Protein 6YA6 (pdb70)

CATH classification: 3.30.200.20

Nearest PDB structures (foldseek):
  6ya6-assembly1_A  TM=1.003E+00  e=5.235E-64  Homo sapiens
  6ya7-assembly1_A  TM=9.916E-01  e=1.359E-59  Homo sapiens
  6ya8-assembly1_A  TM=9.887E-01  e=2.247E-57  Homo sapiens
  7pt6-assembly1_8  TM=8.343E-01  e=2.353E-22  Saccharomyces cerevisiae S288C
  7p5z-assembly1_1  TM=7.730E-01  e=2.332E-21  Saccharomyces cerevisiae S288C

Structure (mmCIF, N/CA/C/O backbone):
data_6YA6
#
_entry.id   6YA6
#
_cell.length_a   61.640
_cell.length_b   61.640
_cell.length_c   233.910
_cell.angle_alpha   90.000
_cell.angle_beta   90.000
_cell.angle_gamma   90.000
#
_symmetry.space_group_name_H-M   'P 41 21 2'
#
loop_
_entity.id
_entity.type
_entity.pdbx_description
1 polymer 'Cell division cycle 7-related protein kinase,Cell division cycle 7-related protein kinase,Cell division cycle 7-related protein kinase'
2 polymer 'Protein DBF4 homolog A'
3 non-polymer 8-chloro-2-[(2S)-pyrrolidin-2-yl][1]benzofuro[3,2-d]pyrimidin-4(3H)-one
4 non-polymer 'ZINC ION'
5 non-polymer DI(HYDROXYETHYL)ETHER
6 non-polymer 'BORIC ACID'
7 non-polymer 'CHLORIDE ION'
8 non-polymer IMIDAZOLE
9 water water
#
loop_
_atom_site.group_PDB
_atom_site.id
_atom_site.type_symbol
_atom_site.label_atom_id
_atom_site.label_alt_id
_atom_site.label_comp_id
_atom_site.label_asym_id
_atom_site.label_entity_id
_atom_site.label_seq_id
_atom_site.pdbx_PDB_ins_code
_atom_site.Cartn_x
_atom_site.Cartn_y
_atom_site.Cartn_z
_atom_site.occupancy
_atom_site.B_iso_or_equiv
_atom_site.auth_seq_id
_atom_site.auth_comp_id
_atom_site.auth_asym_id
_atom_site.auth_atom_id
_atom_site.pdbx_PDB_model_num
ATOM 1 N N . ALA A 1 3 ? 19.98640 36.45623 68.43517 1.000 69.95265 38 ALA A N 1
ATOM 2 C CA . ALA A 1 3 ? 19.12830 36.67387 69.59526 1.000 69.34706 38 ALA A CA 1
ATOM 3 C C . ALA A 1 3 ? 17.94795 35.70806 69.58150 1.000 67.21006 38 ALA A C 1
ATOM 4 O O . ALA A 1 3 ? 17.63631 35.07873 70.59365 1.000 67.71582 38 ALA A O 1
ATOM 6 N N . GLY A 1 4 ? 17.28408 35.60307 68.42885 1.000 63.25670 39 GLY A N 1
ATOM 7 C CA . GLY A 1 4 ? 16.25785 34.58562 68.27554 1.000 56.15254 39 GLY A CA 1
ATOM 8 C C . GLY A 1 4 ? 16.84169 33.18622 68.29142 1.000 47.62843 39 GLY A C 1
ATOM 9 O O . GLY A 1 4 ? 16.29556 32.28134 68.92960 1.000 46.24131 39 GLY A O 1
ATOM 10 N N . VAL A 1 5 ? 17.96304 32.99259 67.59277 1.000 38.77649 40 VAL A N 1
ATOM 11 C CA . VAL A 1 5 ? 18.68093 31.72237 67.65499 1.000 33.43331 40 VAL A CA 1
ATOM 12 C C . VAL A 1 5 ? 19.18328 31.46363 69.07046 1.000 30.83978 40 VAL A C 1
ATOM 13 O O . VAL A 1 5 ? 19.17755 30.32318 69.54818 1.000 30.71623 40 VAL A O 1
ATOM 17 N N . LYS A 1 6 ? 19.61135 32.51911 69.76874 1.000 28.33272 41 LYS A N 1
ATOM 18 C CA . LYS A 1 6 ? 20.07427 32.36149 71.14521 1.000 30.56170 41 LYS A CA 1
ATOM 19 C C . LYS A 1 6 ? 18.97135 31.81597 72.04085 1.000 29.48222 41 LYS A C 1
ATOM 20 O O . LYS A 1 6 ? 19.21489 30.93233 72.87279 1.000 28.98038 41 LYS A O 1
ATOM 26 N N . LYS A 1 7 ? 17.75106 32.33503 71.89113 1.000 30.88169 42 LYS A N 1
ATOM 27 C CA . LYS A 1 7 ? 16.64251 31.84772 72.70287 1.000 31.70111 42 LYS A CA 1
ATOM 28 C C . LYS A 1 7 ? 16.23872 30.43882 72.28811 1.000 27.20578 42 LYS A C 1
ATOM 29 O O . LYS A 1 7 ? 15.90706 29.60937 73.14372 1.000 27.20885 42 LYS A O 1
ATOM 35 N N . ASP A 1 8 ? 16.25674 30.15685 70.97995 1.000 27.19851 43 ASP A N 1
ATOM 36 C CA . ASP A 1 8 ? 16.00940 28.80003 70.49976 1.000 27.83445 43 ASP A CA 1
ATOM 37 C C . ASP A 1 8 ? 16.95862 27.80941 71.15696 1.000 23.30527 43 ASP A C 1
ATOM 38 O O . ASP A 1 8 ? 16.53874 26.73694 71.60697 1.000 22.00854 43 ASP A O 1
ATOM 43 N N . ILE A 1 9 ? 18.24476 28.15306 71.21715 1.000 20.97657 44 ILE A N 1
ATOM 44 C CA . ILE A 1 9 ? 19.23436 27.26127 71.81419 1.000 16.77139 44 ILE A CA 1
ATOM 45 C C . ILE A 1 9 ? 18.95610 27.06500 73.29399 1.000 19.55215 44 ILE A C 1
ATOM 46 O O . ILE A 1 9 ? 19.01033 25.94460 73.80539 1.000 16.65434 44 ILE A O 1
ATOM 51 N N . GLU A 1 10 ? 18.65649 28.14771 74.00758 1.000 20.54124 45 GLU A N 1
ATOM 52 C CA . GLU A 1 10 ? 18.33979 28.02554 75.42278 1.000 18.27726 45 GLU A CA 1
ATOM 53 C C . GLU A 1 10 ? 17.13393 27.11739 75.64055 1.000 16.83289 45 GLU A C 1
ATOM 54 O O . GLU A 1 10 ? 17.12959 26.28502 76.55471 1.000 19.10107 45 GLU A O 1
ATOM 60 N N . LYS A 1 11 ? 16.10763 27.24883 74.79666 1.000 20.04271 46 LYS A N 1
ATOM 61 C CA . LYS A 1 11 ? 14.92460 26.41172 74.95945 1.000 20.08343 46 LYS A CA 1
ATOM 62 C C . LYS A 1 11 ? 15.19568 24.96526 74.56613 1.000 19.03098 46 LYS A C 1
ATOM 63 O O . LYS A 1 11 ? 14.49883 24.05724 75.03359 1.000 19.66661 46 LYS A O 1
ATOM 69 N N . LEU A 1 12 ? 16.18342 24.73018 73.70093 1.000 16.77196 47 LEU A N 1
ATOM 70 C CA . LEU A 1 12 ? 16.52453 23.35491 73.35105 1.000 14.77487 47 LEU A CA 1
ATOM 71 C C . LEU A 1 12 ? 17.16916 22.62853 74.52863 1.000 14.71150 47 LEU A C 1
ATOM 72 O O . LEU A 1 12 ? 16.80896 21.48484 74.82235 1.000 12.71770 47 LEU A O 1
ATOM 77 N N . TYR A 1 13 ? 18.10993 23.27709 75.22765 1.000 14.03121 48 TYR A N 1
ATOM 78 C CA . TYR A 1 13 ? 18.66818 22.68351 76.44106 1.000 12.37597 48 TYR A CA 1
ATOM 79 C C . TYR A 1 13 ? 17.57969 22.44083 77.47548 1.000 14.45114 48 TYR A C 1
ATOM 80 O O . TYR A 1 13 ? 17.62758 21.45718 78.21883 1.000 16.40858 48 TYR A O 1
ATOM 89 N N . GLU A 1 14 ? 16.60696 23.35372 77.56173 1.000 14.74965 49 GLU A N 1
ATOM 90 C CA . GLU A 1 14 ? 15.52276 23.18429 78.52204 1.000 16.86356 49 GLU A CA 1
ATOM 91 C C . GLU A 1 14 ? 14.66023 21.98789 78.15767 1.000 15.72398 49 GLU A C 1
ATOM 92 O O . GLU A 1 14 ? 14.21979 21.24427 79.04117 1.000 19.52451 49 GLU A O 1
ATOM 98 N N . ALA A 1 15 ? 14.41398 21.79400 76.85792 1.000 14.83463 50 ALA A N 1
ATOM 99 C CA . ALA A 1 15 ? 13.53914 20.71968 76.39872 1.000 16.42905 50 ALA A CA 1
ATOM 100 C C . ALA A 1 15 ? 14.19116 19.35232 76.57427 1.000 17.76245 50 ALA A C 1
ATOM 101 O O . ALA A 1 15 ? 13.50507 18.36842 76.86858 1.000 16.37067 50 ALA A O 1
ATOM 103 N N . VAL A 1 16 ? 15.50371 19.26544 76.36822 1.000 15.61788 51 VAL A N 1
ATOM 104 C CA . VAL A 1 16 ? 16.23984 18.00451 76.47420 1.000 14.24767 51 VAL A CA 1
ATOM 105 C C . VAL A 1 16 ? 17.45205 18.23941 77.37038 1.000 12.89454 51 VAL A C 1
ATOM 106 O O . VAL A 1 16 ? 18.57844 18.42736 76.87813 1.000 13.50492 51 VAL A O 1
ATOM 110 N N . PRO A 1 17 ? 17.25741 18.24834 78.68767 1.000 12.53192 52 PRO A N 1
ATOM 111 C CA . PRO A 1 17 ? 18.32750 18.68850 79.59693 1.000 16.27637 52 PRO A CA 1
ATOM 112 C C . PRO A 1 17 ? 19.59198 17.85523 79.53821 1.000 15.31892 52 PRO A C 1
ATOM 113 O O . PRO A 1 17 ? 20.67298 18.37587 79.85966 1.000 15.43988 52 PRO A O 1
ATOM 117 N N . GLN A 1 18 ? 19.50805 16.58366 79.14237 1.000 13.95221 53 GLN A N 1
ATOM 118 C CA . GLN A 1 18 ? 20.73733 15.80425 79.02830 1.000 15.55787 53 GLN A CA 1
ATOM 119 C C . GLN A 1 18 ? 21.73852 16.44974 78.07355 1.000 14.23668 53 GLN A C 1
ATOM 120 O O . GLN A 1 18 ? 22.95047 16.28295 78.25100 1.000 14.84583 53 GLN A O 1
ATOM 126 N N . LEU A 1 19 ? 21.26453 17.21134 77.07543 1.000 11.88054 54 LEU A N 1
ATOM 127 C CA . LEU A 1 19 ? 22.20706 17.83615 76.14974 1.000 10.76743 54 LEU A CA 1
ATOM 128 C C . LEU A 1 19 ? 23.19053 18.74770 76.86889 1.000 11.40296 54 LEU A C 1
ATOM 129 O O . LEU A 1 19 ? 24.34680 18.87480 76.44286 1.000 11.43666 54 LEU A O 1
ATOM 134 N N . SER A 1 20 ? 22.75881 19.38462 77.96071 1.000 11.05836 55 SER A N 1
ATOM 135 C CA . SER A 1 20 ? 23.60211 20.35302 78.65837 1.000 12.74343 55 SER A CA 1
ATOM 136 C C . SER A 1 20 ? 24.87116 19.73544 79.20803 1.000 12.08375 55 SER A C 1
ATOM 137 O O . SER A 1 20 ? 25.85412 20.45679 79.41670 1.000 14.31261 55 SER A O 1
ATOM 140 N N . ASN A 1 21 ? 24.87628 18.42920 79.46611 1.000 10.30145 56 ASN A N 1
ATOM 141 C CA . ASN A 1 21 ? 26.03449 17.76104 80.04086 1.000 12.09380 56 ASN A CA 1
ATOM 142 C C . ASN A 1 21 ? 26.88627 17.06436 79.00331 1.000 11.44752 56 ASN A C 1
ATOM 143 O O . ASN A 1 21 ? 27.85297 16.38785 79.36531 1.000 11.48701 56 ASN A O 1
ATOM 148 N N . VAL A 1 22 ? 26.55470 17.21645 77.72282 1.000 10.48744 57 VAL A N 1
ATOM 149 C CA . VAL A 1 22 ? 27.27363 16.55965 76.63381 1.000 10.18906 57 VAL A CA 1
ATOM 150 C C . VAL A 1 22 ? 27.74963 17.55947 75.58090 1.000 12.50960 57 VAL A C 1
ATOM 151 O O . VAL A 1 22 ? 28.88925 17.47240 75.11457 1.000 12.10449 57 VAL A O 1
ATOM 155 N N . PHE A 1 23 ? 26.89625 18.51145 75.18784 1.000 10.72801 58 PHE A N 1
ATOM 156 C CA . PHE A 1 23 ? 27.16639 19.34355 74.02094 1.000 11.19602 58 PHE A CA 1
ATOM 157 C C . PHE A 1 23 ? 27.22477 20.81648 74.38568 1.000 11.42807 58 PHE A C 1
ATOM 158 O O . PHE A 1 23 ? 26.49158 21.28828 75.25818 1.000 13.31949 58 PHE A O 1
ATOM 166 N N . LYS A 1 24 ? 28.08941 21.54272 73.67566 1.000 13.28133 59 LYS A N 1
ATOM 167 C CA . LYS A 1 24 ? 28.03543 22.99865 73.62914 1.000 14.24135 59 LYS A CA 1
ATOM 168 C C . LYS A 1 24 ? 27.35950 23.37458 72.31629 1.000 12.28667 59 LYS A C 1
ATOM 169 O O . LYS A 1 24 ? 27.93985 23.19381 71.24201 1.000 13.84569 59 LYS A O 1
ATOM 175 N N . ILE A 1 25 ? 26.12672 23.86763 72.40069 1.000 12.32697 60 ILE A N 1
ATOM 176 C CA . ILE A 1 25 ? 25.36434 24.20447 71.20011 1.000 14.81526 60 ILE A CA 1
ATOM 177 C C . ILE A 1 25 ? 25.74997 25.60910 70.74743 1.000 16.45870 60 ILE A C 1
ATOM 178 O O . ILE A 1 25 ? 25.59838 26.58085 71.49703 1.000 15.68869 60 ILE A O 1
ATOM 183 N N . GLU A 1 26 ? 26.22970 25.71821 69.50900 1.000 16.09753 61 GLU A N 1
ATOM 184 C CA . GLU A 1 26 ? 26.87224 26.93105 69.01694 1.000 17.25689 61 GLU A CA 1
ATOM 185 C C . GLU A 1 26 ? 25.97539 27.78663 68.13194 1.000 21.57706 61 GLU A C 1
ATOM 186 O O . GLU A 1 26 ? 25.93424 29.00772 68.30459 1.000 25.07986 61 GLU A O 1
ATOM 192 N N . ASP A 1 27 ? 25.27023 27.18148 67.17912 1.000 18.35648 62 ASP A N 1
ATOM 193 C CA . ASP A 1 27 ? 24.50662 27.95400 66.20802 1.000 18.30636 62 ASP A CA 1
ATOM 194 C C . ASP A 1 27 ? 23.46221 27.05536 65.56923 1.000 19.32246 62 ASP A C 1
ATOM 195 O O . ASP A 1 27 ? 23.55917 25.82542 65.61789 1.000 18.79231 62 ASP A O 1
ATOM 200 N N . LYS A 1 28 ? 22.45313 27.68285 64.97760 1.000 19.50673 63 LYS A N 1
ATOM 201 C CA . LYS A 1 28 ? 21.49351 26.96593 64.15186 1.000 16.05820 63 LYS A CA 1
ATOM 202 C C . LYS A 1 28 ? 22.02470 26.95125 62.72773 1.000 16.46869 63 LYS A C 1
ATOM 203 O O . LYS A 1 28 ? 22.42938 27.99277 62.19830 1.000 21.56185 63 LYS A O 1
ATOM 209 N N . ILE A 1 29 ? 22.04383 25.77568 62.11221 1.000 14.46506 64 ILE A N 1
ATOM 210 C CA . ILE A 1 29 ? 22.60861 25.62263 60.77640 1.000 15.79732 64 ILE A CA 1
ATOM 211 C C . ILE A 1 29 ? 21.59197 25.19483 59.73369 1.000 19.55589 64 ILE A C 1
ATOM 212 O O . ILE A 1 29 ? 21.92174 25.19832 58.53882 1.000 22.71568 64 ILE A O 1
ATOM 217 N N . GLY A 1 30 ? 20.38165 24.82034 60.13185 1.000 15.23645 65 GLY A N 1
ATOM 218 C CA . GLY A 1 30 ? 19.36646 24.43301 59.17332 1.000 15.32231 65 GLY A CA 1
ATOM 219 C C . GLY A 1 30 ? 17.98833 24.43007 59.79319 1.000 15.61706 65 GLY A C 1
ATOM 220 O O . GLY A 1 30 ? 17.84291 24.25493 61.00460 1.000 16.20367 65 GLY A O 1
ATOM 221 N N . GLU A 1 31 ? 16.96407 24.64471 58.97815 1.000 18.01216 66 GLU A N 1
ATOM 222 C CA . GLU A 1 31 ? 15.60620 24.58405 59.48258 1.000 18.25446 66 GLU A CA 1
ATOM 223 C C . GLU A 1 31 ? 14.69344 24.11946 58.36553 1.000 19.05925 66 GLU A C 1
ATOM 224 O O . GLU A 1 31 ? 14.88263 24.48293 57.20219 1.000 21.78988 66 GLU A O 1
ATOM 230 N N . GLY A 1 32 ? 13.74754 23.26654 58.72414 1.000 17.35111 67 GLY A N 1
ATOM 231 C CA . GLY A 1 32 ? 12.71242 22.85311 57.80885 1.000 17.91267 67 GLY A CA 1
ATOM 232 C C . GLY A 1 32 ? 11.36003 22.81881 58.48763 1.000 16.70230 67 GLY A C 1
ATOM 233 O O . GLY A 1 32 ? 11.22366 23.20074 59.65782 1.000 16.42567 67 GLY A O 1
ATOM 234 N N . THR A 1 33 ? 10.35015 22.34273 57.75066 1.000 16.11063 68 THR A N 1
ATOM 235 C CA . THR A 1 33 ? 8.99943 22.25694 58.29077 1.000 16.67054 68 THR A CA 1
ATOM 236 C C . THR A 1 33 ? 8.95273 21.40556 59.55300 1.000 17.49041 68 THR A C 1
ATOM 237 O O . THR A 1 33 ? 8.16275 21.67832 60.46549 1.000 18.15503 68 THR A O 1
ATOM 241 N N . PHE A 1 34 ? 9.79161 20.37387 59.62557 1.000 14.87018 69 PHE A N 1
ATOM 242 C CA . PHE A 1 34 ? 9.66655 19.34593 60.64721 1.000 14.17135 69 PHE A CA 1
ATOM 243 C C . PHE A 1 34 ? 10.85824 19.27446 61.58849 1.000 14.01662 69 PHE A C 1
ATOM 244 O O . PHE A 1 34 ? 10.87011 18.41116 62.46383 1.000 14.55141 69 PHE A O 1
ATOM 252 N N . SER A 1 35 ? 11.83808 20.16697 61.46524 1.000 11.96368 70 SER A N 1
ATOM 253 C CA . SER A 1 35 ? 13.01561 20.04863 62.31845 1.000 13.44742 70 SER A CA 1
ATOM 254 C C . SER A 1 35 ? 13.85141 21.31889 62.25198 1.000 13.72918 70 SER A C 1
ATOM 255 O O . SER A 1 35 ? 13.70800 22.14047 61.34076 1.000 13.54465 70 SER A O 1
ATOM 258 N N . SER A 1 36 ? 14.74123 21.45566 63.23904 1.000 12.16640 71 SER A N 1
ATOM 259 C CA . SER A 1 36 ? 15.79655 22.46010 63.25315 1.000 13.25552 71 SER A CA 1
ATOM 260 C C . SER A 1 36 ? 17.10078 21.74690 63.56834 1.000 11.74234 71 SER A C 1
ATOM 261 O O . SER A 1 36 ? 17.11201 20.81511 64.37772 1.000 12.15197 71 SER A O 1
ATOM 264 N N . VAL A 1 37 ? 18.19497 22.17774 62.94300 1.000 10.61693 72 VAL A N 1
ATOM 265 C CA . VAL A 1 37 ? 19.48236 21.51078 63.07784 1.000 11.31481 72 VAL A CA 1
ATOM 266 C C . VAL A 1 37 ? 20.48675 22.52455 63.59705 1.000 12.55881 72 VAL A C 1
ATOM 267 O O . VAL A 1 37 ? 20.53059 23.66608 63.11715 1.000 12.96491 72 VAL A O 1
ATOM 271 N N . TYR A 1 38 ? 21.27750 22.10919 64.58410 1.000 10.86713 73 TYR A N 1
ATOM 272 C CA . TYR A 1 38 ? 22.21452 22.96763 65.28484 1.000 12.49693 73 TYR A CA 1
ATOM 273 C C . TYR A 1 38 ? 23.61842 22.38940 65.18536 1.000 12.33262 73 TYR A C 1
ATOM 274 O O . TYR A 1 38 ? 23.80955 21.17380 65.16229 1.000 11.73733 73 TYR A O 1
ATOM 283 N N . LEU A 1 39 ? 24.59906 23.28036 65.12732 1.000 11.84813 74 LEU A N 1
ATOM 284 C CA . LEU A 1 39 ? 25.99714 22.91225 65.26045 1.000 11.21646 74 LEU A CA 1
ATOM 285 C C . LEU A 1 39 ? 26.34224 22.90159 66.74007 1.000 12.50003 74 LEU A C 1
ATOM 286 O O . LEU A 1 39 ? 26.02798 23.85674 67.46205 1.000 13.38973 74 LEU A O 1
ATOM 291 N N . ALA A 1 40 ? 26.98908 21.82590 67.18272 1.000 12.15828 75 ALA A N 1
ATOM 292 C CA . ALA A 1 40 ? 27.42926 21.70761 68.56173 1.000 13.18177 75 ALA A CA 1
ATOM 293 C C . ALA A 1 40 ? 28.82868 21.11891 68.58614 1.000 11.85296 75 ALA A C 1
ATOM 294 O O . ALA A 1 40 ? 29.29153 20.51517 67.62279 1.000 14.22232 75 ALA A O 1
ATOM 296 N N . THR A 1 41 ? 29.49530 21.28584 69.71506 1.000 13.36284 76 THR A N 1
ATOM 297 C CA A THR A 1 41 ? 30.75979 20.61290 69.95787 0.630 14.32718 76 THR A CA 1
ATOM 298 C CA B THR A 1 41 ? 30.76100 20.62584 69.96557 0.370 14.91408 76 THR A CA 1
ATOM 299 C C . THR A 1 41 ? 30.57641 19.56693 71.04539 1.000 14.64966 76 THR A C 1
ATOM 300 O O . THR A 1 41 ? 29.76767 19.73178 71.96563 1.000 15.60636 76 THR A O 1
ATOM 307 N N . ALA A 1 42 ? 31.31153 18.46985 70.90626 1.000 14.76892 77 ALA A N 1
ATOM 308 C CA . ALA A 1 42 ? 31.30395 17.41986 71.90725 1.000 16.60915 77 ALA A CA 1
ATOM 309 C C . ALA A 1 42 ? 32.70080 16.83850 71.99402 1.000 13.33190 77 ALA A C 1
ATOM 310 O O . ALA A 1 42 ? 33.51739 16.98641 71.08419 1.000 13.76458 77 ALA A O 1
ATOM 312 N N . GLN A 1 43 ? 32.96757 16.16748 73.09837 1.000 13.55762 78 GLN A N 1
ATOM 313 C CA . GLN A 1 43 ? 34.19375 15.40395 73.25249 1.000 13.49805 78 GLN A CA 1
ATOM 314 C C . GLN A 1 43 ? 33.86816 13.92155 73.13282 1.000 14.05135 78 GLN A C 1
ATOM 315 O O . GLN A 1 43 ? 32.86226 13.45621 73.68053 1.000 16.21237 78 GLN A O 1
ATOM 321 N N . LEU A 1 44 ? 34.70866 13.18180 72.40461 1.000 14.30392 79 LEU A N 1
ATOM 322 C CA . LEU A 1 44 ? 34.54751 11.73891 72.27703 1.000 14.87325 79 LEU A CA 1
ATOM 323 C C . LEU A 1 44 ? 35.27476 11.03162 73.41246 1.000 14.47762 79 LEU A C 1
ATOM 324 O O . LEU A 1 44 ? 36.35215 11.45337 73.83669 1.000 13.49515 79 LEU A O 1
ATOM 329 N N . GLN A 1 45 ? 34.68900 9.93621 73.89934 1.000 12.08653 80 GLN A N 1
ATOM 330 C CA . GLN A 1 45 ? 35.36782 9.14080 74.92338 1.000 12.30040 80 GLN A CA 1
ATOM 331 C C . GLN A 1 45 ? 36.73022 8.62598 74.45200 1.000 13.20146 80 GLN A C 1
ATOM 332 O O . GLN A 1 45 ? 37.71269 8.66875 75.20869 1.000 13.81474 80 GLN A O 1
ATOM 338 N N . VAL A 1 46 ? 36.81926 8.15087 73.20405 1.000 15.09492 81 VAL A N 1
ATOM 339 C CA . VAL A 1 46 ? 38.06338 7.54706 72.72442 1.000 19.28938 81 VAL A CA 1
ATOM 340 C C . VAL A 1 46 ? 38.50338 8.13646 71.39340 1.000 29.55938 81 VAL A C 1
ATOM 341 O O . VAL A 1 46 ? 39.08347 7.44076 70.55207 1.000 38.20145 81 VAL A O 1
ATOM 345 N N . GLY A 1 47 ? 38.24260 9.41643 71.19917 1.000 26.43771 82 GLY A N 1
ATOM 346 C CA . GLY A 1 47 ? 38.70509 10.12196 70.03156 1.000 26.91722 82 GLY A CA 1
ATOM 347 C C . GLY A 1 47 ? 38.90008 11.57774 70.38144 1.000 28.43326 82 GLY A C 1
ATOM 348 O O . GLY A 1 47 ? 38.84393 11.96521 71.55142 1.000 30.59143 82 GLY A O 1
ATOM 349 N N . PRO A 1 48 ? 39.12033 12.41571 69.38707 1.000 25.14788 83 PRO A N 1
ATOM 350 C CA . PRO A 1 48 ? 39.28105 13.84534 69.67671 1.000 23.24712 83 PRO A CA 1
ATOM 351 C C . PRO A 1 48 ? 37.94691 14.53884 69.91268 1.000 21.84390 83 PRO A C 1
ATOM 352 O O . PRO A 1 48 ? 36.88584 13.90597 69.96821 1.000 22.32220 83 PRO A O 1
ATOM 356 N N . GLU A 1 49 ? 38.01477 15.85320 70.08066 1.000 18.60993 84 GLU A N 1
ATOM 357 C CA . GLU A 1 49 ? 36.83859 16.70541 70.00182 1.000 19.40647 84 GLU A CA 1
ATOM 358 C C . GLU A 1 49 ? 36.23782 16.61019 68.60563 1.000 16.38246 84 GLU A C 1
ATOM 359 O O . GLU A 1 49 ? 36.95836 16.50376 67.60828 1.000 20.96764 84 GLU A O 1
ATOM 365 N N . GLU A 1 50 ? 34.91031 16.66430 68.52738 1.000 17.98811 85 GLU A N 1
ATOM 366 C CA . GLU A 1 50 ? 34.20022 16.51150 67.26797 1.000 19.26003 85 GLU A CA 1
ATOM 367 C C . GLU A 1 50 ? 33.09914 17.55906 67.17396 1.000 13.85896 85 GLU A C 1
ATOM 368 O O . GLU A 1 50 ? 32.44922 17.87091 68.17243 1.000 17.90439 85 GLU A O 1
ATOM 374 N N . LYS A 1 51 ? 32.86874 18.08375 65.97162 1.000 14.07892 86 LYS A N 1
ATOM 375 C CA . LYS A 1 51 ? 31.66831 18.86701 65.71983 1.000 13.56003 86 LYS A CA 1
ATOM 376 C C . LYS A 1 51 ? 30.50347 17.92146 65.44608 1.000 12.06330 86 LYS A C 1
ATOM 377 O O . LYS A 1 51 ? 30.66213 16.89713 64.77216 1.000 15.35339 86 LYS A O 1
ATOM 383 N N . ILE A 1 52 ? 29.32640 18.27075 65.97520 1.000 11.61403 87 ILE A N 1
ATOM 384 C CA . ILE A 1 52 ? 28.13987 17.42614 65.91683 1.000 13.70213 87 ILE A CA 1
ATOM 385 C C . ILE A 1 52 ? 26.97594 18.26023 65.40865 1.000 12.77800 87 ILE A C 1
ATOM 386 O O . ILE A 1 52 ? 26.84368 19.43732 65.76276 1.000 14.15056 87 ILE A O 1
ATOM 391 N N . ALA A 1 53 ? 26.13651 17.65502 64.56674 1.000 10.62767 88 ALA A N 1
ATOM 392 C CA . ALA A 1 53 ? 24.85971 18.23682 64.18516 1.000 9.83879 88 ALA A CA 1
ATOM 393 C C . ALA A 1 53 ? 23.77363 17.64716 65.07615 1.000 10.82940 88 ALA A C 1
ATOM 394 O O . ALA A 1 53 ? 23.63596 16.42036 65.16380 1.000 11.76164 88 ALA A O 1
ATOM 396 N N . LEU A 1 54 ? 23.01856 18.51428 65.74514 1.000 9.79988 89 LEU A N 1
ATOM 397 C CA . LEU A 1 54 ? 21.91291 18.09738 66.60581 1.000 10.70547 89 LEU A CA 1
ATOM 398 C C . LEU A 1 54 ? 20.62383 18.46992 65.89808 1.000 10.11044 89 LEU A C 1
ATOM 399 O O . LEU A 1 54 ? 20.38016 19.65098 65.63800 1.000 10.71287 89 LEU A O 1
ATOM 404 N N . LYS A 1 55 ? 19.80308 17.47633 65.58247 1.000 10.13218 90 LYS A N 1
ATOM 405 C CA . LYS A 1 55 ? 18.54761 17.71888 64.88629 1.000 7.84740 90 LYS A CA 1
ATOM 406 C C . LYS A 1 55 ? 17.40138 17.58162 65.87343 1.000 10.22478 90 LYS A C 1
ATOM 407 O O . LYS A 1 55 ? 17.16052 16.49479 66.39512 1.000 9.79889 90 LYS A O 1
ATOM 413 N N . HIS A 1 56 ? 16.70131 18.68154 66.11744 1.000 9.84455 91 HIS A N 1
ATOM 414 C CA . HIS A 1 56 ? 15.56639 18.71293 67.02946 1.000 9.07840 91 HIS A CA 1
ATOM 415 C C . HIS A 1 56 ? 14.30813 18.53443 66.19038 1.000 10.81993 91 HIS A C 1
ATOM 416 O O . HIS A 1 56 ? 14.00000 19.38477 65.35042 1.000 11.13344 91 HIS A O 1
ATOM 423 N N . LEU A 1 57 ? 13.60045 17.41959 66.39125 1.000 10.46162 92 LEU A N 1
ATOM 424 C CA . LEU A 1 57 ? 12.39729 17.13575 65.61383 1.000 11.43658 92 LEU A CA 1
ATOM 425 C C . LEU A 1 57 ? 11.20386 17.89609 66.17759 1.000 10.36754 92 LEU A C 1
ATOM 426 O O . LEU A 1 57 ? 11.07713 18.05079 67.39088 1.000 13.71195 92 LEU A O 1
ATOM 431 N N . ILE A 1 58 ? 10.32376 18.36643 65.29380 1.000 10.12887 93 ILE A N 1
ATOM 432 C CA . ILE A 1 58 ? 9.13292 19.06911 65.79873 1.000 13.53746 93 ILE A CA 1
ATOM 433 C C . ILE A 1 58 ? 8.36389 18.14476 66.74064 1.000 14.15494 93 ILE A C 1
ATOM 434 O O . ILE A 1 58 ? 8.17854 16.95269 66.42852 1.000 12.70761 93 ILE A O 1
ATOM 439 N N . PRO A 1 59 ? 7.92025 18.61901 67.90911 1.000 14.63447 94 PRO A N 1
ATOM 440 C CA . PRO A 1 59 ? 7.30154 17.71150 68.89182 1.000 13.55490 94 PRO A CA 1
ATOM 441 C C . PRO A 1 59 ? 5.89379 17.24834 68.53845 1.000 13.89523 94 PRO A C 1
ATOM 442 O O . PRO A 1 59 ? 5.29157 16.49596 69.31734 1.000 16.43194 94 PRO A O 1
ATOM 446 N N . THR A 1 60 ? 5.35364 17.65304 67.39726 1.000 13.97299 95 THR A N 1
ATOM 447 C CA . THR A 1 60 ? 4.13067 17.07476 66.86535 1.000 15.33162 95 THR A CA 1
ATOM 448 C C . THR A 1 60 ? 4.39398 15.83546 66.02610 1.000 15.54004 95 THR A C 1
ATOM 449 O O . THR A 1 60 ? 3.43860 15.24777 65.50172 1.000 17.85273 95 THR A O 1
ATOM 453 N N . SER A 1 61 ? 5.65537 15.42147 65.89857 1.000 16.78028 96 SER A N 1
ATOM 454 C CA . SER A 1 61 ? 6.00287 14.24029 65.11797 1.000 16.66209 96 SER A CA 1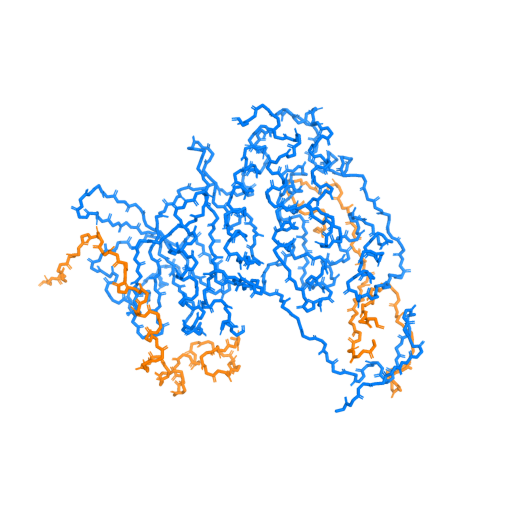
ATOM 455 C C . SER A 1 61 ? 5.48437 12.98898 65.80525 1.000 14.90341 96 SER A C 1
ATOM 456 O O . SER A 1 61 ? 5.67275 12.81036 67.00999 1.000 16.54655 96 SER A O 1
ATOM 459 N N . HIS A 1 62 ? 4.86595 12.10449 65.03829 1.000 16.87180 97 HIS A N 1
ATOM 460 C CA . HIS A 1 62 ? 4.39478 10.86950 65.63756 1.000 14.43986 97 HIS A CA 1
ATOM 461 C C . HIS A 1 62 ? 5.57820 9.96100 65.97019 1.000 13.83329 97 HIS A C 1
ATOM 462 O O . HIS A 1 62 ? 6.53055 9.87366 65.19319 1.000 14.14011 97 HIS A O 1
ATOM 469 N N . PRO A 1 63 ? 5.54751 9.27756 67.11410 1.000 15.07639 98 PRO A N 1
ATOM 470 C CA . PRO A 1 63 ? 6.63928 8.34423 67.45057 1.000 15.84778 98 PRO A CA 1
ATOM 471 C C . PRO A 1 63 ? 7.05106 7.40067 66.32884 1.000 15.14364 98 PRO A C 1
ATOM 472 O O . PRO A 1 63 ? 8.24627 7.12353 66.16913 1.000 14.21523 98 PRO A O 1
ATOM 476 N N . ILE A 1 64 ? 6.09848 6.88926 65.55386 1.000 14.63527 99 ILE A N 1
ATOM 477 C CA . ILE A 1 64 ? 6.45181 5.97120 64.47587 1.000 15.59877 99 ILE A CA 1
ATOM 478 C C . ILE A 1 64 ? 7.25661 6.69147 63.39969 1.000 13.49254 99 ILE A C 1
ATOM 479 O O . ILE A 1 64 ? 8.16975 6.11464 62.79709 1.000 14.70500 99 ILE A O 1
ATOM 484 N N . ARG A 1 65 ? 6.93971 7.96672 63.15452 1.000 13.63191 100 ARG A N 1
ATOM 485 C CA . ARG A 1 65 ? 7.67725 8.76037 62.17498 1.000 15.81719 100 ARG A CA 1
ATOM 486 C C . ARG A 1 65 ? 9.08053 9.07037 62.68140 1.000 15.25655 100 ARG A C 1
ATOM 487 O O . ARG A 1 65 ? 10.05658 9.01112 61.92549 1.000 13.73884 100 ARG A O 1
ATOM 495 N N . ILE A 1 66 ? 9.19716 9.39311 63.96633 1.000 14.08226 101 ILE A N 1
ATOM 496 C CA . ILE A 1 66 ? 10.50685 9.59359 64.57594 1.000 13.62434 101 ILE A CA 1
ATOM 497 C C . ILE A 1 66 ? 11.34426 8.32644 64.45957 1.000 12.96225 101 ILE A C 1
ATOM 498 O O . ILE A 1 66 ? 12.50993 8.36124 64.04175 1.000 13.84937 101 ILE A O 1
ATOM 503 N N . ALA A 1 67 ? 10.76233 7.18527 64.84099 1.000 12.43639 102 ALA A N 1
ATOM 504 C CA . ALA A 1 67 ? 11.50264 5.93095 64.83289 1.000 13.81930 102 ALA A CA 1
ATOM 505 C C . ALA A 1 67 ? 11.87046 5.50545 63.41651 1.000 12.65488 102 ALA A C 1
ATOM 506 O O . ALA A 1 67 ? 12.95723 4.95664 63.19110 1.000 14.07022 102 ALA A O 1
ATOM 508 N N . ALA A 1 68 ? 10.96840 5.72426 62.45677 1.000 13.14181 103 ALA A N 1
ATOM 509 C CA . ALA A 1 68 ? 11.27959 5.38581 61.07242 1.000 13.12915 103 ALA A CA 1
ATOM 510 C C . ALA A 1 68 ? 12.46172 6.19648 60.55980 1.000 11.57418 103 ALA A C 1
ATOM 511 O O . ALA A 1 68 ? 13.30848 5.67744 59.82420 1.000 13.30484 103 ALA A O 1
ATOM 513 N N . GLU A 1 69 ? 12.53599 7.47179 60.93656 1.000 10.72630 104 GLU A N 1
ATOM 514 C CA . GLU A 1 69 ? 13.69168 8.26540 60.53907 1.000 12.52639 104 GLU A CA 1
ATOM 515 C C . GLU A 1 69 ? 14.96909 7.68131 61.12827 1.000 15.32003 104 GLU A C 1
ATOM 516 O O . GLU A 1 69 ? 15.96907 7.50411 60.42185 1.000 13.11433 104 GLU A O 1
ATOM 522 N N . LEU A 1 70 ? 14.94412 7.36171 62.42893 1.000 13.67685 105 LEU A N 1
ATOM 523 C CA . LEU A 1 70 ? 16.09155 6.71975 63.05820 1.000 11.46970 105 LEU A CA 1
ATOM 524 C C . LEU A 1 70 ? 16.44214 5.41027 62.37431 1.000 14.82764 105 LEU A C 1
ATOM 525 O O . LEU A 1 70 ? 17.62468 5.10395 62.18283 1.000 15.15088 105 LEU A O 1
ATOM 530 N N . GLN A 1 71 ? 15.42660 4.61586 62.00941 1.000 14.22217 106 GLN A N 1
ATOM 531 C CA . GLN A 1 71 ? 15.68504 3.33395 61.36276 1.000 13.20724 106 GLN A CA 1
ATOM 532 C C . GLN A 1 71 ? 16.32481 3.52546 59.99307 1.000 14.34674 106 GLN A C 1
ATOM 533 O O . GLN A 1 71 ? 17.21321 2.75790 59.60864 1.000 14.74932 106 GLN A O 1
ATOM 539 N N . CYS A 1 72 ? 15.90541 4.54894 59.24434 1.000 12.09742 107 CYS A N 1
ATOM 540 C CA . CYS A 1 72 ? 16.59561 4.84821 57.99237 1.000 13.39387 107 CYS A CA 1
ATOM 541 C C . CYS A 1 72 ? 18.06584 5.14871 58.24930 1.000 13.09580 107 CYS A C 1
ATOM 542 O O . CYS A 1 72 ? 18.95227 4.63425 57.55454 1.000 12.95129 107 CYS A O 1
ATOM 545 N N . LEU A 1 73 ? 18.34221 5.96589 59.26904 1.000 12.81422 108 LEU A N 1
ATOM 546 C CA . LEU A 1 73 ? 19.71340 6.37336 59.54185 1.000 13.29351 108 LEU A CA 1
ATOM 547 C C . LEU A 1 73 ? 20.56911 5.19417 59.98648 1.000 14.11457 108 LEU A C 1
ATOM 548 O O . LEU A 1 73 ? 21.73272 5.10064 59.59797 1.000 14.05270 108 LEU A O 1
ATOM 553 N N . THR A 1 74 ? 20.02333 4.29637 60.81502 1.000 14.29368 109 THR A N 1
ATOM 554 C CA . THR A 1 74 ? 20.83237 3.18655 61.32158 1.000 16.12176 109 THR A CA 1
ATOM 555 C C . THR A 1 74 ? 20.98781 2.07660 60.28894 1.000 17.01648 109 THR A C 1
ATOM 556 O O . THR A 1 74 ? 22.07138 1.47920 60.17148 1.000 19.91188 109 THR A O 1
ATOM 560 N N . VAL A 1 75 ? 19.92181 1.77785 59.54435 1.000 15.26651 110 VAL A N 1
ATOM 561 C CA . VAL A 1 75 ? 19.93537 0.64667 58.62184 1.000 17.35378 110 VAL A CA 1
ATOM 562 C C . VAL A 1 75 ? 20.60178 1.02352 57.30556 1.000 18.18326 110 VAL A C 1
ATOM 563 O O . VAL A 1 75 ? 21.48786 0.31491 56.81270 1.000 19.95834 110 VAL A O 1
ATOM 567 N N . ALA A 1 76 ? 20.18182 2.13945 56.70884 1.000 16.01376 111 ALA A N 1
ATOM 568 C CA . ALA A 1 76 ? 20.68962 2.55784 55.41078 1.000 13.60671 111 ALA A CA 1
ATOM 569 C C . ALA A 1 76 ? 21.83512 3.55264 55.49596 1.000 14.01114 111 ALA A C 1
ATOM 570 O O . ALA A 1 76 ? 22.66872 3.60314 54.58498 1.000 15.56359 111 ALA A O 1
ATOM 572 N N . GLY A 1 77 ? 21.91435 4.33398 56.57420 1.000 14.39834 112 GLY A N 1
ATOM 573 C CA . GLY A 1 77 ? 22.87353 5.41352 56.63670 1.000 17.11164 112 GLY A CA 1
ATOM 574 C C . GLY A 1 77 ? 24.24743 4.97970 57.10168 1.000 15.33139 112 GLY A C 1
ATOM 575 O O . GLY A 1 77 ? 24.48621 3.83026 57.47720 1.000 17.79460 112 GLY A O 1
ATOM 576 N N . GLY A 1 78 ? 25.16329 5.94226 57.07618 1.000 14.76549 113 GLY A N 1
ATOM 577 C CA . GLY A 1 78 ? 26.52580 5.71367 57.49571 1.000 16.14078 113 GLY A CA 1
ATOM 578 C C . GLY A 1 78 ? 27.42732 5.13430 56.43370 1.000 15.94633 113 GLY A C 1
ATOM 579 O O . GLY A 1 78 ? 28.56971 4.79260 56.74157 1.000 20.63442 113 GLY A O 1
ATOM 580 N N . GLN A 1 79 ? 26.94653 5.01131 55.19512 1.000 15.30408 114 GLN A N 1
ATOM 581 C CA . GLN A 1 79 ? 27.70694 4.46843 54.07985 1.000 18.74375 114 GLN A CA 1
ATOM 582 C C . GLN A 1 79 ? 27.21680 5.13781 52.80597 1.000 15.24015 114 GLN A C 1
ATOM 583 O O . GLN A 1 79 ? 26.09517 5.64197 52.74809 1.000 14.15020 114 GLN A O 1
ATOM 589 N N . ASP A 1 80 ? 28.06629 5.11888 51.77336 1.000 13.07018 115 ASP A N 1
ATOM 590 C CA . ASP A 1 80 ? 27.65249 5.47543 50.41213 1.000 12.71476 115 ASP A CA 1
ATOM 591 C C . ASP A 1 80 ? 27.02278 6.86776 50.33827 1.000 13.24528 115 ASP A C 1
ATOM 592 O O . ASP A 1 80 ? 26.03781 7.09353 49.63332 1.000 13.78710 115 ASP A O 1
ATOM 597 N N . ASN A 1 81 ? 27.59587 7.81223 51.07301 1.000 11.60478 116 ASN A N 1
ATOM 598 C CA . ASN A 1 81 ? 27.17868 9.21161 51.06544 1.000 10.84571 116 ASN A CA 1
ATOM 599 C C . ASN A 1 81 ? 25.80970 9.43052 51.68628 1.000 10.63867 116 ASN A C 1
ATOM 600 O O . ASN A 1 81 ? 25.17833 10.45764 51.42345 1.000 11.18851 116 ASN A O 1
ATOM 605 N N . VAL A 1 82 ? 25.33679 8.49186 52.50440 1.000 10.76559 117 VAL A N 1
ATOM 606 C CA . VAL A 1 82 ? 24.08709 8.63611 53.24643 1.000 11.03314 117 VAL A CA 1
ATOM 607 C C . VAL A 1 82 ? 24.44155 8.91422 54.69663 1.000 12.54559 117 VAL A C 1
ATOM 608 O O . VAL A 1 82 ? 25.19398 8.15238 55.30729 1.000 12.04160 117 VAL A O 1
ATOM 612 N N . MET A 1 83 ? 23.89813 9.99875 55.24477 1.000 10.25493 118 MET A N 1
ATOM 613 C CA . MET A 1 83 ? 24.14111 10.34614 56.64295 1.000 11.73154 118 MET A CA 1
ATOM 614 C C . MET A 1 83 ? 23.74499 9.20216 57.58194 1.00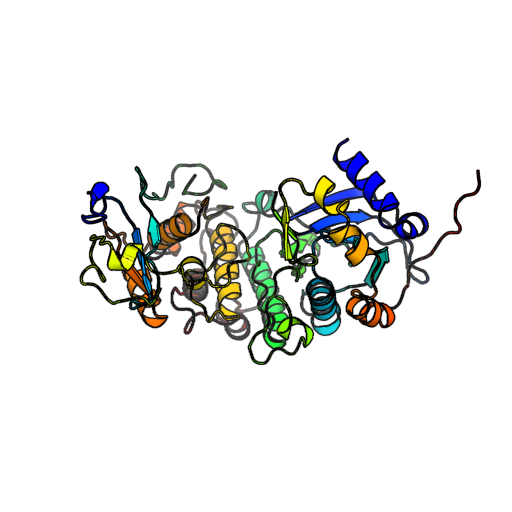0 10.55120 118 MET A C 1
ATOM 615 O O . MET A 1 83 ? 22.75289 8.49730 57.36432 1.000 12.39772 118 MET A O 1
ATOM 620 N N . GLY A 1 84 ? 24.55689 9.00886 58.62450 1.000 14.94044 119 GLY A N 1
ATOM 621 C CA . GLY A 1 84 ? 24.26188 8.08962 59.69641 1.000 15.30325 119 GLY A CA 1
ATOM 622 C C . GLY A 1 84 ? 23.94843 8.81378 60.99056 1.000 12.69948 119 GLY A C 1
ATOM 623 O O . GLY A 1 84 ? 23.78122 10.03397 61.03128 1.000 14.69487 119 GLY A O 1
ATOM 624 N N . VAL A 1 85 ? 23.84789 8.02906 62.06639 1.000 12.57226 120 VAL A N 1
ATOM 625 C CA . VAL A 1 85 ? 23.45776 8.55320 63.37095 1.000 12.01785 120 VAL A CA 1
ATOM 626 C C . VAL A 1 85 ? 24.44398 8.08120 64.43246 1.000 11.00185 120 VAL A C 1
ATOM 627 O O . VAL A 1 85 ? 24.85315 6.91530 64.44019 1.000 14.05631 120 VAL A O 1
ATOM 631 N N . LYS A 1 86 ? 24.82322 8.99599 65.32661 1.000 11.18309 121 LYS A N 1
ATOM 632 C CA . LYS A 1 86 ? 25.65297 8.63706 66.47536 1.000 11.91012 121 LYS A CA 1
ATOM 633 C C . LYS A 1 86 ? 24.80864 8.26861 67.69515 1.000 12.13975 121 LYS A C 1
ATOM 634 O O . LYS A 1 86 ? 25.00507 7.20028 68.28936 1.000 13.67861 121 LYS A O 1
ATOM 640 N N . TYR A 1 87 ? 23.86291 9.12870 68.07568 1.000 11.21914 122 TYR A N 1
ATOM 641 C CA . TYR A 1 87 ? 23.03090 8.87421 69.24401 1.000 9.45402 122 TYR A CA 1
ATOM 642 C C . TYR A 1 87 ? 21.73567 9.65631 69.10717 1.000 10.05458 122 TYR A C 1
ATOM 643 O O . TYR A 1 87 ? 21.55577 10.44584 68.17671 1.000 10.82604 122 TYR A O 1
ATOM 652 N N . CYS A 1 88 ? 20.84055 9.44720 70.06568 1.000 12.75618 123 CYS A N 1
ATOM 653 C CA . CYS A 1 88 ? 19.55201 10.11833 70.05503 1.000 11.37287 123 CYS A CA 1
ATOM 654 C C . CYS A 1 88 ? 19.11451 10.32059 71.49604 1.000 12.34443 123 CYS A C 1
ATOM 655 O O . CYS A 1 88 ? 19.27207 9.42171 72.32692 1.000 16.96205 123 CYS A O 1
ATOM 658 N N . PHE A 1 89 ? 18.60507 11.50987 71.78662 1.000 11.84423 124 PHE A N 1
ATOM 659 C CA . PHE A 1 89 ? 18.21190 11.91225 73.12976 1.000 11.97433 124 PHE A CA 1
ATOM 660 C C . PHE A 1 89 ? 16.74013 12.27732 73.11931 1.000 14.88550 124 PHE A C 1
ATOM 661 O O . PHE A 1 89 ? 16.28928 13.03574 72.25230 1.000 15.57915 124 PHE A O 1
ATOM 669 N N . ARG A 1 90 ? 15.99547 11.76010 74.08240 1.000 13.83136 125 ARG A N 1
ATOM 670 C CA . ARG A 1 90 ? 14.58141 12.06713 74.17296 1.000 12.93350 125 ARG A CA 1
ATOM 671 C C . ARG A 1 90 ? 14.22233 12.50041 75.58029 1.000 12.92838 125 ARG A C 1
ATOM 672 O O . ARG A 1 90 ? 14.65832 11.89496 76.56499 1.000 15.11037 125 ARG A O 1
ATOM 680 N N . LYS A 1 91 ? 13.40540 13.54390 75.66828 1.000 12.24967 126 LYS A N 1
ATOM 681 C CA . LYS A 1 91 ? 12.63702 13.82977 76.87284 1.000 13.42659 126 LYS A CA 1
ATOM 682 C C . LYS A 1 91 ? 11.20860 14.08168 76.41625 1.000 15.41852 126 LYS A C 1
ATOM 683 O O . LYS A 1 91 ? 10.94223 15.07079 75.72856 1.000 12.92534 126 LYS A O 1
ATOM 689 N N . ASN A 1 92 ? 10.29694 13.18090 76.78255 1.000 12.88216 127 ASN A N 1
ATOM 690 C CA . ASN A 1 92 ? 8.87760 13.28617 76.43258 1.000 16.48320 127 ASN A CA 1
ATOM 691 C C . ASN A 1 92 ? 8.74243 13.39982 74.92003 1.000 14.50051 127 ASN A C 1
ATOM 692 O O . ASN A 1 92 ? 9.20329 12.49299 74.20597 1.000 12.72435 127 ASN A O 1
ATOM 697 N N . ASP A 1 93 ? 8.13760 14.46078 74.39606 1.000 12.69486 128 ASP A N 1
ATOM 698 C CA . ASP A 1 93 ? 7.91692 14.64404 72.96796 1.000 11.66655 128 ASP A CA 1
ATOM 699 C C . ASP A 1 93 ? 9.07774 15.34137 72.25746 1.000 10.88174 128 ASP A C 1
ATOM 700 O O . ASP A 1 93 ? 8.94660 15.67703 71.07631 1.000 12.98795 128 ASP A O 1
ATOM 705 N N . HIS A 1 94 ? 10.19460 15.57503 72.93730 1.000 10.29144 129 HIS A N 1
ATOM 706 C CA . HIS A 1 94 ? 11.34015 16.24441 72.33117 1.000 11.00008 129 HIS A CA 1
ATOM 707 C C . HIS A 1 94 ? 12.44046 15.23523 72.05720 1.000 11.98768 129 HIS A C 1
ATOM 708 O O . HIS A 1 94 ? 13.01060 14.65949 72.99094 1.000 12.65814 129 HIS A O 1
ATOM 715 N N . VAL A 1 95 ? 12.74396 15.04282 70.77597 1.000 11.20431 130 VAL A N 1
ATOM 716 C CA . VAL A 1 95 ? 13.74557 14.09013 70.31895 1.000 10.09656 130 VAL A CA 1
ATOM 717 C C . VAL A 1 95 ? 14.82426 14.85457 69.56805 1.000 10.22389 130 VAL A C 1
ATOM 718 O O . VAL A 1 95 ? 14.52418 15.66291 68.68301 1.000 11.45897 130 VAL A O 1
ATOM 722 N N . VAL A 1 96 ? 16.07976 14.60494 69.92992 1.000 10.48414 131 VAL A N 1
ATOM 723 C CA . VAL A 1 96 ? 17.23067 15.22101 69.29490 1.000 9.71990 131 VAL A CA 1
ATOM 724 C C . VAL A 1 96 ? 18.12213 14.11017 68.76584 1.000 10.00526 131 VAL A C 1
ATOM 725 O O . VAL A 1 96 ? 18.59971 13.26818 69.53843 1.000 11.61929 131 VAL A O 1
ATOM 729 N N . ILE A 1 97 ? 18.35720 14.11352 67.45609 1.000 9.32525 132 ILE A N 1
ATOM 730 C CA . ILE A 1 97 ? 19.24812 13.15859 66.79520 1.000 9.09878 132 ILE A CA 1
ATOM 731 C C . ILE A 1 97 ? 20.62939 13.78844 66.66036 1.000 10.83348 132 ILE A C 1
ATOM 732 O O . ILE A 1 97 ? 20.76522 14.89623 66.12551 1.000 11.59692 132 ILE A O 1
ATOM 737 N N . ALA A 1 98 ? 21.65702 13.09024 67.14352 1.000 10.01151 133 ALA A N 1
ATOM 738 C CA . ALA A 1 98 ? 23.03173 13.55776 67.04224 1.000 10.44672 133 ALA A CA 1
ATOM 739 C C . ALA A 1 98 ? 23.72254 12.81849 65.90778 1.000 9.46994 133 ALA A C 1
ATOM 740 O O . ALA A 1 98 ? 23.77389 11.58244 65.90671 1.000 12.03239 133 ALA A O 1
ATOM 742 N N . MET A 1 99 ? 24.27050 13.57729 64.96837 1.000 11.14632 134 MET A N 1
ATOM 743 C CA . MET A 1 99 ? 24.91967 13.08578 63.76382 1.000 8.33708 134 MET A CA 1
ATOM 744 C C . MET A 1 99 ? 26.25560 13.78967 63.56905 1.000 10.04138 134 MET A C 1
ATOM 745 O O . MET A 1 99 ? 26.46234 14.90307 64.06223 1.000 12.27985 134 MET A O 1
ATOM 750 N N . PRO A 1 100 ? 27.18305 13.17598 62.84025 1.000 13.40981 135 PRO A N 1
ATOM 751 C CA . PRO A 1 100 ? 28.44341 13.86924 62.55096 1.000 15.89900 135 PRO A CA 1
ATOM 752 C C . PRO A 1 100 ? 28.19442 15.12926 61.73879 1.000 15.18019 135 PRO A C 1
ATOM 753 O O . PRO A 1 100 ? 27.39114 15.14176 60.80430 1.000 15.05041 135 PRO A O 1
ATOM 757 N N . TYR A 1 101 ? 28.88179 16.20410 62.11089 1.000 15.92979 136 TYR A N 1
ATOM 758 C CA . TYR A 1 101 ? 28.80542 17.43926 61.34398 1.000 16.13220 136 TYR A CA 1
ATOM 759 C C . TYR A 1 101 ? 29.75235 17.34585 60.15974 1.000 14.80838 136 TYR A C 1
ATOM 760 O O . TYR A 1 101 ? 30.90241 16.92969 60.31343 1.000 17.76434 136 TYR A O 1
ATOM 769 N N . LEU A 1 102 ? 29.26553 17.72493 58.98188 1.000 13.41688 137 LEU A N 1
ATOM 770 C CA . LEU A 1 102 ? 30.09018 17.89545 57.79667 1.000 14.07416 137 LEU A CA 1
ATOM 771 C C . LEU A 1 102 ? 30.02845 19.36737 57.42452 1.000 11.29272 137 LEU A C 1
ATOM 772 O O . LEU A 1 102 ? 28.94772 19.88937 57.12177 1.000 13.98902 137 LEU A O 1
ATOM 777 N N . GLU A 1 103 ? 31.17834 20.03716 57.46823 1.000 13.08837 138 GLU A N 1
ATOM 778 C CA . GLU A 1 103 ? 31.25848 21.39653 56.95751 1.000 15.37154 138 GLU A CA 1
ATOM 779 C C . GLU A 1 103 ? 30.90352 21.36027 55.47838 1.000 13.07384 138 GLU A C 1
ATOM 780 O O . GLU A 1 103 ? 31.35263 20.47225 54.75403 1.000 13.66829 138 GLU A O 1
ATOM 786 N N . HIS A 1 104 ? 30.05452 22.28325 55.03572 1.000 12.95889 139 HIS A N 1
ATOM 787 C CA . HIS A 1 104 ? 29.53886 22.14085 53.68397 1.000 15.13344 139 HIS A CA 1
ATOM 788 C C . HIS A 1 104 ? 29.26398 23.49957 53.05514 1.000 16.03577 139 HIS A C 1
ATOM 789 O O . HIS A 1 104 ? 29.04116 24.50137 53.74101 1.000 19.28728 139 HIS A O 1
ATOM 796 N N . GLU A 1 105 ? 29.27544 23.49890 51.72318 1.000 17.98190 140 GLU A N 1
ATOM 797 C CA . GLU A 1 105 ? 29.11507 24.69916 50.92497 1.000 19.13285 140 GLU A CA 1
ATOM 798 C C . GLU A 1 105 ? 27.66649 25.17200 50.93649 1.000 17.67205 140 GLU A C 1
ATOM 799 O O . GLU A 1 105 ? 26.72476 24.40732 51.16185 1.000 17.35721 140 GLU A O 1
ATOM 805 N N . SER A 1 106 ? 27.49379 26.46119 50.66768 1.000 19.64693 141 SER A N 1
ATOM 806 C CA . SER A 1 106 ? 26.19553 26.98507 50.27586 1.000 21.18483 141 SER A CA 1
ATOM 807 C C . SER A 1 106 ? 26.01343 26.71923 48.78985 1.000 15.17816 141 SER A C 1
ATOM 808 O O . SER A 1 106 ? 26.81791 27.17724 47.97183 1.000 18.63824 141 SER A O 1
ATOM 811 N N . PHE A 1 107 ? 24.96569 25.97139 48.43592 1.000 15.32012 142 PHE A N 1
ATOM 812 C CA . PHE A 1 107 ? 24.73441 25.67094 47.02701 1.000 12.97777 142 PHE A CA 1
ATOM 813 C C . PHE A 1 107 ? 24.63567 26.94907 46.20598 1.000 14.68162 142 PHE A C 1
ATOM 814 O O . PHE A 1 107 ? 25.21704 27.04272 45.12210 1.000 13.40971 142 PHE A O 1
ATOM 822 N N . LEU A 1 108 ? 23.93766 27.96163 46.72596 1.000 14.51082 143 LEU A N 1
ATOM 823 C CA . LEU A 1 108 ? 23.75953 29.18586 45.95366 1.000 17.67489 143 LEU A CA 1
ATOM 824 C C . LEU A 1 108 ? 25.08344 29.89617 45.74720 1.000 19.21185 143 LEU A C 1
ATOM 825 O O . LEU A 1 108 ? 25.34622 30.43408 44.66186 1.000 22.90763 143 LEU A O 1
ATOM 830 N N . ASP A 1 109 ? 25.93786 29.89099 46.76843 1.000 19.80278 144 ASP A N 1
ATOM 831 C CA . ASP A 1 109 ? 27.15424 30.69521 46.71411 1.000 21.27327 144 ASP A CA 1
ATOM 832 C C . ASP A 1 109 ? 28.18517 30.07772 45.77886 1.000 22.94868 144 ASP A C 1
ATOM 833 O O . ASP A 1 109 ? 28.91752 30.80214 45.09383 1.000 25.98627 144 ASP A O 1
ATOM 838 N N . ILE A 1 110 ? 28.24651 28.74231 45.71952 1.000 20.90252 145 ILE A N 1
ATOM 839 C CA . ILE A 1 110 ? 29.25863 28.06707 44.90761 1.000 22.43960 145 ILE A CA 1
ATOM 840 C C . ILE A 1 110 ? 28.77090 27.71032 43.51353 1.000 21.01746 145 ILE A C 1
ATOM 841 O O . ILE A 1 110 ? 29.58113 27.26778 42.68536 1.000 20.14021 145 ILE A O 1
ATOM 846 N N . LEU A 1 111 ? 27.48019 27.90271 43.22294 1.000 16.30089 146 LEU A N 1
ATOM 847 C CA . LEU A 1 111 ? 26.88451 27.39890 41.99061 1.000 15.87617 146 LEU A CA 1
ATOM 848 C C . LEU A 1 111 ? 27.63634 27.86126 40.75218 1.000 20.57229 146 LEU A C 1
ATOM 849 O O . LEU A 1 111 ? 27.83475 27.08809 39.80601 1.000 20.40867 146 LEU A O 1
ATOM 854 N N . ASN A 1 112 ? 28.03747 29.12203 40.71529 1.000 17.99904 147 ASN A N 1
ATOM 855 C CA . ASN A 1 112 ? 28.69565 29.62889 39.52634 1.000 21.77369 147 ASN A CA 1
ATOM 856 C C . ASN A 1 112 ? 30.20647 29.74841 39.72214 1.000 22.40856 147 ASN A C 1
ATOM 857 O O . ASN A 1 112 ? 30.88256 30.46819 38.97986 1.000 29.41855 147 ASN A O 1
ATOM 862 N N . SER A 1 113 ? 30.73627 28.99455 40.68979 1.000 19.31941 148 SER A N 1
ATOM 863 C CA . SER A 1 113 ? 32.14453 28.79932 41.01522 1.000 24.81298 148 SER A CA 1
ATOM 864 C C . SER A 1 113 ? 32.42905 27.31110 41.15913 1.000 23.62083 148 SER A C 1
ATOM 865 O O . SER A 1 113 ? 33.09951 26.86812 42.10169 1.000 23.78220 148 SER A O 1
ATOM 868 N N . LEU A 1 114 ? 31.84319 26.51523 40.26979 1.000 18.06175 149 LEU A N 1
ATOM 869 C CA . LEU A 1 114 ? 32.06244 25.07894 40.18848 1.000 14.20087 149 LEU A CA 1
ATOM 870 C C . LEU A 1 114 ? 32.51475 24.74547 38.77722 1.000 14.67999 149 LEU A C 1
ATOM 871 O O . LEU A 1 114 ? 31.97810 25.28076 37.80474 1.000 18.32086 149 LEU A O 1
ATOM 876 N N . SER A 1 115 ? 33.49319 23.85317 38.66817 1.000 14.32229 150 SER A N 1
ATOM 877 C CA . SER A 1 115 ? 33.87749 23.39139 37.34782 1.000 15.61453 150 SER A CA 1
ATOM 878 C C . SER A 1 115 ? 32.87425 22.36431 36.84382 1.000 14.07020 150 SER A C 1
ATOM 879 O O . SER A 1 115 ? 32.09022 21.78725 37.61386 1.000 13.67197 150 SER A O 1
ATOM 882 N N . PHE A 1 116 ? 32.90348 22.13021 35.53136 1.000 13.97717 151 PHE A N 1
ATOM 883 C CA . PHE A 1 116 ? 32.08358 21.06176 34.97689 1.000 13.04602 151 PHE A CA 1
ATOM 884 C C . PHE A 1 116 ? 32.46084 19.71789 35.59041 1.000 11.99899 151 PHE A C 1
ATOM 885 O O . PHE A 1 116 ? 31.58684 18.89783 35.88880 1.000 11.16969 151 PHE A O 1
ATOM 893 N N . GLN A 1 117 ? 33.75643 19.48184 35.80932 1.000 14.03558 152 GLN A N 1
ATOM 894 C CA . GLN A 1 117 ? 34.16215 18.22219 36.42112 1.000 13.23444 152 GLN A CA 1
ATOM 895 C C . GLN A 1 117 ? 33.66104 18.09371 37.85412 1.000 14.47095 152 GLN A C 1
ATOM 896 O O . GLN A 1 117 ? 33.34261 16.98547 38.29836 1.000 12.39377 152 GLN A O 1
ATOM 902 N N . GLU A 1 118 ? 33.59302 19.19744 38.59799 1.000 12.68852 153 GLU A N 1
ATOM 903 C CA . GLU A 1 118 ? 32.99198 19.13858 39.92372 1.000 10.19822 153 GLU A CA 1
ATOM 904 C C . GLU A 1 118 ? 31.49972 18.83393 39.84461 1.000 10.93956 153 GLU A C 1
ATOM 905 O O . GLU A 1 118 ? 30.96260 18.13932 40.71074 1.000 12.28296 153 GLU A O 1
ATOM 911 N N . VAL A 1 119 ? 30.82268 19.32880 38.81010 1.000 11.37388 154 VAL A N 1
ATOM 912 C CA . VAL A 1 119 ? 29.42810 18.95253 38.59206 1.000 10.56184 154 VAL A CA 1
ATOM 913 C C . VAL A 1 119 ? 29.30229 17.44920 38.37214 1.000 11.15825 154 VAL A C 1
ATOM 914 O O . VAL A 1 119 ? 28.41963 16.79829 38.93969 1.000 12.11591 154 VAL A O 1
ATOM 918 N N . ARG A 1 120 ? 30.19139 16.86793 37.56054 1.000 9.47141 155 ARG A N 1
ATOM 919 C CA . ARG A 1 120 ? 30.15159 15.42203 37.36232 1.000 11.98191 155 ARG A CA 1
ATOM 920 C C . ARG A 1 120 ? 30.33319 14.68976 38.68146 1.000 10.82240 155 ARG A C 1
ATOM 921 O O . ARG A 1 120 ? 29.59672 13.74424 38.98495 1.000 11.68249 155 ARG A O 1
ATOM 929 N N . GLU A 1 121 ? 31.31839 15.10662 39.47886 1.000 9.87218 156 GLU A N 1
ATOM 930 C CA . GLU A 1 121 ? 31.57953 14.42716 40.74290 1.000 11.45712 156 GLU A CA 1
ATOM 931 C C . GLU A 1 121 ? 30.40416 14.57989 41.70185 1.000 10.48912 156 GLU A C 1
ATOM 932 O O . GLU A 1 121 ? 30.04254 13.63915 42.41438 1.000 11.34315 156 GLU A O 1
ATOM 938 N N . TYR A 1 122 ? 29.79469 15.76202 41.73050 1.000 11.25536 157 TYR A N 1
ATOM 939 C CA . TYR A 1 122 ? 28.63407 15.97043 42.58784 1.000 9.63549 157 TYR A CA 1
ATOM 940 C C . TYR A 1 122 ? 27.49739 15.01956 42.21949 1.000 9.77314 157 TYR A C 1
ATOM 941 O O . TYR A 1 122 ? 26.92606 14.35358 43.09209 1.000 10.09663 157 TYR A O 1
ATOM 950 N N . MET A 1 123 ? 27.16240 14.93727 40.92474 1.000 9.17763 158 MET A N 1
ATOM 951 C CA . MET A 1 123 ? 26.06974 14.06502 40.51307 1.000 8.66300 158 MET A CA 1
ATOM 952 C C . MET A 1 123 ? 26.40385 12.60140 40.76250 1.000 9.97235 158 MET A C 1
ATOM 953 O O . MET A 1 123 ? 25.53419 11.83061 41.18653 1.000 10.55288 158 MET A O 1
ATOM 958 N N . LEU A 1 124 ? 27.64806 12.19050 40.48951 1.000 9.45636 159 LEU A N 1
ATOM 959 C CA . LEU A 1 124 ? 28.02357 10.80839 40.75581 1.000 10.20972 159 LEU A CA 1
ATOM 960 C C . LEU A 1 124 ? 27.75734 10.45914 42.20986 1.000 8.79850 159 LEU A C 1
ATOM 961 O O . LEU A 1 124 ? 27.18803 9.40626 42.52109 1.000 10.09226 159 LEU A O 1
ATOM 966 N N . ASN A 1 125 ? 28.17420 11.34148 43.11362 1.000 9.64232 160 ASN A N 1
ATOM 967 C CA . ASN A 1 125 ? 28.05687 11.04973 44.52508 1.000 10.29603 160 ASN A CA 1
ATOM 968 C C . ASN A 1 125 ? 26.62175 11.14231 45.01053 1.000 9.67398 160 ASN A C 1
ATOM 969 O O . ASN A 1 125 ? 26.24322 10.40611 45.92538 1.000 10.71394 160 ASN A O 1
ATOM 974 N N . LEU A 1 126 ? 25.80957 12.01726 44.39941 1.000 9.49866 161 LEU A N 1
ATOM 975 C CA . LEU A 1 126 ? 24.37689 12.01134 44.68146 1.000 8.86369 161 LEU A CA 1
ATOM 976 C C . LEU A 1 126 ? 23.75427 10.67854 44.28474 1.000 9.45323 161 LEU A C 1
ATOM 977 O O . LEU A 1 126 ? 22.95985 10.09781 45.04155 1.000 8.90393 161 LEU A O 1
ATOM 982 N N . PHE A 1 127 ? 24.10494 10.17187 43.10088 1.000 9.57742 162 PHE A N 1
ATOM 983 C CA . PHE A 1 127 ? 23.55525 8.88611 42.67851 1.000 8.38846 162 PHE A CA 1
ATOM 984 C C . PHE A 1 127 ? 24.01299 7.73299 43.55775 1.000 9.10832 162 PHE A C 1
ATOM 985 O O . PHE A 1 127 ? 23.25482 6.77897 43.74157 1.000 9.97568 162 PHE A O 1
ATOM 993 N N . LYS A 1 128 ? 25.23800 7.78062 44.10202 1.000 9.55488 163 LYS A N 1
ATOM 994 C CA . LYS A 1 128 ? 25.62745 6.73213 45.04286 1.000 10.03041 163 LYS A CA 1
ATOM 995 C C . LYS A 1 128 ? 24.71465 6.72109 46.26051 1.000 9.41089 163 LYS A C 1
ATOM 996 O O . LYS A 1 128 ? 24.29355 5.65311 46.72047 1.000 10.52625 163 LYS A O 1
ATOM 1002 N N . ALA A 1 129 ? 24.38581 7.90496 46.78474 1.000 10.22374 164 ALA A N 1
ATOM 1003 C CA . ALA A 1 129 ? 23.49436 7.98515 47.93435 1.000 10.06514 164 ALA A CA 1
ATOM 1004 C C . ALA A 1 129 ? 22.09316 7.50547 47.57596 1.000 10.04869 164 ALA A C 1
ATOM 1005 O O . ALA A 1 129 ? 21.47048 6.75197 48.33872 1.000 10.17506 164 ALA A O 1
ATOM 1007 N N . LEU A 1 130 ? 21.57837 7.93717 46.41921 1.000 8.79341 165 LEU A N 1
ATOM 1008 C CA . LEU A 1 130 ? 20.22927 7.53298 46.02902 1.000 8.98738 165 LEU A CA 1
ATOM 1009 C C . LEU A 1 130 ? 20.15163 6.03905 45.73884 1.000 8.87248 165 LEU A C 1
ATOM 1010 O O . LEU A 1 130 ? 19.15575 5.38956 46.07975 1.000 10.55289 165 LEU A O 1
ATOM 1015 N N . LYS A 1 131 ? 21.18925 5.47644 45.11224 1.000 9.35030 166 LYS A N 1
ATOM 1016 C CA . LYS A 1 131 ? 21.22036 4.03367 44.90420 1.000 10.09967 166 LYS A CA 1
ATOM 1017 C C . LYS A 1 131 ? 21.12474 3.29969 46.23160 1.000 10.93767 166 LYS A C 1
ATOM 1018 O O . LYS A 1 131 ? 20.35733 2.34086 46.36865 1.000 12.81151 166 LYS A O 1
ATOM 1024 N N . ARG A 1 132 ? 21.86144 3.77847 47.23474 1.000 10.80979 167 ARG A N 1
ATOM 1025 C CA . ARG A 1 132 ? 21.85358 3.15192 48.55265 1.000 11.43372 167 ARG A CA 1
ATOM 1026 C C . ARG A 1 132 ? 20.46757 3.19585 49.18073 1.000 11.87620 167 ARG A C 1
ATOM 1027 O O . ARG A 1 132 ? 19.94221 2.16739 49.62081 1.000 12.76223 167 ARG A O 1
ATOM 1035 N N . ILE A 1 133 ? 19.85440 4.38371 49.24562 1.000 10.92515 168 ILE A N 1
ATOM 1036 C CA . ILE A 1 133 ? 18.55633 4.44255 49.91732 1.000 10.85167 168 ILE A CA 1
ATOM 1037 C C . ILE A 1 133 ? 17.48414 3.70226 49.13184 1.000 8.24893 168 ILE A C 1
ATOM 1038 O O . ILE A 1 133 ? 16.59397 3.08859 49.72463 1.000 10.46097 168 ILE A O 1
ATOM 1043 N N . HIS A 1 134 ? 17.54724 3.73080 47.79729 1.000 9.33376 169 HIS A N 1
ATOM 1044 C CA . HIS A 1 134 ? 16.53705 3.03138 47.00840 1.000 10.44876 169 HIS A CA 1
ATOM 1045 C C . HIS A 1 134 ? 16.66985 1.51625 47.12648 1.000 11.07827 169 HIS A C 1
ATOM 1046 O O . HIS A 1 134 ? 15.66379 0.80153 47.02310 1.000 13.31957 169 HIS A O 1
ATOM 1053 N N . GLN A 1 135 ? 17.88774 1.01549 47.36372 1.000 13.32259 170 GLN A N 1
ATOM 1054 C CA . GLN A 1 135 ? 18.07432 -0.41083 47.61182 1.000 15.18772 170 GLN A CA 1
ATOM 1055 C C . GLN A 1 135 ? 17.33575 -0.86598 48.85620 1.000 14.92332 170 GLN A C 1
ATOM 1056 O O . GLN A 1 135 ? 16.97313 -2.04145 48.96430 1.000 15.57093 170 GLN A O 1
ATOM 1062 N N . PHE A 1 136 ? 17.11875 0.03059 49.81186 1.000 13.19654 171 PHE A N 1
ATOM 1063 C CA . PHE A 1 136 ? 16.35591 -0.28488 51.00725 1.000 14.17796 171 PHE A CA 1
ATOM 1064 C C . PHE A 1 136 ? 14.88445 0.05721 50.86480 1.000 14.51497 171 PHE A C 1
ATOM 1065 O O . PHE A 1 136 ? 14.13186 -0.06946 51.83513 1.000 15.82070 171 PHE A O 1
ATOM 1073 N N . GLY A 1 137 ? 14.45559 0.47098 49.67783 1.000 14.32996 172 GLY A N 1
ATOM 1074 C CA . GLY A 1 137 ? 13.06235 0.82092 49.48453 1.000 13.91871 172 GLY A CA 1
ATOM 1075 C C . GLY A 1 137 ? 12.65700 2.08185 50.21172 1.000 14.17657 172 GLY A C 1
ATOM 1076 O O . GLY A 1 137 ? 11.53668 2.16531 50.72669 1.000 15.66247 172 GLY A O 1
ATOM 1077 N N . ILE A 1 138 ? 13.55092 3.05535 50.29075 1.000 11.05555 173 ILE A N 1
ATOM 1078 C CA . ILE A 1 138 ? 13.24933 4.35765 50.87277 1.000 10.70742 173 ILE A CA 1
ATOM 1079 C C . ILE A 1 138 ? 12.99033 5.33936 49.74137 1.000 10.03910 173 ILE A C 1
ATOM 1080 O O . ILE A 1 138 ? 13.86805 5.56697 48.89915 1.000 12.29734 173 ILE A O 1
ATOM 1085 N N . VAL A 1 139 ? 11.80985 5.95452 49.74434 1.000 9.57154 174 VAL A N 1
ATOM 1086 C CA . VAL A 1 139 ? 11.52424 7.11219 48.90410 1.000 9.73197 174 VAL A CA 1
ATOM 1087 C C . VAL A 1 139 ? 11.74960 8.32254 49.78902 1.000 8.88907 174 VAL A C 1
ATOM 1088 O O . VAL A 1 139 ? 11.01251 8.53672 50.75349 1.000 10.01612 174 VAL A O 1
ATOM 1092 N N . HIS A 1 140 ? 12.79359 9.09255 49.48744 1.000 8.50263 175 HIS A N 1
ATOM 1093 C CA . HIS A 1 140 ? 13.20616 10.17098 50.37256 1.000 8.57753 175 HIS A CA 1
ATOM 1094 C C . HIS A 1 140 ? 12.16522 11.28191 50.39916 1.000 9.72486 175 HIS A C 1
ATOM 1095 O O . HIS A 1 140 ? 11.79267 11.76694 51.47160 1.000 9.44736 175 HIS A O 1
ATOM 1102 N N . ARG A 1 141 ? 11.68058 11.68365 49.21346 1.000 9.44721 176 ARG A N 1
ATOM 1103 C CA . ARG A 1 141 ? 10.64599 12.70402 48.98120 1.000 8.58960 176 ARG A CA 1
ATOM 1104 C C . ARG A 1 141 ? 11.13599 14.14212 49.04854 1.000 11.10909 176 ARG A C 1
ATOM 1105 O O . ARG A 1 141 ? 10.44322 15.04590 48.56676 1.000 12.95852 176 ARG A O 1
ATOM 1113 N N . ASP A 1 142 ? 12.29419 14.38934 49.64252 1.000 9.77905 177 ASP A N 1
ATOM 1114 C CA . ASP A 1 142 ? 12.73983 15.76687 49.82744 1.000 9.79982 177 ASP A CA 1
ATOM 1115 C C . ASP A 1 142 ? 14.18377 15.95096 49.37442 1.000 9.59595 177 ASP A C 1
ATOM 1116 O O . ASP A 1 142 ? 14.96894 16.63485 50.02321 1.000 10.41172 177 ASP A O 1
ATOM 1121 N N . VAL A 1 143 ? 14.55455 15.35105 48.24014 1.000 9.38721 178 VAL A N 1
ATOM 1122 C CA . VAL A 1 143 ? 15.88359 15.54404 47.69079 1.000 8.64418 178 VAL A CA 1
ATOM 1123 C C . VAL A 1 143 ? 15.97815 16.95412 47.12354 1.000 8.92007 178 VAL A C 1
ATOM 1124 O O . VAL A 1 143 ? 15.13628 17.37523 46.32338 1.000 9.35303 178 VAL A O 1
ATOM 1128 N N . LYS A 1 144 ? 16.99441 17.68830 47.55168 1.000 8.78161 179 LYS A N 1
ATOM 1129 C CA . LYS A 1 144 ? 17.23318 19.06903 47.15406 1.000 8.31696 179 LYS A CA 1
ATOM 1130 C C . LYS A 1 144 ? 18.58672 19.45994 47.72228 1.000 9.36064 179 LYS A C 1
ATOM 1131 O O . LYS A 1 144 ? 19.08882 18.77584 48.60413 1.000 9.77424 179 LYS A O 1
ATOM 1137 N N . PRO A 1 145 ? 19.19136 20.54957 47.23641 1.000 9.17161 180 PRO A N 1
ATOM 1138 C CA . PRO A 1 145 ? 20.55803 20.87243 47.68931 1.000 10.63404 180 PRO A CA 1
ATOM 1139 C C . PRO A 1 145 ? 20.71168 21.02771 49.18935 1.000 10.44044 180 PRO A C 1
ATOM 1140 O O . PRO A 1 145 ? 21.72273 20.57036 49.73641 1.000 12.00095 180 PRO A O 1
ATOM 1144 N N . SER A 1 146 ? 19.73102 21.61685 49.88662 1.000 9.78897 181 SER A N 1
ATOM 1145 C CA . SER A 1 146 ? 19.89790 21.76957 51.32777 1.000 9.97688 181 SER A CA 1
ATOM 1146 C C . SER A 1 146 ? 19.88867 20.44141 52.07481 1.000 10.62654 181 SER A C 1
ATOM 1147 O O . SER A 1 146 ? 20.30938 20.41080 53.23675 1.000 13.88610 181 SER A O 1
ATOM 1150 N N . ASN A 1 147 ? 19.44949 19.35331 51.44000 1.000 10.87518 182 ASN A N 1
ATOM 1151 C CA . ASN A 1 147 ? 19.50394 18.02822 52.04436 1.000 9.44525 182 ASN A CA 1
ATOM 1152 C C . ASN A 1 147 ? 20.59630 17.16132 51.44532 1.000 9.72586 182 ASN A C 1
ATOM 1153 O O . ASN A 1 147 ? 20.60438 15.94258 51.67013 1.000 10.51325 182 ASN A O 1
ATOM 1158 N N . PHE A 1 148 ? 21.51811 17.75033 50.69050 1.000 10.52105 183 PHE A N 1
ATOM 1159 C CA . PHE A 1 148 ? 22.66072 17.00420 50.15854 1.000 9.06401 183 PHE A CA 1
ATOM 1160 C C . PHE A 1 148 ? 23.90110 17.83510 50.46614 1.000 9.86085 183 PHE A C 1
ATOM 1161 O O . PHE A 1 148 ? 24.26153 18.74881 49.71710 1.000 12.03421 183 PHE A O 1
ATOM 1169 N N . LEU A 1 149 ? 24.52410 17.53554 51.59844 1.000 10.58656 184 LEU A N 1
ATOM 1170 C CA . LEU A 1 149 ? 25.69868 18.27621 52.05001 1.000 9.70863 184 LEU A CA 1
ATOM 1171 C C . LEU A 1 149 ? 26.88617 17.99544 51.14275 1.000 11.19576 184 LEU A C 1
ATOM 1172 O O . LEU A 1 149 ? 27.16815 16.84114 50.81124 1.000 11.71404 184 LEU A O 1
ATOM 1177 N N . TYR A 1 150 ? 27.59771 19.05020 50.75849 1.000 10.23733 185 TYR A N 1
ATOM 1178 C CA . TYR A 1 150 ? 28.73127 18.93403 49.84722 1.000 11.49263 185 TYR A CA 1
ATOM 1179 C C . TYR A 1 150 ? 29.90100 19.72116 50.40586 1.000 12.48941 185 TYR A C 1
ATOM 1180 O O . TYR A 1 150 ? 29.77867 20.92297 50.64882 1.000 12.53884 185 TYR A O 1
ATOM 1189 N N . ASN A 1 151 ? 31.02886 19.05540 50.59144 1.000 12.76737 186 ASN A N 1
ATOM 1190 C CA . ASN A 1 151 ? 32.26874 19.72783 50.95147 1.000 12.53414 186 ASN A CA 1
ATOM 1191 C C . ASN A 1 151 ? 33.21471 19.59572 49.76364 1.000 14.12228 186 ASN A C 1
ATOM 1192 O O . ASN A 1 151 ? 33.72167 18.50289 49.49319 1.000 14.78289 186 ASN A O 1
ATOM 1197 N N . ARG A 1 152 ? 33.45362 20.71156 49.06307 1.000 14.36624 187 ARG A N 1
ATOM 1198 C CA . ARG A 1 152 ? 34.23359 20.65251 47.82490 1.000 17.15054 187 ARG A CA 1
ATOM 1199 C C . ARG A 1 152 ? 35.68468 20.26427 48.08893 1.000 19.07315 187 ARG A C 1
ATOM 1200 O O . ARG A 1 152 ? 36.23240 19.38179 47.41536 1.000 21.63458 187 ARG A O 1
ATOM 1208 N N . ARG A 1 153 ? 36.32348 20.91108 49.06877 1.000 18.36839 188 ARG A N 1
ATOM 1209 C CA . ARG A 1 153 ? 37.74198 20.66047 49.32417 1.000 22.26519 188 ARG A CA 1
ATOM 1210 C C . ARG A 1 153 ? 37.99949 19.21546 49.73358 1.000 19.71992 188 ARG A C 1
ATOM 1211 O O . ARG A 1 153 ? 38.99015 18.61048 49.30485 1.000 26.22322 188 ARG A O 1
ATOM 1219 N N . LEU A 1 154 ? 37.12508 18.64094 50.56132 1.000 18.20811 189 LEU A N 1
ATOM 1220 C CA . LEU A 1 154 ? 37.29985 17.27247 51.02879 1.000 19.36479 189 LEU A CA 1
ATOM 1221 C C . LEU A 1 154 ? 36.68257 16.23654 50.09496 1.000 19.33424 189 LEU A C 1
ATOM 1222 O O . LEU A 1 154 ? 36.92229 15.03690 50.28477 1.000 20.11288 189 LEU A O 1
ATOM 1227 N N . LYS A 1 155 ? 35.90669 16.66482 49.09968 1.000 19.00688 190 LYS A N 1
ATOM 1228 C CA . LYS A 1 155 ? 35.17657 15.74849 48.22366 1.000 17.79905 190 LYS A CA 1
ATOM 1229 C C . LYS A 1 155 ? 34.31692 14.79053 49.04094 1.000 17.05295 190 LYS A C 1
ATOM 1230 O O . LYS A 1 155 ? 34.32262 13.57381 48.83587 1.000 20.74445 190 LYS A O 1
ATOM 1236 N N . LYS A 1 156 ? 33.60219 15.35008 50.01119 1.000 14.72194 191 LYS A N 1
ATOM 1237 C CA . LYS A 1 156 ? 32.72455 14.57196 50.87090 1.000 13.50245 191 LYS A CA 1
ATOM 1238 C C . LYS A 1 156 ? 31.28586 15.03061 50.68029 1.000 13.66096 191 LYS A C 1
ATOM 1239 O O . LYS A 1 156 ? 31.02052 16.21241 50.43713 1.000 12.86564 191 LYS A O 1
ATOM 1245 N N . TYR A 1 157 ? 30.35876 14.07557 50.79160 1.000 12.33863 192 TYR A N 1
ATOM 1246 C CA . TYR A 1 157 ? 28.95835 14.28752 50.46141 1.000 10.75016 192 TYR A CA 1
ATOM 1247 C C . TYR A 1 157 ? 28.09619 13.52939 51.45873 1.000 10.60148 192 TYR A C 1
ATOM 1248 O O . TYR A 1 157 ? 28.45698 12.43049 51.89365 1.000 14.24645 192 TYR A O 1
ATOM 1257 N N . ALA A 1 158 ? 26.93253 14.09583 51.79237 1.000 10.66712 193 ALA A N 1
ATOM 1258 C CA . ALA A 1 158 ? 25.99076 13.39353 52.66485 1.000 10.14014 193 ALA A CA 1
ATOM 1259 C C . ALA A 1 158 ? 24.55662 13.76179 52.32583 1.000 9.25861 193 ALA A C 1
ATOM 1260 O O . ALA A 1 158 ? 24.15118 14.91508 52.50399 1.000 10.91642 193 ALA A O 1
ATOM 1262 N N . LEU A 1 159 ? 23.78391 12.76451 51.89501 1.000 8.77633 194 LEU A N 1
ATOM 1263 C CA . LEU A 1 159 ? 22.33401 12.89325 51.81907 1.000 8.29559 194 LEU A CA 1
ATOM 1264 C C . LEU A 1 159 ? 21.75567 12.82008 53.22838 1.000 10.00169 194 LEU A C 1
ATOM 1265 O O . LEU A 1 159 ? 22.02407 11.86805 53.96742 1.000 10.54936 194 LEU A O 1
ATOM 1270 N N . VAL A 1 160 ? 20.94103 13.80831 53.59163 1.000 9.52776 195 VAL A N 1
ATOM 1271 C CA . VAL A 1 160 ? 20.37817 13.89727 54.93038 1.000 9.58673 195 VAL A CA 1
ATOM 1272 C C . VAL A 1 160 ? 18.86187 13.97392 54.84760 1.000 9.90685 195 VAL A C 1
ATOM 1273 O O . VAL A 1 160 ? 18.27982 14.24522 53.79504 1.000 9.61824 195 VAL A O 1
ATOM 1277 N N . ASP A 1 161 ? 18.23781 13.74020 56.00147 1.000 10.16449 196 ASP A N 1
ATOM 1278 C CA . ASP A 1 161 ? 16.84206 14.04711 56.30827 1.000 9.55005 196 ASP A CA 1
ATOM 1279 C C . ASP A 1 161 ? 15.84038 13.02553 55.79559 1.000 11.05767 196 ASP A C 1
ATOM 1280 O O . ASP A 1 161 ? 15.25269 13.19000 54.71899 1.000 11.55136 196 ASP A O 1
ATOM 1285 N N . PHE A 1 162 ? 15.60671 11.99404 56.60841 1.000 11.27210 197 PHE A N 1
ATOM 1286 C CA . PHE A 1 162 ? 14.59388 10.98775 56.34513 1.000 11.16617 197 PHE A CA 1
ATOM 1287 C C . PHE A 1 162 ? 13.26169 11.31596 56.99837 1.000 10.03904 197 PHE A C 1
ATOM 1288 O O . PHE A 1 162 ? 12.40811 10.43082 57.12143 1.000 13.08148 197 PHE A O 1
ATOM 1296 N N . GLY A 1 163 ? 13.05915 12.57325 57.38509 1.000 9.64191 198 GLY A N 1
ATOM 1297 C CA . GLY A 1 163 ? 11.85718 12.94663 58.10461 1.000 10.81032 198 GLY A CA 1
ATOM 1298 C C . GLY A 1 163 ? 10.59311 13.01691 57.27788 1.000 11.02210 198 GLY A C 1
ATOM 1299 O O . GLY A 1 163 ? 9.51228 13.19126 57.85482 1.000 12.78266 198 GLY A O 1
ATOM 1300 N N . LEU A 1 164 ? 10.68990 12.88418 55.95061 1.000 11.68238 199 LEU A N 1
ATOM 1301 C CA . LEU A 1 164 ? 9.53413 12.89424 55.06361 1.000 10.49960 199 LEU A CA 1
ATOM 1302 C C . LEU A 1 164 ? 9.43322 11.60946 54.26085 1.000 9.68991 199 LEU A C 1
ATOM 1303 O O . LEU A 1 164 ? 8.56998 11.50336 53.38452 1.000 12.91891 199 LEU A O 1
ATOM 1308 N N . ALA A 1 165 ? 10.28693 10.63741 54.54367 1.000 9.64848 200 ALA A N 1
ATOM 1309 C CA . ALA A 1 165 ? 10.40092 9.46325 53.69159 1.000 10.66799 200 ALA A CA 1
ATOM 1310 C C . ALA A 1 165 ? 9.13704 8.60893 53.72227 1.000 11.25008 200 ALA A C 1
ATOM 1311 O O . ALA A 1 165 ? 8.37218 8.60928 54.69039 1.000 12.05916 200 ALA A O 1
ATOM 1313 N N . GLN A 1 166 ? 8.93037 7.86442 52.64179 1.000 10.18836 201 GLN A N 1
ATOM 1314 C CA . GLN A 1 166 ? 7.92511 6.81405 52.62144 1.000 10.69715 201 GLN A CA 1
ATOM 1315 C C . GLN A 1 166 ? 8.58379 5.54064 52.11375 1.000 11.18408 201 GLN A C 1
ATOM 1316 O O . GLN A 1 166 ? 9.63259 5.57306 51.46973 1.000 13.00701 201 GLN A O 1
ATOM 1322 N N . GLY A 1 167 ? 7.99077 4.40618 52.43524 1.000 13.63356 202 GLY A N 1
ATOM 1323 C CA 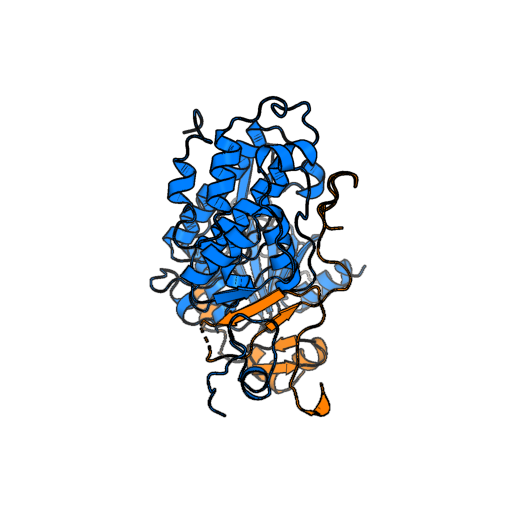. GLY A 1 167 ? 8.53984 3.14569 51.98636 1.000 14.29603 202 GLY A CA 1
ATOM 1324 C C . GLY A 1 167 ? 7.91061 2.68893 50.68257 1.000 15.58810 202 GLY A C 1
ATOM 1325 O O . GLY A 1 167 ? 6.73905 2.94418 50.40915 1.000 17.38736 202 GLY A O 1
ATOM 1326 N N . THR A 1 168 ? 8.71123 2.00718 49.86814 1.000 14.62625 203 THR A N 1
ATOM 1327 C CA . THR A 1 168 ? 8.13648 1.24711 48.77151 1.000 15.07194 203 THR A CA 1
ATOM 1328 C C . THR A 1 168 ? 7.34515 0.07065 49.34008 1.000 16.84409 203 THR A C 1
ATOM 1329 O O . THR A 1 168 ? 7.43803 -0.26420 50.52639 1.000 19.18151 203 THR A O 1
ATOM 1333 N N . HIS A 1 169 ? 6.58998 -0.59166 48.46276 1.000 20.95679 204 HIS A N 1
ATOM 1334 C CA . HIS A 1 169 ? 5.79618 -1.73352 48.90551 1.000 29.24957 204 HIS A CA 1
ATOM 1335 C C . HIS A 1 169 ? 6.66492 -2.79532 49.56973 1.000 26.48535 204 HIS A C 1
ATOM 1336 O O . HIS A 1 169 ? 6.23149 -3.45359 50.52273 1.000 28.38674 204 HIS A O 1
ATOM 1343 N N . ASP A 1 170 ? 7.89618 -2.97043 49.09458 1.000 22.28871 205 ASP A N 1
ATOM 1344 C CA . ASP A 1 170 ? 8.79961 -3.98719 49.62484 1.000 27.57015 205 ASP A CA 1
ATOM 1345 C C . ASP A 1 170 ? 9.96916 -3.37419 50.38835 1.000 22.38996 205 ASP A C 1
ATOM 1346 O O . ASP A 1 170 ? 11.09270 -3.88216 50.35156 1.000 25.39477 205 ASP A O 1
ATOM 1351 N N . THR A 1 171 ? 9.70527 -2.28574 51.10953 1.000 20.35695 206 THR A N 1
ATOM 1352 C CA . THR A 1 171 ? 10.76416 -1.57725 51.81048 1.000 20.07870 206 THR A CA 1
ATOM 1353 C C . THR A 1 171 ? 11.41220 -2.46068 52.87212 1.000 19.83772 206 THR A C 1
ATOM 1354 O O . THR A 1 171 ? 10.76729 -3.30914 53.49643 1.000 21.76731 206 THR A O 1
ATOM 1358 N N . LYS A 1 172 ? 12.70854 -2.25246 53.06520 1.000 18.84544 207 LYS A N 1
ATOM 1359 C CA . LYS A 1 172 ? 13.47812 -2.93096 54.09496 1.000 19.13047 207 LYS A CA 1
ATOM 1360 C C . LYS A 1 172 ? 13.49041 -2.15742 55.40231 1.000 20.76070 207 LYS A C 1
ATOM 1361 O O . LYS A 1 172 ? 14.07331 -2.62680 56.38421 1.000 27.01377 207 LYS A O 1
ATOM 1367 N N . ILE A 1 173 ? 12.89525 -0.97059 55.42240 1.000 16.76851 208 ILE A N 1
ATOM 1368 C CA . ILE A 1 173 ? 12.76563 -0.16354 56.63081 1.000 17.98384 208 ILE A CA 1
ATOM 1369 C C . ILE A 1 173 ? 11.36045 -0.44809 57.14579 1.000 18.89325 208 ILE A C 1
ATOM 1370 O O . ILE A 1 173 ? 10.38354 0.16649 56.71350 1.000 19.37731 208 ILE A O 1
ATOM 1375 N N . GLU A 1 174 ? 11.26202 -1.40440 58.07797 1.000 19.72459 209 GLU A N 1
ATOM 1376 C CA . GLU A 1 174 ? 9.96048 -1.91052 58.50498 1.000 22.09092 209 GLU A CA 1
ATOM 1377 C C . GLU A 1 174 ? 9.02343 -0.79130 58.93824 1.000 17.65618 209 GLU A C 1
ATOM 1378 O O . GLU A 1 174 ? 7.84217 -0.77944 58.56852 1.000 18.17768 209 GLU A O 1
ATOM 1384 N N . LEU A 1 175 ? 9.53541 0.17415 59.70676 1.000 17.26694 210 LEU A N 1
ATOM 1385 C CA . LEU A 1 175 ? 8.66557 1.20148 60.26997 1.000 16.78771 210 LEU A CA 1
ATOM 1386 C C . LEU A 1 175 ? 8.07879 2.13616 59.21992 1.000 16.18178 210 LEU A C 1
ATOM 1387 O O . LEU A 1 175 ? 7.04025 2.74858 59.48103 1.000 17.31671 210 LEU A O 1
ATOM 1392 N N . LEU A 1 176 ? 8.70743 2.26255 58.04391 1.000 16.47373 211 LEU A N 1
ATOM 1393 C CA . LEU A 1 176 ? 8.12255 3.08312 56.98768 1.000 17.14635 211 LEU A CA 1
ATOM 1394 C C . LEU A 1 176 ? 6.78770 2.53497 56.51359 1.000 19.60032 211 LEU A C 1
ATOM 1395 O O . LEU A 1 176 ? 5.98159 3.28850 55.95824 1.000 23.06578 211 LEU A O 1
ATOM 1400 N N . LYS A 1 177 ? 6.52961 1.24435 56.72882 1.000 20.06968 212 LYS A N 1
ATOM 1401 C CA . LYS A 1 177 ? 5.24230 0.67836 56.35439 1.000 21.38919 212 LYS A CA 1
ATOM 1402 C C . LYS A 1 177 ? 4.11567 1.20703 57.22373 1.000 22.20617 212 LYS A C 1
ATOM 1403 O O . LYS A 1 177 ? 2.94566 1.08715 56.84162 1.000 26.74761 212 LYS A O 1
ATOM 1409 N N . PHE A 1 178 ? 4.43846 1.79462 58.37499 1.000 20.26276 213 PHE A N 1
ATOM 1410 C CA . PHE A 1 178 ? 3.44047 2.19213 59.35789 1.000 21.27471 213 PHE A CA 1
ATOM 1411 C C . PHE A 1 178 ? 3.38100 3.69510 59.57628 1.000 24.75654 213 PHE A C 1
ATOM 1412 O O . PHE A 1 178 ? 2.64409 4.14821 60.46035 1.000 27.45838 213 PHE A O 1
ATOM 1420 N N . VAL A 1 179 ? 4.13668 4.48129 58.80608 1.000 23.31215 214 VAL A N 1
ATOM 1421 C CA . VAL A 1 179 ? 4.05699 5.92807 58.94583 1.000 26.19612 214 VAL A CA 1
ATOM 1422 C C . VAL A 1 179 ? 2.76714 6.42849 58.31376 1.000 36.11845 214 VAL A C 1
ATOM 1423 O O . VAL A 1 179 ? 2.35041 5.95894 57.24507 1.000 33.65299 214 VAL A O 1
ATOM 1427 N N . GLN A 1 180 ? 2.12128 7.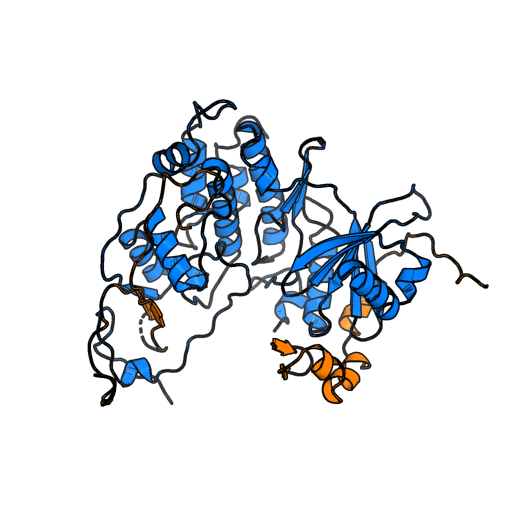37440 58.98917 1.000 51.10017 215 GLN A N 1
ATOM 1428 C CA . GLN A 1 180 ? 0.82196 7.89544 58.58064 1.000 61.38936 215 GLN A CA 1
ATOM 1429 C C . GLN A 1 180 ? 0.87337 8.55534 57.20667 1.000 61.68903 215 GLN A C 1
ATOM 1430 O O . GLN A 1 180 ? 1.79815 9.30775 56.90199 1.000 63.42602 215 GLN A O 1
ATOM 1436 N N . PRO A 1 193 ? -21.16591 10.94283 49.18973 1.000 57.20538 346 PRO A N 1
ATOM 1437 C CA . PRO A 1 193 ? -21.56809 11.54594 47.91879 1.000 54.46601 346 PRO A CA 1
ATOM 1438 C C . PRO A 1 193 ? -20.77784 10.96113 46.75205 1.000 51.30171 346 PRO A C 1
ATOM 1439 O O . PRO A 1 193 ? -19.69555 11.45586 46.43861 1.000 52.11147 346 PRO A O 1
ATOM 1443 N N . ALA A 1 194 ? -21.32246 9.92532 46.11816 1.000 48.38592 347 ALA A N 1
ATOM 1444 C CA . ALA A 1 194 ? -20.59131 9.20421 45.08476 1.000 44.47474 347 ALA A CA 1
ATOM 1445 C C . ALA A 1 194 ? -20.37972 10.07438 43.85102 1.000 36.85932 347 ALA A C 1
ATOM 1446 O O . ALA A 1 194 ? -21.25057 10.85683 43.46122 1.000 34.56681 347 ALA A O 1
ATOM 1448 N N . SER A 1 195 ? -19.21120 9.92725 43.23121 1.000 29.73926 348 SER A N 1
ATOM 1449 C CA . SER A 1 195 ? -18.89131 10.68424 42.03065 1.000 23.71995 348 SER A CA 1
ATOM 1450 C C . SER A 1 195 ? -19.61533 10.11001 40.81881 1.000 26.88237 348 SER A C 1
ATOM 1451 O O . SER A 1 195 ? -19.81327 8.89544 40.70391 1.000 27.58486 348 SER A O 1
ATOM 1454 N N . LEU A 1 196 ? -20.02245 11.00257 39.91431 1.000 24.36238 349 LEU A N 1
ATOM 1455 C CA . LEU A 1 196 ? -20.54434 10.62555 38.60688 1.000 20.90245 349 LEU A CA 1
ATOM 1456 C C . LEU A 1 196 ? -19.61233 11.16291 37.52605 1.000 19.71585 349 LEU A C 1
ATOM 1457 O O . LEU A 1 196 ? -18.89222 12.14267 37.74111 1.000 20.17349 349 LEU A O 1
ATOM 1462 N N . THR A 1 197 ? -19.61122 10.50178 36.36218 1.000 21.78785 350 THR A N 1
ATOM 1463 C CA . THR A 1 197 ? -18.90734 11.03665 35.20062 1.000 16.67064 350 THR A CA 1
ATOM 1464 C C . THR A 1 197 ? -19.64600 12.26191 34.66823 1.000 15.12274 350 THR A C 1
ATOM 1465 O O . THR A 1 197 ? -20.80431 12.50806 34.99132 1.000 16.36388 350 THR A O 1
ATOM 1469 N N . CYS A 1 198 ? -18.96450 13.02920 33.82019 1.000 14.18606 351 CYS A N 1
ATOM 1470 C CA . CYS A 1 198 ? -19.60427 14.18113 33.19938 1.000 13.40421 351 CYS A CA 1
ATOM 1471 C C . CYS A 1 198 ? -18.95202 14.46727 31.85960 1.000 14.07922 351 CYS A C 1
ATOM 1472 O O . CYS A 1 198 ? -17.86669 13.96883 31.54749 1.000 15.02803 351 CYS A O 1
ATOM 1475 N N . ASP A 1 199 ? -19.61721 15.31799 31.07995 1.000 15.04080 352 ASP A N 1
ATOM 1476 C CA . ASP A 1 199 ? -19.15980 15.65093 29.74082 1.000 15.80642 352 ASP A CA 1
ATOM 1477 C C . ASP A 1 199 ? -18.13763 16.77672 29.72358 1.000 17.08968 352 ASP A C 1
ATOM 1478 O O . ASP A 1 199 ? -17.74233 17.21835 28.63923 1.000 16.84235 352 ASP A O 1
ATOM 1483 N N . CYS A 1 200 ? -17.67318 17.23402 30.89014 1.000 11.36129 353 CYS A N 1
ATOM 1484 C CA . CYS A 1 200 ? -16.60104 18.22325 30.89586 1.000 13.49337 353 CYS A CA 1
ATOM 1485 C C . CYS A 1 200 ? -15.23270 17.60152 30.66393 1.000 13.46707 353 CYS A C 1
ATOM 1486 O O . CYS A 1 200 ? -14.26355 18.34136 30.45289 1.000 12.31933 353 CYS A O 1
ATOM 1489 N N . TYR A 1 201 ? -15.12652 16.27304 30.71151 1.000 12.87061 354 TYR A N 1
ATOM 1490 C CA . TYR A 1 201 ? -13.83044 15.61047 30.67417 1.000 16.09469 354 TYR A CA 1
ATOM 1491 C C . TYR A 1 201 ? -13.01706 16.04391 29.45879 1.000 15.83231 354 TYR A C 1
ATOM 1492 O O . TYR A 1 201 ? -13.50255 16.01296 28.32289 1.000 16.89461 354 TYR A O 1
ATOM 1501 N N . ALA A 1 202 ? -11.78401 16.48655 29.72134 1.000 14.91160 355 ALA A N 1
ATOM 1502 C CA . ALA A 1 202 ? -10.83315 16.90649 28.68949 1.000 17.23475 355 ALA A CA 1
ATOM 1503 C C . ALA A 1 202 ? -11.30131 18.12913 27.90529 1.000 17.53981 355 ALA A C 1
ATOM 1504 O O . ALA A 1 202 ? -10.89943 18.32520 26.75492 1.000 21.26702 355 ALA A O 1
ATOM 1506 N N . THR A 1 203 ? -12.14527 18.96679 28.51222 1.000 14.58268 356 THR A N 1
ATOM 1507 C CA . THR A 1 203 ? -12.55003 20.24867 27.94199 1.000 15.44838 356 THR A CA 1
ATOM 1508 C C . THR A 1 203 ? -12.34589 21.32988 28.99112 1.000 14.35520 356 THR A C 1
ATOM 1509 O O . THR A 1 203 ? -12.04186 21.04745 30.15306 1.000 14.05998 356 THR A O 1
ATOM 1513 N N . ASP A 1 204 ? -12.53910 22.57679 28.57004 1.000 14.69648 357 ASP A N 1
ATOM 1514 C CA . ASP A 1 204 ? -12.46853 23.73308 29.46017 1.000 12.28653 357 ASP A CA 1
ATOM 1515 C C . ASP A 1 204 ? -13.73584 23.94021 30.28866 1.000 14.94388 357 ASP A C 1
ATOM 1516 O O . ASP A 1 204 ? -13.87698 24.98451 30.93386 1.000 13.72056 357 ASP A O 1
ATOM 1521 N N . LYS A 1 205 ? -14.65691 22.98370 30.29240 1.000 14.41883 358 LYS A N 1
ATOM 1522 C CA . LYS A 1 205 ? -15.93732 23.14597 30.96665 1.000 12.84973 358 LYS A CA 1
ATOM 1523 C C . LYS A 1 205 ? -15.82734 22.79130 32.44102 1.000 10.86039 358 LYS A C 1
ATOM 1524 O O . LYS A 1 205 ? -14.95971 22.01773 32.85592 1.000 12.71196 358 LYS A O 1
ATOM 1530 N N . VAL A 1 206 ? -16.72000 23.38723 33.23134 1.000 13.27833 359 VAL A N 1
ATOM 1531 C CA . VAL A 1 206 ? -17.02353 22.94565 34.58683 1.000 13.67397 359 VAL A CA 1
ATOM 1532 C C . VAL A 1 206 ? -18.52516 22.69284 34.65943 1.000 11.08179 359 VAL A C 1
ATOM 1533 O O . VAL A 1 206 ? -19.31304 23.27111 33.90412 1.000 12.48499 359 VAL A O 1
ATOM 1537 N N . CYS A 1 207 ? -18.92143 21.81218 35.57242 1.000 11.03749 360 CYS A N 1
ATOM 1538 C CA . CYS A 1 207 ? -20.33394 21.55378 35.82110 1.000 10.52927 360 CYS A CA 1
ATOM 1539 C C . CYS A 1 207 ? -20.48434 21.11993 37.27011 1.000 11.10916 360 CYS A C 1
ATOM 1540 O O . CYS A 1 207 ? -19.50172 20.86773 37.96501 1.000 11.96317 360 CYS A O 1
ATOM 1543 N N . SER A 1 208 ? -21.73198 21.03134 37.72904 1.000 11.01781 361 SER A N 1
ATOM 1544 C CA . SER A 1 208 ? -21.94158 20.69998 39.13548 1.000 11.57312 361 SER A CA 1
ATOM 1545 C C . SER A 1 208 ? -21.50477 19.28133 39.46579 1.000 11.71699 361 SER A C 1
ATOM 1546 O O . SER A 1 208 ? -21.17615 19.00044 40.62427 1.000 12.79710 361 SER A O 1
ATOM 1549 N N . ILE A 1 209 ? -21.47167 18.38835 38.47978 1.000 11.81375 362 ILE A N 1
ATOM 1550 C CA . ILE A 1 209 ? -21.05902 17.01390 38.74578 1.000 12.53133 362 ILE A CA 1
ATOM 1551 C C . ILE A 1 209 ? -19.58747 16.96680 39.11600 1.000 13.18123 362 ILE A C 1
ATOM 1552 O O . ILE A 1 209 ? -19.20282 16.44166 40.16677 1.000 13.60908 362 ILE A O 1
ATOM 1557 N N . CYS A 1 210 ? -18.73241 17.49377 38.24022 1.000 10.70576 363 CYS A N 1
ATOM 1558 C CA . CYS A 1 210 ? -17.30656 17.36614 38.51049 1.000 11.15272 363 CYS A CA 1
ATOM 1559 C C . CYS A 1 210 ? -16.87214 18.25364 39.67160 1.000 11.42547 363 CYS A C 1
ATOM 1560 O O . CYS A 1 210 ? -15.99112 17.86781 40.45216 1.000 12.79903 363 CYS A O 1
ATOM 1563 N N . LEU A 1 211 ? -17.49576 19.42808 39.82597 1.000 10.84325 364 LEU A N 1
ATOM 1564 C CA . LEU A 1 211 ? -17.11855 20.30670 40.92858 1.000 11.71551 364 LEU A CA 1
ATOM 1565 C C . LEU A 1 211 ? -17.48224 19.71623 42.28615 1.000 13.68334 364 LEU A C 1
ATOM 1566 O O . LEU A 1 211 ? -16.82374 20.02849 43.28665 1.000 16.57425 364 LEU A O 1
ATOM 1571 N N . SER A 1 212 ? -18.51459 18.87858 42.35099 1.000 13.56593 365 SER A N 1
ATOM 1572 C CA . SER A 1 212 ? -18.98817 18.37576 43.63090 1.000 13.63642 365 SER A CA 1
ATOM 1573 C C . SER A 1 212 ? -18.32602 17.07513 44.05792 1.000 14.50706 365 SER A C 1
ATOM 1574 O O . SER A 1 212 ? -18.67545 16.55255 45.12013 1.000 16.88263 365 SER A O 1
ATOM 1577 N N . ARG A 1 213 ? -17.38638 16.54381 43.27586 1.000 12.81343 366 ARG A N 1
ATOM 1578 C CA . ARG A 1 213 ? -16.72029 15.30642 43.66445 1.000 13.25956 366 ARG A CA 1
ATOM 1579 C C . ARG A 1 213 ? -15.74687 15.56266 44.80259 1.000 14.02394 366 ARG A C 1
ATOM 1580 O O . ARG A 1 213 ? -15.23939 16.67556 44.98536 1.000 16.29779 366 ARG A O 1
ATOM 1588 N N . ARG A 1 214 ? -15.47373 14.50321 45.56198 1.000 15.94569 367 ARG A N 1
ATOM 1589 C CA . ARG A 1 214 ? -14.44456 14.59090 46.57915 1.000 15.77891 367 ARG A CA 1
ATOM 1590 C C . ARG A 1 214 ? -13.08273 14.80235 45.92719 1.000 14.78186 367 ARG A C 1
ATOM 1591 O O . ARG A 1 214 ? -12.85637 14.46300 44.75772 1.000 14.92102 367 ARG A O 1
ATOM 1599 N N . GLN A 1 215 ? -12.17506 15.39252 46.69520 1.000 18.72456 368 GLN A N 1
ATOM 1600 C CA . GLN A 1 215 ? -10.83076 15.64046 46.20607 1.000 23.50564 368 GLN A CA 1
ATOM 1601 C C . GLN A 1 215 ? -9.98557 14.38142 46.32065 1.000 17.96243 368 GLN A C 1
ATOM 1602 O O . GLN A 1 215 ? -10.10620 13.61470 47.28331 1.000 19.65235 368 GLN A O 1
ATOM 1608 N N . GLN A 1 216 ? -9.12834 14.16827 45.32686 1.000 17.09608 369 GLN A N 1
ATOM 1609 C CA . GLN A 1 216 ? -8.13134 13.11611 45.43702 1.000 19.36711 369 GLN A CA 1
ATOM 1610 C C . GLN A 1 216 ? -7.06537 13.53561 46.43812 1.000 19.02507 369 GLN A C 1
ATOM 1611 O O . GLN A 1 216 ? -6.65766 14.69822 46.48663 1.000 20.98184 369 GLN A O 1
ATOM 1617 N N . VAL A 1 217 ? -6.64989 12.59170 47.27392 1.000 21.84888 370 VAL A N 1
ATOM 1618 C CA . VAL A 1 217 ? -5.53662 12.79010 48.18977 1.000 24.10884 370 VAL A CA 1
ATOM 1619 C C . VAL A 1 217 ? -4.41018 11.86103 47.76245 1.000 21.31726 370 VAL A C 1
ATOM 1620 O O . VAL A 1 217 ? -4.63377 10.67497 47.49299 1.000 22.99843 370 VAL A O 1
ATOM 1624 N N . ALA A 1 218 ? -3.22056 12.41676 47.63286 1.000 20.69911 371 ALA A N 1
ATOM 1625 C CA . ALA A 1 218 ? -2.04305 11.65499 47.25707 1.000 17.25053 371 ALA A CA 1
ATOM 1626 C C . ALA A 1 218 ? -0.86378 12.24433 48.00743 1.000 16.92984 371 ALA A C 1
ATOM 1627 O O . ALA 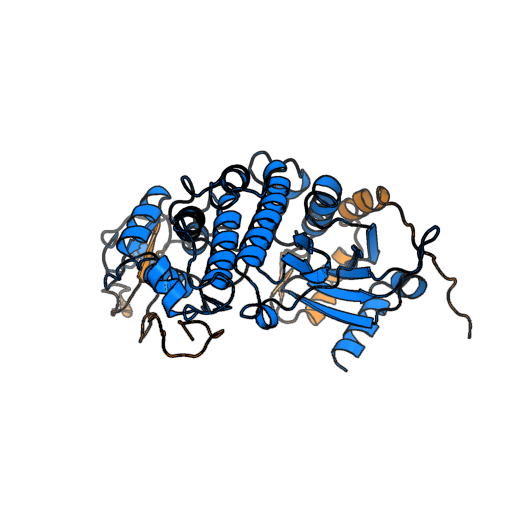A 1 218 ? -0.92428 13.39182 48.46245 1.000 18.30658 371 ALA A O 1
ATOM 1629 N N . PRO A 1 219 ? 0.22287 11.48731 48.16371 1.000 16.20305 372 PRO A N 1
ATOM 1630 C CA . PRO A 1 219 ? 1.37124 12.02109 48.90174 1.000 16.71445 372 PRO A CA 1
ATOM 1631 C C . PRO A 1 219 ? 1.96810 13.23228 48.19613 1.000 15.60324 372 PRO A C 1
ATOM 1632 O O . PRO A 1 219 ? 2.01989 13.30005 46.96800 1.000 15.59279 372 PRO A O 1
ATOM 1636 N N . ARG A 1 220 ? 2.43398 14.19410 48.98739 1.000 15.42803 373 ARG A N 1
ATOM 1637 C CA . ARG A 1 220 ? 3.10027 15.34822 48.39365 1.000 14.88904 373 ARG A CA 1
ATOM 1638 C C . ARG A 1 220 ? 4.11438 15.99477 49.32550 1.000 15.09630 373 ARG A C 1
ATOM 1639 O O . ARG A 1 220 ? 4.62270 17.07389 48.99014 1.000 14.67553 373 ARG A O 1
ATOM 1647 N N . ALA A 1 221 ? 4.43826 15.38928 50.46644 1.000 14.85227 374 ALA A N 1
ATOM 1648 C CA . ALA A 1 221 ? 5.42825 15.98798 51.34276 1.000 13.55489 374 ALA A CA 1
ATOM 1649 C C . ALA A 1 221 ? 6.71867 16.19470 50.56396 1.000 14.12810 374 ALA A C 1
ATOM 1650 O O . ALA A 1 221 ? 7.16711 15.31117 49.82621 1.000 15.69944 374 ALA A O 1
ATOM 1652 N N . GLY A 1 222 ? 7.27904 17.38820 50.67946 1.000 14.47119 375 GLY A N 1
ATOM 1653 C CA . GLY A 1 222 ? 8.45528 17.71942 49.89368 1.000 14.20296 375 GLY A CA 1
ATOM 1654 C C . GLY A 1 222 ? 8.68656 19.20716 49.95076 1.000 13.07978 375 GLY A C 1
ATOM 1655 O O . GLY A 1 222 ? 8.32501 19.86727 50.93486 1.000 16.95769 375 GLY A O 1
ATOM 1656 N N . THR A 1 223 ? 9.25785 19.73645 48.86984 1.000 13.74489 376 THR A N 1
ATOM 1657 C CA . THR A 1 223 ? 9.64179 21.13154 48.79748 1.000 13.63392 376 THR A CA 1
ATOM 1658 C C . THR A 1 223 ? 9.25531 21.72295 47.44853 1.000 16.55382 376 THR A C 1
ATOM 1659 O O . THR A 1 223 ? 9.44329 21.06941 46.40221 1.000 14.38309 376 THR A O 1
ATOM 1663 N N . PRO A 1 224 ? 8.70015 22.93682 47.44374 1.000 17.70894 377 PRO A N 1
ATOM 1664 C CA . PRO A 1 224 ? 8.34010 23.58698 46.17800 1.000 18.33458 377 PRO A CA 1
ATOM 1665 C C . PRO A 1 224 ? 9.50842 23.63058 45.20778 1.000 15.63765 377 PRO A C 1
ATOM 1666 O O . PRO A 1 224 ? 10.62679 24.01421 45.56571 1.000 19.49297 377 PRO A O 1
ATOM 1670 N N . GLY A 1 225 ? 9.23614 23.23102 43.96851 1.000 11.96906 378 GLY A N 1
ATOM 1671 C CA . GLY A 1 225 ? 10.21188 23.28390 42.90783 1.000 13.31748 378 GLY A CA 1
ATOM 1672 C C . GLY A 1 225 ? 10.94078 21.98481 42.66017 1.000 10.38914 378 GLY A C 1
ATOM 1673 O O . GLY A 1 225 ? 11.61817 21.86611 41.63076 1.000 11.77706 378 GLY A O 1
ATOM 1674 N N . PHE A 1 226 ? 10.80117 21.00079 43.55012 1.000 10.55396 379 PHE A N 1
ATOM 1675 C CA . PHE A 1 226 ? 11.48823 19.72554 43.40698 1.000 9.30242 379 PHE A CA 1
ATOM 1676 C C . PHE A 1 226 ? 10.54360 18.54838 43.22380 1.000 10.55588 379 PHE A C 1
ATOM 1677 O O . PHE A 1 226 ? 11.01102 17.40968 43.11834 1.000 10.25745 379 PHE A O 1
ATOM 1685 N N . ARG A 1 227 ? 9.23751 18.78649 43.16033 1.000 10.13265 380 ARG A N 1
ATOM 1686 C CA . ARG A 1 227 ? 8.26504 17.70254 43.04570 1.000 9.53563 380 ARG A CA 1
ATOM 1687 C C . ARG A 1 227 ? 8.08607 17.25735 41.59302 1.000 9.12485 380 ARG A C 1
ATOM 1688 O O . ARG A 1 227 ? 7.89854 18.08058 40.69546 1.000 9.78707 380 ARG A O 1
ATOM 1696 N N . ALA A 1 228 ? 8.12041 15.94924 41.37550 1.000 9.01148 381 ALA A N 1
ATOM 1697 C CA . ALA A 1 228 ? 7.93074 15.35982 40.06028 1.000 9.01115 381 ALA A CA 1
ATOM 1698 C C . ALA A 1 228 ? 6.50244 15.58626 39.56160 1.000 8.33947 381 ALA A C 1
ATOM 1699 O O . ALA A 1 228 ? 5.58446 15.79789 40.35924 1.000 9.20815 381 ALA A O 1
ATOM 1701 N N . PRO A 1 229 ? 6.28396 15.51378 38.24191 1.000 8.62275 382 PRO A N 1
ATOM 1702 C CA . PRO A 1 229 ? 4.92090 15.74039 37.72403 1.000 9.07221 382 PRO A CA 1
ATOM 1703 C C . PRO A 1 229 ? 3.88422 14.80020 38.29935 1.000 10.85945 382 PRO A C 1
ATOM 1704 O O . PRO A 1 229 ? 2.73598 15.22291 38.48215 1.000 10.53343 382 PRO A O 1
ATOM 1708 N N . GLU A 1 230 ? 4.23534 13.53693 38.57648 1.000 9.78253 383 GLU A N 1
ATOM 1709 C CA . GLU A 1 230 ? 3.25337 12.61531 39.14508 1.000 9.31802 383 GLU A CA 1
ATOM 1710 C C . GLU A 1 230 ? 2.89479 12.97862 40.58073 1.000 11.27807 383 GLU A C 1
ATOM 1711 O O . GLU A 1 230 ? 1.80541 12.61562 41.04734 1.000 11.47463 383 GLU A O 1
ATOM 1717 N N . VAL A 1 231 ? 3.78158 13.68628 41.29317 1.000 9.88072 384 VAL A N 1
ATOM 1718 C CA . VAL A 1 231 ? 3.42529 14.22524 42.60827 1.000 9.88451 384 VAL A CA 1
ATOM 1719 C C . VAL A 1 231 ? 2.49796 15.41985 42.45754 1.000 8.27118 384 VAL A C 1
ATOM 1720 O O . VAL A 1 231 ? 1.46809 15.52459 43.13626 1.000 10.42208 384 VAL A O 1
ATOM 1724 N N . LEU A 1 232 ? 2.85124 16.35083 41.57189 1.000 9.79024 385 LEU A N 1
ATOM 1725 C CA . LEU A 1 232 ? 2.06750 17.57059 41.42345 1.000 10.43459 385 LEU A CA 1
ATOM 1726 C C . LEU A 1 232 ? 0.64401 17.27929 40.96945 1.000 11.24671 385 LEU A C 1
ATOM 1727 O O . LEU A 1 232 ? -0.27906 18.04314 41.28776 1.000 13.80061 385 LEU A O 1
ATOM 1732 N N . THR A 1 233 ? 0.44741 16.19519 40.21822 1.000 9.62434 386 THR A N 1
ATOM 1733 C CA . THR A 1 233 ? -0.86063 15.83140 39.68619 1.000 11.45021 386 THR A CA 1
ATOM 1734 C C . THR A 1 233 ? -1.55500 14.77752 40.52612 1.000 13.76709 386 THR A C 1
ATOM 1735 O O . THR A 1 233 ? -2.55467 14.20059 40.07438 1.000 15.38719 386 THR A O 1
ATOM 1739 N N . LYS A 1 234 ? -1.05087 14.50950 41.72934 1.000 10.91214 387 LYS A N 1
ATOM 1740 C CA . LYS A 1 234 ? -1.75781 13.69616 42.72605 1.000 14.64607 387 LYS A CA 1
ATOM 1741 C C . LYS A 1 234 ? -1.86888 12.22203 42.33798 1.000 12.96718 387 LYS A C 1
ATOM 1742 O O . LYS A 1 234 ? -2.89567 11.58560 42.57825 1.000 13.72277 387 LYS A O 1
ATOM 1748 N N . CYS A 1 235 ? -0.82609 11.65815 41.76177 1.000 12.32255 388 CYS A N 1
ATOM 1749 C CA A CYS A 1 235 ? -0.83112 10.22838 41.48340 0.794 12.35517 388 CYS A CA 1
ATOM 1750 C CA B CYS A 1 235 ? -0.83984 10.22693 41.49688 0.206 12.99478 388 CYS A CA 1
ATOM 1751 C C . CYS A 1 235 ? -0.68337 9.46789 42.79703 1.000 12.67116 388 CYS A C 1
ATOM 1752 O O . CYS A 1 235 ? 0.25904 9.72446 43.55337 1.000 14.04265 388 CYS A O 1
ATOM 1757 N N . PRO A 1 236 ? -1.57006 8.52642 43.10063 1.000 13.19180 389 PRO A N 1
ATOM 1758 C CA . PRO A 1 236 ? -1.46607 7.83852 44.39120 1.000 17.36874 389 PRO A CA 1
ATOM 1759 C C . PRO A 1 236 ? -0.30617 6.87531 44.46389 1.000 18.20097 389 PRO A C 1
ATOM 1760 O O . PRO A 1 236 ? 0.12177 6.53925 45.57373 1.000 23.02036 389 PRO A O 1
ATOM 1764 N N . ASN A 1 237 ? 0.22828 6.43681 43.33108 1.000 16.40640 390 ASN A N 1
ATOM 1765 C CA . ASN A 1 237 ? 1.24867 5.39314 43.29466 1.000 21.35179 390 ASN A CA 1
ATOM 1766 C C . ASN A 1 237 ? 2.57783 6.03160 42.90221 1.000 21.27346 390 ASN A C 1
ATOM 1767 O O . ASN A 1 237 ? 2.96249 6.02840 41.73321 1.000 26.58863 390 ASN A O 1
ATOM 1772 N N . GLN A 1 238 ? 3.28478 6.56344 43.89275 1.000 16.49398 391 GLN A N 1
ATOM 1773 C CA . GLN A 1 238 ? 4.57756 7.19547 43.68242 1.000 13.80492 391 GLN A CA 1
ATOM 1774 C C . GLN A 1 238 ? 5.69143 6.23411 44.07774 1.000 12.54301 391 GLN A C 1
ATOM 1775 O O . GLN A 1 238 ? 5.49786 5.33130 44.89597 1.000 17.68653 391 GLN A O 1
ATOM 1781 N N . THR A 1 239 ? 6.84538 6.38543 43.42813 1.000 10.68864 392 THR A N 1
ATOM 1782 C CA . THR A 1 239 ? 7.94981 5.44379 43.58073 1.000 12.68795 392 THR A CA 1
ATOM 1783 C C . THR A 1 239 ? 9.23588 6.21286 43.84965 1.000 9.17432 392 THR A C 1
ATOM 1784 O O . THR A 1 239 ? 9.24597 7.45378 43.92261 1.000 9.98308 392 THR A O 1
ATOM 1788 N N . THR A 1 240 ? 10.34461 5.46498 43.96055 1.000 8.68018 393 THR A N 1
ATOM 1789 C CA . THR A 1 240 ? 11.66500 6.08891 44.07714 1.000 10.19548 393 THR A CA 1
ATOM 1790 C C . THR A 1 240 ? 11.98341 6.99119 42.88704 1.000 8.57546 393 THR A C 1
ATOM 1791 O O . THR A 1 240 ? 12.89793 7.82967 42.96096 1.000 9.36071 393 THR A O 1
ATOM 1795 N N . ALA A 1 241 ? 11.24320 6.84581 41.79178 1.000 8.81652 394 ALA A N 1
ATOM 1796 C CA . ALA A 1 241 ? 11.44998 7.72493 40.65959 1.000 9.72432 394 ALA A CA 1
ATOM 1797 C C . ALA A 1 241 ? 11.25531 9.18537 41.03030 1.000 8.56166 394 ALA A C 1
ATOM 1798 O O . ALA A 1 241 ? 11.81394 10.05558 40.36173 1.000 8.79549 394 ALA A O 1
ATOM 1800 N N . ILE A 1 242 ? 10.42962 9.49431 42.04306 1.000 8.22851 395 ILE A N 1
ATOM 1801 C CA . ILE A 1 242 ? 10.26777 10.91102 42.38335 1.000 8.31007 395 ILE A CA 1
ATOM 1802 C C . ILE A 1 242 ? 11.58352 11.52623 42.85174 1.000 8.76841 395 ILE A C 1
ATOM 1803 O O . ILE A 1 242 ? 11.83634 12.71718 42.62696 1.000 9.62579 395 ILE A O 1
ATOM 1808 N N . ASP A 1 243 ? 12.43891 10.73268 43.50855 1.000 8.33500 396 ASP A N 1
ATOM 1809 C CA . ASP A 1 243 ? 13.73051 11.24734 43.94745 1.000 8.47437 396 ASP A CA 1
ATOM 1810 C C . ASP A 1 243 ? 14.66193 11.47200 42.77024 1.000 9.37076 396 ASP A C 1
ATOM 1811 O O . ASP A 1 243 ? 15.51619 12.36502 42.82065 1.000 8.99424 396 ASP A O 1
ATOM 1816 N N . MET A 1 244 ? 14.52767 10.65747 41.71801 1.000 7.70271 397 MET A N 1
ATOM 1817 C CA . MET A 1 244 ? 15.35736 10.83524 40.53522 1.000 8.60594 397 MET A CA 1
ATOM 1818 C C . MET A 1 244 ? 14.96814 12.10147 39.79228 1.000 9.40283 397 MET A C 1
ATOM 1819 O O . MET A 1 244 ? 15.83358 12.79782 39.25943 1.000 9.48428 397 MET A O 1
ATOM 1824 N N . TRP A 1 245 ? 13.67064 12.42693 39.76305 1.000 8.34053 398 TRP A N 1
ATOM 1825 C CA . TRP A 1 245 ? 13.26391 13.72709 39.24637 1.000 8.30828 398 TRP A CA 1
ATOM 1826 C C . TRP A 1 245 ? 13.94990 14.84865 40.02047 1.000 7.43826 398 TRP A C 1
ATOM 1827 O O . TRP A 1 245 ? 14.51013 15.78006 39.43043 1.000 8.76576 398 TRP A O 1
ATOM 1838 N N . SER A 1 246 ? 13.88492 14.78865 41.35453 1.000 8.12156 399 SER A N 1
ATOM 1839 C CA . SER A 1 246 ? 14.48844 15.84298 42.16333 1.000 7.37686 399 SER A CA 1
ATOM 1840 C C . SER A 1 246 ? 15.97385 15.95545 41.88342 1.000 7.62382 399 SER A C 1
ATOM 1841 O O . SER A 1 246 ? 16.51549 17.05956 41.81736 1.000 8.20502 399 SER A O 1
ATOM 1844 N N . ALA A 1 247 ? 16.65275 14.81748 41.71510 1.000 7.69299 400 ALA A N 1
ATOM 1845 C CA . ALA A 1 247 ? 18.05993 14.86161 41.33495 1.000 7.94456 400 ALA A CA 1
ATOM 1846 C C . ALA A 1 247 ? 18.24725 15.56568 39.99823 1.000 8.21117 400 ALA A C 1
ATOM 1847 O O . ALA A 1 247 ? 19.22823 16.30358 39.80383 1.000 9.10946 400 ALA A O 1
ATOM 1849 N N . GLY A 1 248 ? 17.34001 15.32007 39.04944 1.000 7.92353 401 GLY A N 1
ATOM 1850 C CA . GLY A 1 248 ? 17.36652 16.02827 37.78222 1.000 8.36974 401 GLY A CA 1
ATOM 1851 C C . GLY A 1 248 ? 17.19918 17.52655 37.93669 1.000 8.87590 401 GLY A C 1
ATOM 1852 O O . GLY A 1 248 ? 17.82626 18.29972 37.20888 1.000 8.61348 401 GLY A O 1
ATOM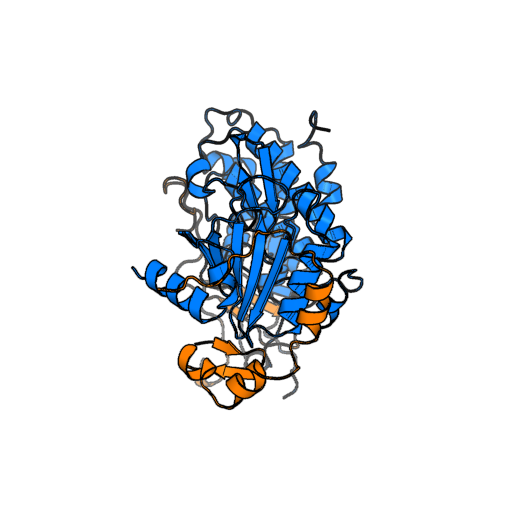 1853 N N . VAL A 1 249 ? 16.37595 17.95873 38.90469 1.000 7.62033 402 VAL A N 1
ATOM 1854 C CA . VAL A 1 249 ? 16.22559 19.39619 39.15268 1.000 9.05869 402 VAL A CA 1
ATOM 1855 C C . VAL A 1 249 ? 17.52481 19.99449 39.68950 1.000 9.21150 402 VAL A C 1
ATOM 1856 O O . VAL A 1 249 ? 17.93029 21.09325 39.28606 1.000 9.76168 402 VAL A O 1
ATOM 1860 N N . ILE A 1 250 ? 18.20876 19.28267 40.59038 1.000 7.92650 403 ILE A N 1
ATOM 1861 C CA . ILE A 1 250 ? 19.51861 19.74440 41.04733 1.000 9.47571 403 ILE A CA 1
ATOM 1862 C C . ILE A 1 250 ? 20.47067 19.87052 39.86576 1.000 8.90137 403 ILE A C 1
ATOM 1863 O O . ILE A 1 250 ? 21.19131 20.87290 39.71544 1.000 9.65874 403 ILE A O 1
ATOM 1868 N N . PHE A 1 251 ? 20.48588 18.84770 39.00490 1.000 9.48332 404 PHE A N 1
ATOM 1869 C CA . PHE A 1 251 ? 21.37214 18.85197 37.84296 1.000 9.14146 404 PHE A CA 1
ATOM 1870 C C . PHE A 1 251 ? 21.03528 20.00601 36.91021 1.000 9.67497 404 PHE A C 1
ATOM 1871 O O . PHE A 1 251 ? 21.93884 20.64857 36.36048 1.000 10.92039 404 PHE A O 1
ATOM 1879 N N . LEU A 1 252 ? 19.73435 20.29620 36.74186 1.000 9.44335 405 LEU A N 1
ATOM 1880 C CA . LEU A 1 252 ? 19.30742 21.43195 35.93039 1.000 10.06333 405 LEU A CA 1
ATOM 1881 C C . LEU A 1 252 ? 19.84091 22.73626 36.50391 1.000 9.21746 405 LEU A C 1
ATOM 1882 O O . LEU A 1 252 ? 20.27321 23.62542 35.75908 1.000 10.48552 405 LEU A O 1
ATOM 1887 N N . SER A 1 253 ? 19.81047 22.87645 37.82965 1.000 9.32630 406 SER A N 1
ATOM 1888 C CA . SER A 1 253 ? 20.39404 24.05209 38.46133 1.000 9.36336 406 SER A CA 1
ATOM 1889 C C . SER A 1 253 ? 21.89034 24.11873 38.20861 1.000 10.13621 406 SER A C 1
ATOM 1890 O O . SER A 1 253 ? 22.42295 25.19269 37.90216 1.000 11.56973 406 SER A O 1
ATOM 1893 N N . LEU A 1 254 ? 22.59444 22.98536 38.34391 1.000 9.73795 407 LEU A N 1
ATOM 1894 C CA . LEU A 1 254 ? 24.04075 22.99081 38.11716 1.000 11.13288 407 LEU A CA 1
ATOM 1895 C C . LEU A 1 254 ? 24.38653 23.39060 36.69066 1.000 10.90069 407 LEU A C 1
ATOM 1896 O O . LEU A 1 254 ? 25.35095 24.13800 36.46472 1.000 13.17302 407 LEU A O 1
ATOM 1901 N N . LEU A 1 255 ? 23.62389 22.89904 35.71318 1.000 9.47303 408 LEU A N 1
ATOM 1902 C CA . LEU A 1 255 ? 23.96064 23.14868 34.31177 1.000 11.78762 408 LEU A CA 1
ATOM 1903 C C . LEU A 1 255 ? 23.50552 24.52716 33.84481 1.000 11.46841 408 LEU A C 1
ATOM 1904 O O . LEU A 1 255 ? 24.10612 25.08418 32.91948 1.000 12.61370 408 LEU A O 1
ATOM 1909 N N . SER A 1 256 ? 22.43744 25.07115 34.43217 1.000 9.61908 409 SER A N 1
ATOM 1910 C CA . SER A 1 256 ? 21.90946 26.37725 34.04509 1.000 9.13399 409 SER A CA 1
ATOM 1911 C C . SER A 1 256 ? 22.44733 27.51599 34.90113 1.000 11.04046 409 SER A C 1
ATOM 1912 O O . SER A 1 256 ? 22.25133 28.68775 34.55070 1.000 11.74606 409 SER A O 1
ATOM 1915 N N . GLY A 1 257 ? 23.08135 27.20595 36.02438 1.000 10.14856 410 GLY A N 1
ATOM 1916 C CA . GLY A 1 257 ? 23.49348 28.23274 36.95451 1.000 11.90481 410 GLY A CA 1
ATOM 1917 C C . GLY A 1 257 ? 22.37475 28.93900 37.68793 1.000 12.19118 410 GLY A C 1
ATOM 1918 O O . GLY A 1 257 ? 22.62888 29.97667 38.30259 1.000 12.99697 410 GLY A O 1
ATOM 1919 N N . ARG A 1 258 ? 21.14874 28.41945 37.65284 1.000 10.47542 411 ARG A N 1
ATOM 1920 C CA . ARG A 1 258 ? 20.00725 29.07186 38.28466 1.000 10.96145 411 ARG A CA 1
ATOM 1921 C C . ARG A 1 258 ? 19.51507 28.24282 39.46250 1.000 12.60568 411 ARG A C 1
ATOM 1922 O O . ARG A 1 258 ? 19.28002 27.03451 39.32829 1.000 12.44047 411 ARG A O 1
ATOM 1930 N N . TYR A 1 259 ? 19.34830 28.89992 40.61108 1.000 12.49857 412 TYR A N 1
ATOM 1931 C CA . TYR A 1 259 ? 18.86432 28.22956 41.81160 1.000 11.94436 412 TYR A CA 1
ATOM 1932 C C . TYR A 1 259 ? 18.22104 29.25582 42.72773 1.000 12.75643 412 TYR A C 1
ATOM 1933 O O . TYR A 1 259 ? 18.84938 30.27734 43.03471 1.000 13.65813 412 TYR A O 1
ATOM 1942 N N . PRO A 1 260 ? 16.98562 29.01174 43.20509 1.000 14.68511 413 PRO A N 1
ATOM 1943 C CA . PRO A 1 260 ? 16.17079 27.85624 42.82440 1.000 14.01529 413 PRO A CA 1
ATOM 1944 C C . PRO A 1 260 ? 15.75504 27.97914 41.37312 1.000 15.64510 413 PRO A C 1
ATOM 1945 O O . PRO A 1 260 ? 15.55313 29.09902 40.90311 1.000 18.97467 413 PRO A O 1
ATOM 1949 N N . PHE A 1 261 ? 15.69403 26.86273 40.65127 1.000 13.05042 414 PHE A N 1
ATOM 1950 C CA . PHE A 1 261 ? 15.31816 26.95050 39.24874 1.000 12.62577 414 PHE A CA 1
ATOM 1951 C C . PHE A 1 261 ? 13.83606 27.26329 39.10895 1.000 13.94761 414 PHE A C 1
ATOM 1952 O O . PHE A 1 261 ? 13.44702 28.21929 38.42663 1.000 14.75826 414 PHE A O 1
ATOM 1960 N N . TYR A 1 262 ? 12.99314 26.45933 39.73622 1.000 14.87331 415 TYR A N 1
ATOM 1961 C CA . TYR A 1 262 ? 11.56436 26.69723 39.73104 1.000 16.85642 415 TYR A CA 1
ATOM 1962 C C . TYR A 1 262 ? 11.22367 27.56000 40.93458 1.000 20.80662 415 TYR A C 1
ATOM 1963 O O . TYR A 1 262 ? 11.88556 27.48656 41.97154 1.000 29.55023 415 TYR A O 1
ATOM 1972 N N . LYS A 1 263 ? 10.22071 28.40954 40.78063 1.000 17.36371 416 LYS A N 1
ATOM 1973 C CA . LYS A 1 263 ? 9.81025 29.31434 41.85189 1.000 18.31453 416 LYS A CA 1
ATOM 1974 C C . LYS A 1 263 ? 8.28735 29.36257 41.79659 1.000 16.70504 416 LYS A C 1
ATOM 1975 O O . LYS A 1 263 ? 7.70568 30.15997 41.05630 1.000 21.21054 416 LYS A O 1
ATOM 1981 N N . ALA A 1 264 ? 7.64783 28.49824 42.57904 1.000 17.86347 417 ALA A N 1
ATOM 1982 C CA . ALA A 1 264 ? 6.20714 28.32597 42.49779 1.000 21.86261 417 ALA A CA 1
ATOM 1983 C C . ALA A 1 264 ? 5.63051 28.18755 43.89518 1.000 24.09439 417 ALA A C 1
ATOM 1984 O O . ALA A 1 264 ? 6.16490 27.44812 44.72368 1.000 22.33066 417 ALA A O 1
ATOM 1986 N N . SER A 1 265 ? 4.53398 28.89802 44.14900 1.000 29.10546 418 SER A N 1
ATOM 1987 C CA . SER A 1 265 ? 3.88105 28.87098 45.44957 1.000 33.02981 418 SER A CA 1
ATOM 1988 C C . SER A 1 265 ? 2.72240 27.88521 45.50793 1.000 28.00093 418 SER A C 1
ATOM 1989 O O . SER A 1 265 ? 1.98396 27.87448 46.49550 1.000 29.76962 418 SER A O 1
ATOM 1992 N N . ASP A 1 266 ? 2.54964 27.05720 44.47980 1.000 22.35156 419 ASP A N 1
ATOM 1993 C CA . ASP A 1 266 ? 1.53427 26.01272 44.50457 1.000 19.49563 419 ASP A CA 1
ATOM 1994 C C . ASP A 1 266 ? 1.88646 24.97309 43.44975 1.000 16.54698 419 ASP A C 1
ATOM 1995 O O . ASP A 1 266 ? 2.70408 25.22286 42.55790 1.000 14.86468 419 ASP A O 1
ATOM 2000 N N . ASP A 1 267 ? 1.26248 23.79614 43.57896 1.000 16.42642 420 ASP A N 1
ATOM 2001 C CA . ASP A 1 267 ? 1.65210 22.63512 42.78025 1.000 15.06074 420 ASP A CA 1
ATOM 2002 C C . ASP A 1 267 ? 1.40128 22.84759 41.29415 1.000 11.76574 420 ASP A C 1
ATOM 2003 O O . ASP A 1 267 ? 2.24359 22.48760 40.46540 1.000 10.99367 420 ASP A O 1
ATOM 2008 N N . LEU A 1 268 ? 0.23639 23.38260 40.92335 1.000 11.97447 421 LEU A N 1
ATOM 2009 C CA . LEU A 1 268 ? -0.01850 23.55261 39.49953 1.000 11.05914 421 LEU A CA 1
ATOM 2010 C C . LEU A 1 268 ? 0.83549 24.65209 38.88580 1.000 9.67163 421 LEU A C 1
ATOM 2011 O O . LEU A 1 268 ? 1.16628 24.57320 37.70202 1.000 10.29511 421 LEU A O 1
ATOM 2016 N N . THR A 1 269 ? 1.19555 25.69202 39.65005 1.000 12.21065 422 THR A N 1
ATOM 2017 C CA . THR A 1 269 ? 2.14764 26.65254 39.09811 1.000 13.24096 422 THR A CA 1
ATOM 2018 C C . THR A 1 269 ? 3.47089 25.96282 38.81679 1.000 10.08724 422 THR A C 1
ATOM 2019 O O . THR A 1 269 ? 4.09336 26.19939 37.77556 1.000 9.53436 422 THR A O 1
ATOM 2023 N N . ALA A 1 270 ? 3.89515 25.07491 39.72014 1.000 10.61396 423 ALA A N 1
ATOM 2024 C CA . ALA A 1 270 ? 5.10877 24.30445 39.48135 1.000 9.78347 423 ALA A CA 1
ATOM 2025 C C . ALA A 1 270 ? 4.96831 23.44486 38.23588 1.000 8.32616 423 ALA A C 1
ATOM 2026 O O . ALA A 1 270 ? 5.90682 23.33918 37.43556 1.000 9.67679 423 ALA A O 1
ATOM 2028 N N . LEU A 1 271 ? 3.79834 22.82475 38.05145 1.000 8.98427 424 LEU A N 1
ATOM 2029 C CA . LEU A 1 271 ? 3.55829 22.02745 36.85654 1.000 8.30813 424 LEU A CA 1
ATOM 2030 C C . LEU A 1 271 ? 3.62117 22.88531 35.60195 1.000 8.96334 424 LEU A C 1
ATOM 2031 O O . LEU A 1 271 ? 4.22416 22.48612 34.60244 1.000 9.69166 424 LEU A O 1
ATOM 2036 N N . ALA A 1 272 ? 3.00979 24.06932 35.64325 1.000 9.38870 425 ALA A N 1
ATOM 2037 C CA . ALA A 1 272 ? 3.06014 24.97769 34.50403 1.000 8.62103 425 ALA A CA 1
ATOM 2038 C C . ALA A 1 272 ? 4.48822 25.37850 34.17332 1.000 9.17803 425 ALA A C 1
ATOM 2039 O O . ALA A 1 272 ? 4.84885 25.46977 32.99838 1.000 10.72404 425 ALA A O 1
ATOM 2041 N N . GLN A 1 273 ? 5.32104 25.59960 35.19073 1.000 9.42388 426 GLN A N 1
ATOM 2042 C CA . GLN A 1 273 ? 6.72849 25.89481 34.91760 1.000 9.59011 426 GLN A CA 1
ATOM 2043 C C . GLN A 1 273 ? 7.44950 24.70200 34.28360 1.000 9.82325 426 GLN A C 1
ATOM 2044 O O . GLN A 1 273 ? 8.22157 24.87906 33.32809 1.000 11.05992 426 GLN A O 1
ATOM 2050 N N . ILE A 1 274 ? 7.20562 23.48490 34.78634 1.000 8.85368 427 ILE A N 1
ATOM 2051 C CA . ILE A 1 274 ? 7.77075 22.28639 34.16288 1.000 10.06261 427 ILE A CA 1
ATOM 2052 C C . ILE A 1 274 ? 7.35362 22.18333 32.70194 1.000 10.98606 427 ILE A C 1
ATOM 2053 O O . ILE A 1 274 ? 8.15173 21.80240 31.83678 1.000 11.72474 427 ILE A O 1
ATOM 2058 N N . MET A 1 275 ? 6.10682 22.53337 32.39874 1.000 11.27419 428 MET A N 1
ATOM 2059 C CA . MET A 1 275 ? 5.64759 22.45302 31.01425 1.000 11.64724 428 MET A CA 1
ATOM 2060 C C . MET A 1 275 ? 6.32665 23.48450 30.12116 1.000 12.09510 428 MET A C 1
ATOM 2061 O O . MET A 1 275 ? 6.53838 23.21729 28.93553 1.000 13.42040 428 MET A O 1
ATOM 2066 N N . THR A 1 276 ? 6.73240 24.63537 30.66545 1.000 10.42417 429 THR A N 1
ATOM 2067 C CA . THR A 1 276 ? 7.48997 25.57593 29.84364 1.000 13.84426 429 THR A CA 1
ATOM 2068 C C . THR A 1 276 ? 8.87907 25.05847 29.52677 1.000 12.13242 429 THR A C 1
ATOM 2069 O O . THR A 1 276 ? 9.47030 25.48452 28.52734 1.000 15.75461 429 THR A O 1
ATOM 2073 N N . ILE A 1 277 ? 9.41912 24.16355 30.35708 1.000 11.17705 430 ILE A N 1
ATOM 2074 C CA . ILE A 1 277 ? 10.73659 23.58773 30.11932 1.000 11.61774 430 ILE A CA 1
ATOM 2075 C C . ILE A 1 277 ? 10.63829 22.35606 29.24055 1.000 10.78573 430 ILE A C 1
ATOM 2076 O O . ILE A 1 277 ? 11.33498 22.24247 28.23402 1.000 13.31077 430 ILE A O 1
ATOM 2081 N N . ARG A 1 278 ? 9.74793 21.43473 29.60174 1.000 10.21246 431 ARG A N 1
ATOM 2082 C CA . ARG A 1 278 ? 9.67639 20.12802 28.97230 1.000 10.87359 431 ARG A CA 1
ATOM 2083 C C . ARG A 1 278 ? 8.55987 20.01333 27.93963 1.000 11.77073 431 ARG A C 1
ATOM 2084 O O . ARG A 1 278 ? 8.48262 18.98171 27.25861 1.000 14.24634 431 ARG A O 1
ATOM 2092 N N . GLY A 1 279 ? 7.70294 21.02955 27.80119 1.000 12.15592 432 GLY A N 1
ATOM 2093 C CA . GLY A 1 279 ? 6.63966 20.99379 26.80792 1.000 11.97198 432 GLY A CA 1
ATOM 2094 C C . GLY A 1 279 ? 5.29483 20.56237 27.37118 1.000 11.11481 432 GLY A C 1
ATOM 2095 O O . GLY A 1 279 ? 5.22270 19.60109 28.14045 1.000 13.55217 432 GLY A O 1
ATOM 2096 N N . SER A 1 280 ? 4.21668 21.25714 26.99018 1.000 12.42703 433 SER A N 1
ATOM 2097 C CA . SER A 1 280 ? 2.89702 20.86465 27.48023 1.000 12.45131 433 SER A CA 1
ATOM 2098 C C . SER A 1 280 ? 2.43038 19.57140 26.82824 1.000 13.46296 433 SER A C 1
ATOM 2099 O O . SER A 1 280 ? 1.91229 18.68137 27.50921 1.000 13.49040 433 SER A O 1
ATOM 2102 N N . ARG A 1 281 ? 2.60343 19.43664 25.51207 1.000 12.85705 434 ARG A N 1
ATOM 2103 C CA . ARG A 1 281 ? 2.15686 18.21000 24.86326 1.000 12.99928 434 ARG A CA 1
ATOM 2104 C C . ARG A 1 281 ? 2.87814 17.00661 25.44185 1.000 12.10289 434 ARG A C 1
ATOM 2105 O O . ARG A 1 281 ? 2.27182 15.95558 25.68909 1.000 14.59471 434 ARG A O 1
ATOM 2113 N N . GLU A 1 282 ? 4.17796 17.16051 25.68627 1.000 13.09328 435 GLU A N 1
ATOM 2114 C CA . GLU A 1 282 ? 4.97172 16.07944 26.25001 1.000 12.09433 435 GLU A CA 1
ATOM 2115 C C . GLU A 1 282 ? 4.50413 15.72132 27.65605 1.000 12.50490 435 GLU A C 1
ATOM 2116 O O . GLU A 1 282 ? 4.42988 14.54076 28.01298 1.000 12.72399 435 GLU A O 1
ATOM 2122 N N . THR A 1 283 ? 4.19506 16.72915 28.47245 1.000 12.23150 436 THR A N 1
ATOM 2123 C CA . THR A 1 283 ? 3.74344 16.45276 29.83200 1.000 12.45357 436 THR A CA 1
ATOM 2124 C C . THR A 1 283 ? 2.37007 15.80122 29.81974 1.000 12.93970 436 THR A C 1
ATOM 2125 O O . THR A 1 283 ? 2.11623 14.85346 30.57234 1.000 11.29162 436 THR A O 1
ATOM 2129 N N . ILE A 1 284 ? 1.48846 16.29212 28.94721 1.000 10.52122 437 ILE A N 1
ATOM 2130 C CA . ILE A 1 284 ? 0.15251 15.72341 28.79602 1.000 10.62228 437 ILE A CA 1
ATOM 2131 C C . ILE A 1 284 ? 0.23922 14.25762 28.39725 1.000 11.30984 437 ILE A C 1
ATOM 2132 O O . ILE A 1 284 ? -0.45692 13.39607 28.95049 1.000 12.85443 437 ILE A O 1
ATOM 2137 N N . GLN A 1 285 ? 1.11327 13.95062 27.44062 1.000 12.37088 438 GLN A N 1
ATOM 2138 C CA . GLN A 1 285 ? 1.24412 12.57127 26.98717 1.000 14.51310 438 GLN A CA 1
ATOM 2139 C C . GLN A 1 285 ? 1.74092 11.66445 28.10574 1.000 12.83413 438 GLN A C 1
ATOM 2140 O O . GLN A 1 285 ? 1.20786 10.56991 28.31360 1.000 14.33663 438 GLN A O 1
ATOM 2146 N N . ALA A 1 286 ? 2.74824 12.11513 28.85512 1.000 12.56470 439 ALA A N 1
ATOM 2147 C CA . ALA A 1 286 ? 3.25689 11.29453 29.94880 1.000 13.12379 439 ALA A CA 1
ATOM 2148 C C . ALA A 1 286 ? 2.21283 11.11746 31.04451 1.000 11.67489 439 ALA A C 1
ATOM 2149 O O . ALA A 1 286 ? 2.05486 10.02111 31.59149 1.000 11.84395 439 ALA A O 1
ATOM 2151 N N . ALA A 1 287 ? 1.48239 12.18232 31.37751 1.000 11.65341 440 ALA A N 1
ATOM 2152 C CA . ALA A 1 287 ? 0.53084 12.08637 32.47704 1.000 11.41983 440 ALA A CA 1
ATOM 2153 C C . ALA A 1 287 ? -0.58906 11.10018 32.16577 1.000 12.23666 440 ALA A C 1
ATOM 2154 O O . ALA A 1 287 ? -1.11161 10.43578 33.07198 1.000 11.95096 440 ALA A O 1
ATOM 2156 N N . LYS A 1 288 ? -0.95227 10.97078 30.88882 1.000 11.87302 441 LYS A N 1
ATOM 2157 C CA . LYS A 1 288 ? -1.98209 10.00689 30.52597 1.000 15.04119 441 LYS A CA 1
ATOM 2158 C C . LYS A 1 288 ? -1.55937 8.59090 30.89477 1.000 14.87168 441 LYS A C 1
ATOM 2159 O O . LYS A 1 288 ? -2.40901 7.75971 31.23059 1.000 17.48175 441 LYS A O 1
ATOM 2165 N N . THR A 1 289 ? -0.24841 8.30526 30.87244 1.000 14.76582 442 THR A N 1
ATOM 2166 C CA . THR A 1 289 ? 0.21359 6.96220 31.21571 1.000 15.45575 442 THR A CA 1
ATOM 2167 C C . THR A 1 289 ? 0.07776 6.65399 32.69950 1.000 17.091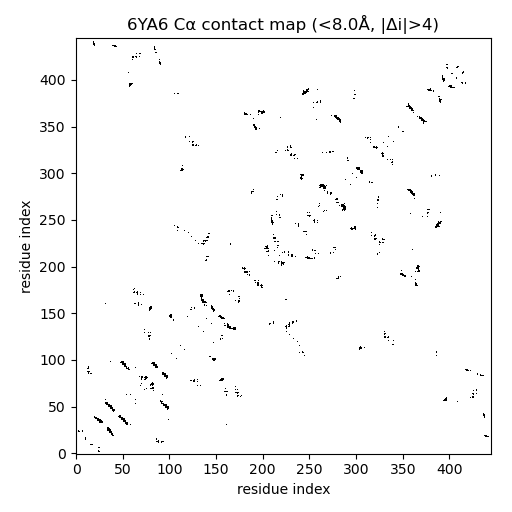05 442 THR A C 1
ATOM 2168 O O . THR A 1 289 ? 0.10351 5.47746 33.07927 1.000 19.18298 442 THR A O 1
ATOM 2172 N N . PHE A 1 290 ? -0.04537 7.67150 33.55184 1.000 15.85296 443 PHE A N 1
ATOM 2173 C CA . PHE A 1 290 ? -0.26729 7.44133 34.97084 1.000 14.23457 443 PHE A CA 1
ATOM 2174 C C . PHE A 1 290 ? -1.63344 7.92135 35.44236 1.000 15.02774 443 PHE A C 1
ATOM 2175 O O . PHE A 1 290 ? -1.82310 8.19526 36.62927 1.000 16.69689 443 PHE A O 1
ATOM 2183 N N . GLY A 1 291 ? -2.59883 7.97685 34.53429 1.000 13.02833 444 GLY A N 1
ATOM 2184 C CA . GLY A 1 291 ? -3.97656 8.17352 34.92805 1.000 13.48636 444 GLY A CA 1
ATOM 2185 C C . GLY A 1 291 ? -4.44021 9.60246 35.08287 1.000 12.30729 444 GLY A C 1
ATOM 2186 O O . GLY A 1 291 ? -5.48279 9.82319 35.71125 1.000 14.64542 444 GLY A O 1
ATOM 2187 N N . LYS A 1 292 ? -3.72882 10.58139 34.52185 1.000 12.23068 445 LYS A N 1
ATOM 2188 C CA . LYS A 1 292 ? -4.09825 11.97972 34.68248 1.000 10.71280 445 LYS A CA 1
ATOM 2189 C C . LYS A 1 292 ? -4.29996 12.64236 33.32809 1.000 12.44988 445 LYS A C 1
ATOM 2190 O O . LYS A 1 292 ? -3.44372 12.52850 32.44190 1.000 13.31851 445 LYS A O 1
ATOM 2196 N N . SER A 1 293 ? -5.44115 13.31061 33.17020 1.000 12.10858 446 SER A N 1
ATOM 2197 C CA . SER A 1 293 ? -5.70620 14.15888 32.01823 1.000 12.03746 446 SER A CA 1
ATOM 2198 C C . SER A 1 293 ? -5.29547 15.58456 32.36372 1.000 14.90960 446 SER A C 1
ATOM 2199 O O . SER A 1 293 ? -5.81492 16.16909 33.31905 1.000 13.86117 446 SER A O 1
ATOM 2202 N N . ILE A 1 294 ? -4.37033 16.14580 31.59506 1.000 13.64101 447 ILE A N 1
ATOM 2203 C CA . ILE A 1 294 ? -3.96560 17.53918 31.73641 1.000 12.57929 447 ILE A CA 1
ATOM 2204 C C . ILE A 1 294 ? -4.42431 18.28887 30.49234 1.000 13.15757 447 ILE A C 1
ATOM 2205 O O . ILE A 1 294 ? -4.17319 17.84452 29.36366 1.000 13.09320 447 ILE A O 1
ATOM 2210 N N . LEU A 1 295 ? -5.08393 19.42764 30.69734 1.000 13.60500 448 LEU A N 1
ATOM 2211 C CA . LEU A 1 295 ? -5.47482 20.32388 29.61626 1.000 13.31628 448 LEU A CA 1
ATOM 2212 C C . LEU A 1 295 ? -4.87918 21.70670 29.85341 1.000 15.80480 448 LEU A C 1
ATOM 2213 O O . LEU A 1 295 ? -5.06203 22.28855 30.92545 1.000 17.35860 448 LEU A O 1
ATOM 2218 N N . CYS A 1 296 ? -4.14257 22.20815 28.85854 1.000 16.11303 449 CYS A N 1
ATOM 2219 C CA A CYS A 1 296 ? -3.60280 23.55710 28.86808 0.567 18.80504 449 CYS A CA 1
ATOM 2220 C CA B CYS A 1 296 ? -3.56224 23.54676 28.84732 0.433 18.86518 449 CYS A CA 1
ATOM 2221 C C . CYS A 1 296 ? -4.37026 24.40306 27.87442 1.000 20.10262 449 CYS A C 1
ATOM 2222 O O . CYS A 1 296 ? -4.74357 23.93467 26.79378 1.000 25.60361 449 CYS A O 1
ATOM 2227 N N . SER A 1 297 ? -4.61445 25.65391 28.23649 1.000 17.65632 450 SER A N 1
ATOM 2228 C CA . SER A 1 297 ? -5.35927 26.50239 27.31397 1.000 18.75098 450 SER A CA 1
ATOM 2229 C C . SER A 1 297 ? -4.48262 26.94673 26.15441 1.000 23.14039 450 SER A C 1
ATOM 2230 O O . SER A 1 297 ? -4.99060 27.21594 25.06024 1.000 29.44115 450 SER A O 1
ATOM 2233 N N . LYS A 1 298 ? -3.17164 27.01726 26.36635 1.000 18.07112 451 LYS A N 1
ATOM 2234 C CA . LYS A 1 298 ? -2.24268 27.37783 25.30819 1.000 21.70672 451 LYS A CA 1
ATOM 2235 C C . LYS A 1 298 ? -1.07698 26.40483 25.32731 1.000 21.08650 451 LYS A C 1
ATOM 2236 O O . LYS A 1 298 ? -0.51163 26.12111 26.39097 1.000 21.29509 451 LYS A O 1
ATOM 2242 N N . GLU A 1 299 ? -0.73362 25.88953 24.15128 1.000 21.86276 452 GLU A N 1
ATOM 2243 C CA . GLU A 1 299 ? 0.36186 24.94085 24.03471 1.000 22.68395 452 GLU A CA 1
ATOM 2244 C C . GLU A 1 299 ? 1.68479 25.66621 24.23335 1.000 22.44345 452 GLU A C 1
ATOM 2245 O O . GLU A 1 299 ? 1.85875 26.80836 23.79831 1.000 24.19886 452 GLU A O 1
ATOM 2251 N N . VAL A 1 300 ? 2.61589 25.01291 24.91900 1.000 23.11740 453 VAL A N 1
ATOM 2252 C CA . VAL A 1 300 ? 3.95669 25.53977 25.13272 1.000 25.77873 453 VAL A CA 1
ATOM 2253 C C . VAL A 1 300 ? 4.95988 24.52049 24.61595 1.000 19.45729 453 VAL A C 1
ATOM 2254 O O . VAL A 1 300 ? 4.84921 23.33433 24.93601 1.000 14.73171 453 VAL A O 1
ATOM 2258 N N . PRO A 1 301 ? 5.93122 24.91874 23.79995 1.000 22.59568 454 PRO A N 1
ATOM 2259 C CA . PRO A 1 301 ? 6.84985 23.93923 23.21989 1.000 19.10958 454 PRO A CA 1
ATOM 2260 C C . PRO A 1 301 ? 7.88845 23.48654 24.22835 1.000 16.11915 454 PRO A C 1
ATOM 2261 O O . PRO A 1 301 ? 8.23994 24.20843 25.16380 1.000 19.27533 454 PRO A O 1
ATOM 2265 N N . ALA A 1 302 ? 8.36885 22.26198 24.03411 1.000 16.35570 455 ALA A N 1
ATOM 2266 C CA . ALA A 1 302 ? 9.52373 21.81721 24.79706 1.000 15.42626 455 ALA A CA 1
ATOM 2267 C C . ALA A 1 302 ? 10.74895 22.62923 24.40168 1.000 16.93237 455 ALA A C 1
ATOM 2268 O O . ALA A 1 302 ? 10.90432 23.04958 23.24822 1.000 20.41537 455 ALA A O 1
ATOM 2270 N N . GLN A 1 303 ? 11.62303 22.85173 25.37344 1.000 13.75619 456 GLN A N 1
ATOM 2271 C CA . GLN A 1 303 ? 12.88106 23.53892 25.12596 1.000 14.65129 456 GLN A CA 1
ATOM 2272 C C . GLN A 1 303 ? 13.99899 22.53073 24.93283 1.000 15.21958 456 GLN A C 1
ATOM 2273 O O . GLN A 1 303 ? 14.03261 21.48936 25.59180 1.000 15.92578 456 GLN A O 1
ATOM 2279 N N . ASP A 1 304 ? 14.93496 22.85688 24.04818 1.000 13.55153 457 ASP A N 1
ATOM 2280 C CA . ASP A 1 304 ? 16.14569 22.06109 23.95832 1.000 13.52491 457 ASP A CA 1
ATOM 2281 C C . ASP A 1 304 ? 16.96495 22.28500 25.21830 1.000 12.27216 457 ASP A C 1
ATOM 2282 O O . ASP A 1 304 ? 17.25628 23.42941 25.57853 1.000 13.75444 457 ASP A O 1
ATOM 2287 N N . LEU A 1 305 ? 17.34976 21.19748 25.88942 1.000 12.41170 458 LEU A N 1
ATOM 2288 C CA . LEU A 1 305 ? 17.98897 21.34376 27.19091 1.000 11.97140 458 LEU A CA 1
ATOM 2289 C C . LEU A 1 305 ? 19.35076 22.00929 27.08118 1.000 12.45998 458 LEU A C 1
ATOM 2290 O O . LEU A 1 305 ? 19.70223 22.83241 27.93021 1.000 13.04788 458 LEU A O 1
ATOM 2295 N N . ARG A 1 306 ? 20.14299 21.65303 26.06942 1.000 13.06838 459 ARG A N 1
ATOM 2296 C CA . ARG A 1 306 ? 21.44413 22.29865 25.92560 1.000 13.25223 459 ARG A CA 1
ATOM 2297 C C . ARG A 1 306 ? 21.28353 23.79998 25.73024 1.000 12.73347 459 ARG A C 1
ATOM 2298 O O . ARG A 1 306 ? 21.93414 24.59979 26.41301 1.000 13.12486 459 ARG A O 1
ATOM 2306 N N . LYS A 1 307 ? 20.42086 24.20719 24.79513 1.000 13.54914 460 LYS A N 1
ATOM 2307 C CA . LYS A 1 307 ? 20.26507 25.63462 24.53653 1.000 15.50456 460 LYS A CA 1
ATOM 2308 C C . LYS A 1 307 ? 19.75962 26.36806 25.77278 1.000 12.75361 460 LYS A C 1
ATOM 2309 O O . LYS A 1 307 ? 20.23566 27.46521 26.09011 1.000 14.39227 460 LYS A O 1
ATOM 2315 N N . LEU A 1 308 ? 18.80058 25.77386 26.48544 1.000 12.27386 461 LEU A N 1
ATOM 2316 C CA . LEU A 1 308 ? 18.22372 26.41007 27.66444 1.000 11.39211 461 LEU A CA 1
ATOM 2317 C C . LEU A 1 308 ? 19.28956 26.61689 28.73239 1.000 13.36169 461 LEU A C 1
ATOM 2318 O O . LEU A 1 308 ? 19.45332 27.71961 29.27175 1.000 13.79755 461 LEU A O 1
ATOM 2323 N N . CYS A 1 309 ? 20.03279 25.55677 29.04250 1.000 11.74107 462 CYS A N 1
ATOM 2324 C CA . CYS A 1 309 ? 21.01720 25.63654 30.11149 1.000 12.03010 462 CYS A CA 1
ATOM 2325 C C . CYS A 1 309 ? 22.13695 26.58906 29.74555 1.000 11.79902 462 CYS A C 1
ATOM 2326 O O . CYS A 1 309 ? 22.55575 27.40330 30.57307 1.000 13.07376 462 CYS A O 1
ATOM 2329 N N . GLU A 1 310 ? 22.63093 26.50246 28.51422 1.000 11.86827 463 GLU A N 1
ATOM 2330 C CA . GLU A 1 310 ? 23.77078 27.32968 28.14617 1.000 11.48368 463 GLU A CA 1
ATOM 2331 C C . GLU A 1 310 ? 23.37524 28.79232 28.04767 1.000 13.17548 463 GLU A C 1
ATOM 2332 O O . GLU A 1 310 ? 24.15684 29.67301 28.41315 1.000 13.72056 463 GLU A O 1
ATOM 2338 N N . ARG A 1 311 ? 22.14832 29.06771 27.61612 1.000 12.55440 464 ARG A N 1
ATOM 2339 C CA . ARG A 1 311 ? 21.67337 30.43842 27.56897 1.000 10.61461 464 ARG A CA 1
ATOM 2340 C C . ARG A 1 311 ? 21.47385 31.00463 28.96855 1.000 13.23949 464 ARG A C 1
ATOM 2341 O O . ARG A 1 311 ? 21.71012 32.19614 29.20777 1.000 14.50673 464 ARG A O 1
ATOM 2349 N N . LEU A 1 312 ? 20.99384 30.17964 29.90337 1.000 11.08574 465 LEU A N 1
ATOM 2350 C CA . LEU A 1 312 ? 20.80344 30.66171 31.26123 1.000 13.13474 465 LEU A CA 1
ATOM 2351 C C . LEU A 1 312 ? 22.11730 30.79804 32.01392 1.000 11.53165 465 LEU A C 1
ATOM 2352 O O . LEU A 1 312 ? 22.25178 31.70210 32.84513 1.000 11.52440 465 LEU A O 1
ATOM 2357 N N . ARG A 1 313 ? 23.08577 29.91142 31.75390 1.000 10.86440 466 ARG A N 1
ATOM 2358 C CA A ARG A 1 313 ? 24.35439 29.93587 32.47679 0.488 11.06508 466 ARG A CA 1
ATOM 2359 C CA B ARG A 1 313 ? 24.34000 29.96407 32.49123 0.512 11.25873 466 ARG A CA 1
ATOM 2360 C C . ARG A 1 313 ? 25.33241 30.92807 31.87389 1.000 12.96318 466 ARG A C 1
ATOM 2361 O O . ARG A 1 313 ? 26.15244 31.50182 32.60360 1.000 14.50942 466 ARG A O 1
ATOM 2376 N N . GLY A 1 314 ? 25.25642 31.13219 30.55900 1.000 12.76429 467 GLY A N 1
ATOM 2377 C CA . GLY A 1 314 ? 26.28238 31.85948 29.83917 1.000 14.32496 467 GLY A CA 1
ATOM 2378 C C . GLY A 1 314 ? 27.49202 30.95768 29.67145 1.000 23.64804 467 GLY A C 1
ATOM 2379 O O . GLY A 1 314 ? 28.24010 30.75179 30.63053 1.000 34.64956 467 GLY A O 1
ATOM 2380 N N . ALA A 1 315 ? 27.67944 30.38224 28.48690 1.000 37.39952 468 ALA A N 1
ATOM 2381 C CA . ALA A 1 315 ? 28.80343 29.47448 28.27262 1.000 47.67044 468 ALA A CA 1
ATOM 2382 C C . ALA A 1 315 ? 30.11990 30.20863 28.49898 1.000 50.95387 468 ALA A C 1
ATOM 2383 O O . ALA A 1 315 ? 30.40264 31.20920 27.83204 1.000 56.32010 468 ALA A O 1
ATOM 2385 N N . GLY A 1 316 ? 30.91597 29.72067 29.44485 1.000 44.96079 469 GLY A N 1
ATOM 2386 C CA . GLY A 1 316 ? 32.13685 30.39378 29.85427 1.000 41.31810 469 GLY A CA 1
ATOM 2387 C C . GLY A 1 316 ? 33.20287 29.43352 30.33978 1.000 41.16573 469 GLY A C 1
ATOM 2388 O O . GLY A 1 316 ? 33.24869 28.26902 29.92773 1.000 43.51979 469 GLY A O 1
ATOM 2389 N N . ALA A 1 317 ? 34.06357 29.92639 31.22719 1.000 41.38198 470 ALA A N 1
ATOM 2390 C CA . ALA A 1 317 ? 35.21582 29.15932 31.67929 1.000 42.36176 470 ALA A CA 1
ATOM 2391 C C . ALA A 1 317 ? 34.80353 28.07408 32.66693 1.000 44.63652 470 ALA A C 1
ATOM 2392 O O . ALA A 1 317 ? 33.84171 28.22258 33.42437 1.000 49.45416 470 ALA A O 1
ATOM 2394 N N . GLY A 1 318 ? 35.55730 26.97641 32.66277 1.000 40.52543 471 GLY A N 1
ATOM 2395 C CA . GLY A 1 318 ? 35.33038 25.90977 33.61915 1.000 38.87514 471 GLY A CA 1
ATOM 2396 C C . GLY A 1 318 ? 35.12665 24.53250 33.01905 1.000 35.99454 471 GLY A C 1
ATOM 2397 O O . GLY A 1 318 ? 34.77372 23.58941 33.73508 1.000 22.33976 471 GLY A O 1
ATOM 2398 N N . GLY A 1 319 ? 35.39566 24.38894 31.72227 1.000 40.61325 534 GLY A N 1
ATOM 2399 C CA . GLY A 1 319 ? 34.89864 23.25318 30.97501 1.000 38.70734 534 GLY A CA 1
ATOM 2400 C C . GLY A 1 319 ? 33.49388 23.46562 30.47056 1.000 39.47448 534 GLY A C 1
ATOM 2401 O O . GLY A 1 319 ? 32.88729 22.53973 29.91760 1.000 37.43533 534 GLY A O 1
ATOM 2402 N N . TRP A 1 320 ? 32.97144 24.67446 30.63992 1.000 39.07196 535 TRP A N 1
ATOM 2403 C CA . TRP A 1 320 ? 31.59674 25.02654 30.34657 1.000 38.09168 535 TRP A CA 1
ATOM 2404 C C . TRP A 1 320 ? 31.38508 25.47022 28.90516 1.000 38.98452 535 TRP A C 1
ATOM 2405 O O . TRP A 1 320 ? 30.23131 25.58739 28.47474 1.000 33.69788 535 TRP A O 1
ATOM 2416 N N . ASN A 1 321 ? 32.46457 25.72347 28.16100 1.000 42.99582 536 ASN A N 1
ATOM 2417 C CA . ASN A 1 321 ? 32.38212 25.99615 26.73222 1.000 42.28906 536 ASN A CA 1
ATOM 2418 C C . ASN A 1 321 ? 32.20221 24.73332 25.90726 1.000 35.67609 536 ASN A C 1
ATOM 2419 O O . ASN A 1 321 ? 31.89590 24.82891 24.71598 1.000 32.18551 536 ASN A O 1
ATOM 2424 N N . GLU A 1 322 ? 32.39011 23.55855 26.50318 1.000 32.05271 537 GLU A N 1
ATOM 2425 C CA . GLU A 1 322 ? 32.31290 22.30119 25.78065 1.000 33.83110 537 GLU A CA 1
ATOM 2426 C C . GLU A 1 322 ? 31.67024 21.23844 26.67109 1.000 25.09989 537 GLU A C 1
ATOM 2427 O O . GLU A 1 322 ? 32.26306 20.21455 26.99753 1.000 23.42487 537 GLU A O 1
ATOM 2433 N N . VAL A 1 323 ? 30.43746 21.49499 27.08786 1.000 19.04645 538 VAL A N 1
ATOM 2434 C CA . VAL A 1 323 ? 29.70389 20.47310 27.84038 1.000 17.11416 538 VAL A CA 1
ATOM 2435 C C . VAL A 1 323 ? 29.34526 19.33896 26.88963 1.000 13.57288 538 VAL A C 1
ATOM 2436 O O . VAL A 1 323 ? 28.82438 19.60432 25.79386 1.000 17.05401 538 VAL A O 1
ATOM 2440 N N . PRO A 1 324 ? 29.60722 18.08195 27.24494 1.000 15.49863 539 PRO A N 1
ATOM 2441 C CA . PRO A 1 324 ? 29.32832 16.98308 26.31773 1.000 15.47039 539 PRO A CA 1
ATOM 2442 C C . PRO A 1 324 ? 27.84024 16.70078 26.20367 1.000 14.88007 539 PRO A C 1
ATOM 2443 O O . PRO A 1 324 ? 27.06627 16.93526 27.13578 1.000 14.76215 539 PRO A O 1
ATOM 2447 N N . ASP A 1 325 ? 27.45073 16.17574 25.03528 1.000 17.04438 540 ASP A N 1
ATOM 2448 C CA . ASP A 1 325 ? 26.06521 15.78056 24.80329 1.000 15.81146 540 ASP A CA 1
ATOM 2449 C C . ASP A 1 325 ? 25.55294 14.88323 25.91272 1.000 14.53385 540 ASP A C 1
ATOM 2450 O O . ASP A 1 325 ? 24.36636 14.94092 26.25975 1.000 13.67235 540 ASP A O 1
ATOM 2455 N N . GLU A 1 326 ? 26.44166 14.07102 26.49470 1.000 15.79672 541 GLU A N 1
ATOM 2456 C CA . GLU A 1 326 ? 26.04530 13.09697 27.50371 1.000 13.27097 541 GLU A CA 1
ATOM 2457 C C . GLU A 1 326 ? 25.46622 13.75869 28.74338 1.000 13.77017 541 GLU A C 1
ATOM 2458 O O . GLU A 1 326 ? 24.66242 13.14207 29.44339 1.000 12.80746 541 GLU A O 1
ATOM 2464 N N . ALA A 1 327 ? 25.87808 14.99197 29.05069 1.000 12.12293 542 ALA A N 1
ATOM 2465 C CA . ALA A 1 327 ? 25.28851 15.69471 30.18710 1.000 9.62793 542 ALA A CA 1
ATOM 2466 C C . ALA A 1 327 ? 23.80991 15.97076 29.95862 1.000 10.37367 542 ALA A C 1
ATOM 2467 O O . ALA A 1 327 ? 22.97643 15.70715 30.83653 1.000 11.01207 542 ALA A O 1
ATOM 2469 N N . TYR A 1 328 ? 23.46914 16.52786 28.79415 1.000 12.12554 543 TYR A N 1
ATOM 2470 C CA . TYR A 1 328 ? 22.07719 16.85725 28.52156 1.000 12.39068 543 TYR A CA 1
ATOM 2471 C C . TYR A 1 328 ? 21.24830 15.61617 28.24731 1.000 11.57399 543 TYR A C 1
ATOM 2472 O O . TYR A 1 328 ? 20.04352 15.60429 28.51729 1.000 12.49526 543 TYR A O 1
ATOM 2481 N N . ASP A 1 329 ? 21.87624 14.54880 27.76211 1.000 11.55565 544 ASP A N 1
ATOM 2482 C CA . ASP A 1 329 ? 21.15501 13.29219 27.62581 1.000 10.82363 544 ASP A CA 1
ATOM 2483 C C . ASP A 1 329 ? 20.78571 12.72970 28.98955 1.000 11.45397 544 ASP A C 1
ATOM 2484 O O . ASP A 1 329 ? 19.65272 12.28486 29.20172 1.000 11.77034 544 ASP A O 1
ATOM 2489 N N . LEU A 1 330 ? 21.73674 12.72665 29.93026 1.000 10.24504 545 LEU A N 1
ATOM 2490 C CA . LEU A 1 330 ? 21.40030 12.28936 31.27978 1.000 9.59815 545 LEU A CA 1
ATOM 2491 C C . LEU A 1 330 ? 20.31025 13.17099 31.88823 1.000 10.09762 545 LEU A C 1
ATOM 2492 O O . LEU A 1 330 ? 19.37399 12.67051 32.52917 1.000 9.63622 545 LEU A O 1
ATOM 2497 N N . LEU A 1 331 ? 20.41174 14.48701 31.70036 1.000 9.36248 546 LEU A N 1
ATOM 2498 C CA . LEU A 1 331 ? 19.38221 15.38013 32.22679 1.000 10.05753 546 LEU A CA 1
ATOM 2499 C C . LEU A 1 331 ? 18.01129 15.04551 31.65118 1.000 10.38525 546 LEU A C 1
ATOM 2500 O O . LEU A 1 331 ? 17.00408 15.06099 32.37228 1.000 10.93958 546 LEU A O 1
ATOM 2505 N N . ASP A 1 332 ? 17.95307 14.73457 30.35411 1.000 9.60485 547 ASP A N 1
ATOM 2506 C CA . ASP A 1 332 ? 16.68904 14.35473 29.73404 1.000 11.11468 547 ASP A CA 1
ATOM 2507 C C . ASP A 1 332 ? 16.09912 13.10755 30.38389 1.000 10.11736 547 ASP A C 1
ATOM 2508 O O . ASP A 1 332 ? 14.87638 12.98373 30.50481 1.000 10.12072 547 ASP A O 1
ATOM 2513 N N . LYS A 1 333 ? 16.95004 12.17002 30.80740 1.000 9.84687 548 LYS A N 1
ATOM 2514 C CA . LYS A 1 333 ? 16.48368 10.92819 31.41901 1.000 10.92204 548 LYS A CA 1
ATOM 2515 C C . LYS A 1 333 ? 16.05479 11.11808 32.86915 1.000 9.22030 548 LYS A C 1
ATOM 2516 O O . LYS A 1 333 ? 15.13307 10.43465 33.32922 1.000 10.24463 548 LYS A O 1
ATOM 2522 N N . LEU A 1 334 ? 16.70247 12.03631 33.59446 1.000 8.79113 549 LEU A N 1
ATOM 2523 C CA . LEU A 1 334 ? 16.29348 12.34511 34.96264 1.000 8.36124 549 LEU A CA 1
ATOM 2524 C C . LEU A 1 334 ? 14.99552 13.13237 34.97621 1.000 8.01507 549 LEU A C 1
ATOM 2525 O O . LEU A 1 334 ? 14.14597 12.92424 35.85215 1.000 9.02475 549 LEU A O 1
ATOM 2530 N N . LEU A 1 335 ? 14.84407 14.06652 34.03067 1.000 9.15184 550 LEU A N 1
ATOM 2531 C CA . LEU A 1 335 ? 13.61948 14.84270 33.88495 1.000 9.06939 550 LEU A CA 1
ATOM 2532 C C . LEU A 1 335 ? 12.65428 14.18592 32.91993 1.000 9.46321 550 LEU A C 1
ATOM 2533 O O . LEU A 1 335 ? 11.93287 14.86367 32.19020 1.000 11.19887 550 LEU A O 1
ATOM 2538 N N . ASP A 1 336 ? 12.66125 12.86512 32.87287 1.000 9.10169 551 ASP A N 1
ATOM 2539 C CA . ASP A 1 336 ? 11.66432 12.13543 32.10889 1.000 8.35459 551 ASP A CA 1
ATOM 2540 C C . ASP A 1 336 ? 10.31135 12.36815 32.76527 1.000 9.57848 551 ASP A C 1
ATOM 2541 O O . ASP A 1 336 ? 10.12889 12.11122 33.96136 1.000 10.33032 551 ASP A O 1
ATOM 2546 N N . LEU A 1 337 ? 9.37493 12.88489 31.97825 1.000 9.90265 552 LEU A N 1
ATOM 2547 C CA . LEU A 1 337 ? 8.04563 13.18381 32.49438 1.000 8.81291 552 LEU A CA 1
ATOM 2548 C C . LEU A 1 337 ? 7.27798 11.92358 32.87443 1.000 12.08083 552 LEU A C 1
ATOM 2549 O O . LEU A 1 337 ? 6.31395 12.00181 33.64180 1.000 12.45203 552 LEU A O 1
ATOM 2554 N N . ASN A 1 338 ? 7.69682 10.76582 32.36704 1.000 10.74587 553 ASN A N 1
ATOM 2555 C CA . ASN A 1 338 ? 7.05444 9.49932 32.66326 1.000 9.61167 553 ASN A CA 1
ATOM 2556 C C . ASN A 1 338 ? 7.83774 8.81112 33.77672 1.000 10.72105 553 ASN A C 1
ATOM 2557 O O . ASN A 1 338 ? 9.00938 8.44946 33.56964 1.000 9.60615 553 ASN A O 1
ATOM 2562 N N . PRO A 1 339 ? 7.26159 8.62144 34.96312 1.000 9.36823 554 PRO A N 1
ATOM 2563 C CA . PRO A 1 339 ? 8.03253 8.01014 36.05737 1.000 8.62344 554 PRO A CA 1
ATOM 2564 C C . PRO A 1 339 ? 8.42783 6.56483 35.80375 1.000 10.46694 554 PRO A C 1
ATOM 2565 O O . PRO A 1 339 ? 9.36595 6.08394 36.45565 1.000 11.30813 554 PRO A O 1
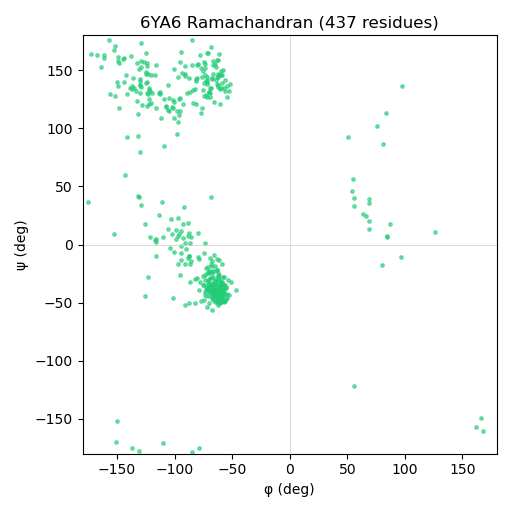ATOM 2569 N N . ALA A 1 340 ? 7.72109 5.84548 34.92312 1.000 10.06935 555 ALA A N 1
ATOM 2570 C CA . ALA A 1 340 ? 8.07033 4.44905 34.68560 1.000 11.02694 555 ALA A CA 1
ATOM 2571 C C . ALA A 1 340 ? 9.35783 4.33005 33.87972 1.000 11.67403 555 ALA A C 1
ATOM 2572 O O . ALA A 1 340 ? 10.18697 3.44550 34.13879 1.000 12.01921 555 ALA A O 1
ATOM 2574 N N . SER A 1 341 ? 9.56872 5.22696 32.92198 1.000 9.81346 556 SER A N 1
ATOM 2575 C CA . SER A 1 341 ? 10.76819 5.14065 32.10852 1.000 10.20858 556 SER A CA 1
ATOM 2576 C C . SER A 1 341 ? 11.93175 5.93426 32.67985 1.000 9.55784 556 SER A C 1
ATOM 2577 O O . SER A 1 341 ? 13.07186 5.68234 32.28873 1.000 11.67969 556 SER A O 1
ATOM 2580 N N . ARG A 1 342 ? 11.66611 6.85720 33.61027 1.000 8.94921 557 ARG A N 1
ATOM 2581 C CA . ARG A 1 342 ? 12.70165 7.70182 34.20594 1.000 11.52026 557 ARG A CA 1
ATOM 2582 C C . ARG A 1 342 ? 13.86041 6.85915 34.73209 1.000 9.42146 557 ARG A C 1
ATOM 2583 O O . ARG A 1 342 ? 13.66317 5.79652 35.32660 1.000 10.58986 557 ARG A O 1
ATOM 2591 N N . ILE A 1 343 ? 15.08069 7.33990 34.48583 1.000 9.12979 558 ILE A N 1
ATOM 2592 C CA . ILE A 1 343 ? 16.27452 6.59795 34.86987 1.000 9.76278 558 ILE A CA 1
ATOM 2593 C C . ILE A 1 343 ? 16.31520 6.33979 36.38203 1.000 8.74570 558 ILE A C 1
ATOM 2594 O O . ILE A 1 343 ? 15.83582 7.14412 37.18995 1.000 9.94542 558 ILE A O 1
ATOM 2599 N N . THR A 1 344 ? 16.85515 5.18232 36.76622 1.000 10.44320 559 THR A N 1
ATOM 2600 C CA . THR A 1 344 ? 17.05538 4.86833 38.17886 1.000 9.64658 559 THR A CA 1
ATOM 2601 C C . THR A 1 344 ? 18.47700 5.26261 38.59011 1.000 9.60781 559 THR A C 1
ATOM 2602 O O . THR A 1 344 ? 19.34144 5.51024 37.75515 1.000 10.69751 559 THR A O 1
ATOM 2606 N N . ALA A 1 345 ? 18.71853 5.31228 39.90449 1.000 11.01023 560 ALA A N 1
ATOM 2607 C CA . ALA A 1 345 ? 20.04384 5.70136 40.39167 1.000 11.02203 560 ALA A CA 1
ATOM 2608 C C . ALA A 1 345 ? 21.11679 4.69809 39.96532 1.000 10.45603 560 ALA A C 1
ATOM 2609 O O . ALA A 1 345 ? 22.21201 5.08876 39.54539 1.000 12.66971 560 ALA A O 1
ATOM 2611 N N . GLU A 1 346 ? 20.80217 3.40492 40.03405 1.000 12.30320 561 GLU A N 1
ATOM 2612 C CA . GLU A 1 346 ? 21.73229 2.37066 39.59206 1.000 13.58740 561 GLU A CA 1
ATOM 2613 C C . GLU A 1 346 ? 22.06831 2.53922 38.11658 1.000 12.95463 561 GLU A C 1
ATOM 2614 O O . GLU A 1 346 ? 23.22294 2.36968 37.70678 1.000 13.97560 561 GLU A O 1
ATOM 2620 N N . GLU A 1 347 ? 21.06639 2.86753 37.30110 1.000 11.53016 562 GLU A N 1
ATOM 2621 C CA . GLU A 1 347 ? 21.29973 3.07767 35.87648 1.000 12.12487 562 GLU A CA 1
ATOM 2622 C C . GLU A 1 347 ? 22.09450 4.35294 35.63022 1.000 10.83168 562 GLU A C 1
ATOM 2623 O O . GLU A 1 347 ? 22.96254 4.38626 34.75193 1.000 12.21530 562 GLU A O 1
ATOM 2629 N N . ALA A 1 348 ? 21.79941 5.41857 36.37556 1.000 10.73271 563 ALA A N 1
ATOM 2630 C CA . ALA A 1 348 ? 22.52058 6.67407 36.18104 1.000 10.13186 563 ALA A CA 1
ATOM 2631 C C . ALA A 1 348 ? 24.02217 6.49427 36.39686 1.000 11.36999 563 ALA A C 1
ATOM 2632 O O . ALA A 1 348 ? 24.83058 7.09199 35.67895 1.000 13.64728 563 ALA A O 1
ATOM 2634 N N . LEU A 1 349 ? 24.41404 5.67568 37.37691 1.000 11.32218 564 LEU A N 1
ATOM 2635 C CA . LEU A 1 349 ? 25.83244 5.43657 37.63764 1.000 13.60473 564 LEU A CA 1
ATOM 2636 C C . LEU A 1 349 ? 26.53241 4.77189 36.46143 1.000 14.45357 564 LEU A C 1
ATOM 2637 O O . LEU A 1 349 ? 27.75990 4.87639 36.34859 1.000 17.90970 564 LEU A O 1
ATOM 2642 N N . LEU A 1 350 ? 25.78459 4.10318 35.58488 1.000 12.62748 565 LEU A N 1
ATOM 2643 C CA . LEU A 1 350 ? 26.32252 3.45245 34.39957 1.000 13.81249 565 LEU A CA 1
ATOM 2644 C C . LEU A 1 350 ? 26.24488 4.32246 33.15599 1.000 13.93629 565 LEU A C 1
ATOM 2645 O O . LEU A 1 350 ? 26.68172 3.89027 32.08154 1.000 18.41773 565 LEU A O 1
ATOM 2650 N N . HIS A 1 351 ? 25.70152 5.52486 33.26928 1.000 13.71328 566 HIS A N 1
ATOM 2651 C CA . HIS A 1 351 ? 25.49345 6.36551 32.10445 1.000 13.95621 566 HIS A CA 1
ATOM 2652 C C . HIS A 1 351 ? 26.83726 6.89024 31.59411 1.000 17.43912 566 HIS A C 1
ATOM 2653 O O . HIS A 1 351 ? 27.74628 7.15561 32.39371 1.000 14.70039 566 HIS A O 1
ATOM 2660 N N . PRO A 1 352 ? 27.00584 7.03056 30.27161 1.000 13.36528 567 PRO A N 1
ATOM 2661 C CA . PRO A 1 352 ? 28.30598 7.47576 29.73670 1.000 15.00072 567 PRO A CA 1
ATOM 2662 C C . PRO A 1 352 ? 28.70953 8.86838 30.15772 1.000 14.35423 567 PRO A C 1
ATOM 2663 O O . PRO A 1 352 ? 29.87997 9.22665 29.96900 1.000 16.18418 567 PRO A O 1
ATOM 2667 N N . PHE A 1 353 ? 27.80097 9.65282 30.74084 1.000 13.55605 568 PHE A N 1
ATOM 2668 C CA . PHE A 1 353 ? 28.19474 10.92180 31.33514 1.000 12.48841 568 PHE A CA 1
ATOM 2669 C C . PHE A 1 353 ? 29.33406 10.73801 32.32579 1.000 12.87174 568 PHE A C 1
ATOM 2670 O O . PHE A 1 353 ? 30.15651 11.64066 32.49044 1.000 14.88893 568 PHE A O 1
ATOM 2678 N N . PHE A 1 354 ? 29.40665 9.57882 32.97869 1.000 12.41042 569 PHE A N 1
ATOM 2679 C CA . PHE A 1 354 ? 30.38039 9.31757 34.03373 1.000 15.72089 569 PHE A CA 1
ATOM 2680 C C . PHE A 1 354 ? 31.61345 8.57075 33.54084 1.000 17.94528 569 PHE A C 1
ATOM 2681 O O . PHE A 1 354 ? 32.31756 7.95253 34.34975 1.000 18.89544 569 PHE A O 1
ATOM 2689 N N . LYS A 1 355 ? 31.91327 8.64764 32.24705 1.000 17.40682 570 LYS A N 1
ATOM 2690 C CA . LYS A 1 355 ? 33.10390 7.98699 31.72433 1.000 19.34080 570 LYS A CA 1
ATOM 2691 C C . LYS A 1 355 ? 34.35621 8.49195 32.43432 1.000 22.12458 570 LYS A C 1
ATOM 2692 O O . LYS A 1 355 ? 34.42425 9.63611 32.88910 1.000 23.57920 570 LYS A O 1
ATOM 2698 N N . ASP A 1 356 ? 35.35754 7.61774 32.53260 1.000 24.73606 571 ASP A N 1
ATOM 2699 C CA . ASP A 1 356 ? 36.66633 7.94640 33.09543 1.000 31.03622 571 ASP A CA 1
ATOM 2700 C C . ASP A 1 356 ? 36.61222 8.27490 34.58437 1.000 29.88325 571 ASP A C 1
ATOM 2701 O O . ASP A 1 356 ? 37.48758 8.98554 35.09146 1.000 32.45241 571 ASP A O 1
ATOM 2706 N N . MET A 1 357 ? 35.60254 7.77784 35.29897 1.000 30.41989 572 MET A N 1
ATOM 2707 C CA . MET A 1 357 ? 35.47037 8.00511 36.73309 1.000 33.03593 572 MET A CA 1
ATOM 2708 C C . MET A 1 357 ? 35.39279 6.73076 37.55818 1.000 43.82445 572 MET A C 1
ATOM 2709 O O . MET A 1 357 ? 35.77181 6.75322 38.73086 1.000 37.77815 572 MET A O 1
ATOM 2714 N N . SER A 1 358 ? 34.89834 5.63351 36.99341 1.000 53.27260 573 SER A N 1
ATOM 2715 C CA . SER A 1 358 ? 34.87449 4.36082 37.70330 1.000 58.37136 573 SER A CA 1
ATOM 2716 C C . SER A 1 358 ? 36.26855 3.74836 37.73456 1.000 63.76530 573 SER A C 1
ATOM 2717 O O . SER A 1 358 ? 36.72878 3.28663 38.77800 1.000 67.43582 573 SER A O 1
ATOM 2720 N N . GLY B 2 1 ? -22.72045 30.13450 34.69047 1.000 18.37579 207 GLY B N 1
ATOM 2721 C CA . GLY B 2 1 ? -21.81962 30.86613 35.55890 1.000 16.52036 207 GLY B CA 1
ATOM 2722 C C . GLY B 2 1 ? -21.80705 30.32876 36.97486 1.000 15.24849 207 GLY B C 1
ATOM 2723 O O . GLY B 2 1 ? -22.25209 29.20591 37.22984 1.000 12.83675 207 GLY B O 1
ATOM 2724 N N . PRO B 2 2 ? -21.31288 31.14564 37.90636 1.000 13.03126 208 PRO B N 1
ATOM 2725 C CA . PRO B 2 2 ? -21.19246 30.68657 39.29887 1.000 13.31317 208 PRO B CA 1
ATOM 2726 C C . PRO B 2 2 ? -22.49256 30.18822 39.90309 1.000 13.92057 208 PRO B C 1
ATOM 2727 O O . PRO B 2 2 ? -22.47513 29.23059 40.68826 1.000 15.13574 208 PRO B O 1
ATOM 2731 N N . GLY B 2 3 ? -23.62325 30.81188 39.56638 1.000 12.66758 209 GLY B N 1
ATOM 2732 C CA . GLY B 2 3 ? -24.87501 30.45944 40.21328 1.000 13.00671 209 GLY B CA 1
ATOM 2733 C C . GLY B 2 3 ? -25.33461 29.05250 39.91590 1.000 16.87136 209 GLY B C 1
ATOM 2734 O O . GLY B 2 3 ? -25.99691 28.42728 40.74657 1.000 19.53811 209 GLY B O 1
ATOM 2735 N N . THR B 2 4 ? -25.00129 28.53805 38.73714 1.000 13.45866 210 THR B N 1
ATOM 2736 C CA . THR B 2 4 ? -25.38199 27.18810 38.35255 1.000 13.71487 210 THR B CA 1
ATOM 2737 C C . THR B 2 4 ? -24.19242 26.24647 38.29386 1.000 11.90832 210 THR B C 1
ATOM 2738 O O . THR B 2 4 ? -24.34517 25.10719 37.84052 1.000 14.10554 210 THR B O 1
ATOM 2742 N N . ARG B 2 5 ? -23.00591 26.69980 38.71485 1.000 11.48893 211 ARG B N 1
ATOM 2743 C CA . ARG B 2 5 ? -21.80822 25.86403 38.70144 1.000 13.79935 211 ARG B CA 1
ATOM 2744 C C . ARG B 2 5 ? -21.52111 25.30198 37.31567 1.000 17.14006 211 ARG B C 1
ATOM 2745 O O . ARG B 2 5 ? -21.01647 24.18719 37.18509 1.000 17.11988 211 ARG B O 1
ATOM 2753 N N . THR B 2 6 ? -21.84822 26.05599 36.27029 1.000 13.12536 212 THR B N 1
ATOM 2754 C CA . THR B 2 6 ? -21.72861 25.55326 34.90602 1.000 14.11015 212 THR B CA 1
ATOM 2755 C C . THR B 2 6 ? -21.12670 26.63587 34.02654 1.000 14.03716 212 THR B C 1
ATOM 2756 O O . THR B 2 6 ? -21.56362 27.78712 34.07278 1.000 14.69195 212 THR B O 1
ATOM 2760 N N . GLY B 2 7 ? -20.14992 26.26731 33.20891 1.000 12.19454 213 GLY B N 1
ATOM 2761 C CA . GLY B 2 7 ? -19.57926 27.23165 32.28643 1.000 11.60372 213 GLY B CA 1
ATOM 2762 C C . GLY B 2 7 ? -18.23232 26.75586 31.78825 1.000 15.81512 213 GLY B C 1
ATOM 2763 O O . GLY B 2 7 ? -17.94519 25.56546 31.78402 1.000 15.12320 213 GLY B O 1
ATOM 2764 N N . ARG B 2 8 ? -17.43644 27.71445 31.34520 1.000 13.28538 214 ARG B N 1
ATOM 2765 C CA . ARG B 2 8 ? -16.10860 27.42916 30.83696 1.000 13.27708 214 ARG B CA 1
ATOM 2766 C C . ARG B 2 8 ? -15.08199 28.26418 31.58346 1.000 11.94530 214 ARG B C 1
ATOM 2767 O O . ARG B 2 8 ? -15.36638 29.38303 32.02092 1.000 13.53496 214 ARG B O 1
ATOM 2775 N N . LEU B 2 9 ? -13.89103 27.69570 31.73014 1.000 11.65313 215 LEU B N 1
ATOM 2776 C CA . LEU B 2 9 ? -12.81146 28.36119 32.44803 1.000 10.46032 215 LEU B CA 1
ATOM 2777 C C . LEU B 2 9 ? -12.28535 29.55466 31.66707 1.000 13.76805 215 LEU B C 1
ATOM 2778 O O . LEU B 2 9 ? -11.95913 29.44247 30.48071 1.000 14.93604 215 LEU B O 1
ATOM 2783 N N . LYS B 2 10 ? -12.15953 30.68933 32.34869 1.000 11.49566 216 LYS B N 1
ATOM 2784 C CA . LYS B 2 10 ? -11.46276 31.83084 31.77675 1.000 11.33065 216 LYS B CA 1
ATOM 2785 C C . LYS B 2 10 ? -10.00527 31.46868 31.51048 1.000 12.57958 216 LYS B C 1
ATOM 2786 O O . LYS B 2 10 ? -9.33356 30.85434 32.34729 1.000 13.85337 216 LYS B O 1
ATOM 2792 N N . LYS B 2 11 ? -9.50933 31.85363 30.32771 1.000 13.42867 217 LYS B N 1
ATOM 2793 C CA . LYS B 2 11 ? -8.13924 31.53615 29.96293 1.000 14.45235 217 LYS B CA 1
ATOM 2794 C C . LYS B 2 11 ? -7.20253 32.66328 30.38976 1.000 14.57408 217 LYS B C 1
ATOM 2795 O O . LYS B 2 11 ? -7.61751 33.82275 30.48531 1.000 19.33557 217 LYS B O 1
ATOM 2801 N N . PRO B 2 12 ? -5.91813 32.36769 30.63565 1.000 17.51165 218 PRO B N 1
ATOM 2802 C CA . PRO B 2 12 ? -5.30459 31.04235 30.51537 1.000 15.95437 218 PRO B CA 1
ATOM 2803 C C . PRO B 2 12 ? -5.55795 30.12879 31.71910 1.000 12.85290 218 PRO B C 1
ATOM 2804 O O . PRO B 2 12 ? -5.77012 30.59817 32.83611 1.000 16.17073 218 PRO B O 1
ATOM 2808 N N . PHE B 2 13 ? -5.51235 28.82255 31.48033 1.000 12.92901 219 PHE B N 1
ATOM 2809 C CA . PHE B 2 13 ? -5.72696 27.87244 32.55631 1.000 10.67478 219 PHE B CA 1
ATOM 2810 C C . PHE B 2 13 ? -4.93053 26.60555 32.30421 1.000 13.72323 219 PHE B C 1
ATOM 2811 O O . PHE B 2 13 ? -4.52300 26.30214 31.17801 1.000 14.80980 219 PHE B O 1
ATOM 2819 N N . VAL B 2 14 ? -4.75340 25.84924 33.37923 1.000 11.54557 220 VAL B N 1
ATOM 2820 C CA . VAL B 2 14 ? -4.39977 24.43863 33.32438 1.000 12.18666 220 VAL B CA 1
ATOM 2821 C C . VAL B 2 14 ? -5.46465 23.70010 34.11534 1.000 13.42791 220 VAL B C 1
ATOM 2822 O O . VAL B 2 14 ? -5.90057 24.18511 35.16578 1.000 12.19017 220 VAL B O 1
ATOM 2826 N N . LYS B 2 15 ? -5.89471 22.54255 33.61238 1.000 14.11869 221 LYS B N 1
ATOM 2827 C CA . LYS B 2 15 ? -6.90860 21.72265 34.26642 1.000 11.58259 221 LYS B CA 1
ATOM 2828 C C . LYS B 2 15 ? -6.39095 20.29616 34.33935 1.000 12.29499 221 LYS B C 1
ATOM 2829 O O . LYS B 2 15 ? -5.96694 19.74548 33.31741 1.000 15.54941 221 LYS B O 1
ATOM 2835 N N . VAL B 2 16 ? -6.45476 19.69120 35.52615 1.000 10.56118 222 VAL B N 1
ATOM 2836 C CA . VAL B 2 16 ? -5.99643 18.32191 35.75134 1.000 11.86677 222 VAL B CA 1
ATOM 2837 C C . VAL B 2 16 ? -7.15576 17.50806 36.29773 1.000 12.65871 222 VAL B C 1
ATOM 2838 O O . VAL B 2 16 ? -7.84034 17.94485 37.23014 1.000 13.27444 222 VAL B O 1
ATOM 2842 N N . GLU B 2 17 ? -7.37096 16.32299 35.73673 1.000 11.45796 223 GLU B N 1
ATOM 2843 C CA . GLU B 2 17 ? -8.45474 15.47038 36.18898 1.000 11.55918 223 GLU B CA 1
ATOM 2844 C C . GLU B 2 17 ? -8.00093 14.02241 36.12091 1.000 11.49698 223 GLU B C 1
ATOM 2845 O O . GLU B 2 17 ? -7.29507 13.63712 35.19019 1.000 13.51909 223 GLU B O 1
ATOM 2851 N N . ASP B 2 18 ? -8.37512 13.23419 37.11736 1.000 11.47939 224 ASP B N 1
ATOM 2852 C CA . ASP B 2 18 ? -8.14915 11.79652 37.02437 1.000 12.50757 224 ASP B CA 1
ATOM 2853 C C . ASP B 2 18 ? -8.95782 11.20431 35.87411 1.000 16.11166 224 ASP B C 1
ATOM 2854 O O . ASP B 2 18 ? -10.11488 11.57370 35.64402 1.000 16.65932 224 ASP B O 1
ATOM 2859 N N . MET B 2 19 ? -8.35566 10.25325 35.16520 1.000 16.05631 225 MET B N 1
ATOM 2860 C CA . MET B 2 19 ? -8.95632 9.74917 33.93240 1.000 17.21234 225 MET B CA 1
ATOM 2861 C C . MET B 2 19 ? -10.22225 8.94895 34.14842 1.000 19.24753 225 MET B C 1
ATOM 2862 O O . MET B 2 19 ? -11.06543 8.86989 33.26214 1.000 20.77162 225 MET B O 1
ATOM 2877 N N . GLN B 2 21 ? -12.43186 9.79060 36.25346 1.000 17.68651 227 GLN B N 1
ATOM 2878 C CA . GLN B 2 21 ? -13.46707 10.77069 36.57599 1.000 18.51643 227 GLN B CA 1
ATOM 2879 C C . GLN B 2 21 ? -14.09649 10.55440 37.95179 1.000 18.30561 227 GLN B C 1
ATOM 2880 O O . GLN B 2 21 ? -15.29768 10.77354 38.13858 1.000 18.86125 227 GLN B O 1
ATOM 2886 N N . LEU B 2 22 ? -13.28471 10.13707 38.92100 1.000 17.36298 228 LEU B N 1
ATOM 2887 C CA . LEU B 2 22 ? -13.76065 9.88232 40.27137 1.000 16.03857 228 LEU B CA 1
ATOM 2888 C C . LEU B 2 22 ? -13.53383 11.04398 41.23147 1.000 16.85557 228 LEU B C 1
ATOM 2889 O O . LEU B 2 22 ? -14.17148 11.08910 42.28863 1.000 17.22389 228 LEU B O 1
ATOM 2894 N N . TYR B 2 23 ? -12.66518 11.99061 40.89143 1.000 13.42708 229 TYR B N 1
ATOM 2895 C CA . TYR B 2 23 ? -12.27080 13.04245 41.81383 1.000 11.86511 229 TYR B CA 1
ATOM 2896 C C . TYR B 2 23 ? -12.47556 14.41321 41.18359 1.000 11.89671 229 TYR B C 1
ATOM 2897 O O . TYR B 2 23 ? -12.53225 14.55985 39.95959 1.000 12.92365 229 TYR B O 1
ATOM 2906 N N . ARG B 2 24 ? -12.61173 15.41661 42.04032 1.000 12.87937 230 ARG B N 1
ATOM 2907 C CA . ARG B 2 24 ? -12.77809 16.78121 41.56512 1.000 13.94025 230 ARG B CA 1
ATOM 2908 C C . ARG B 2 24 ? -11.56825 17.17460 40.72128 1.000 11.43979 230 ARG B C 1
ATOM 2909 O O . ARG B 2 24 ? -10.42502 16.91366 41.12747 1.000 14.15336 230 ARG B O 1
ATOM 2917 N N . PRO B 2 25 ? -11.76129 17.79219 39.55828 1.000 11.69177 231 PRO B N 1
ATOM 2918 C CA . PRO B 2 25 ? -10.60731 18.35216 38.84921 1.000 10.80297 231 PRO B CA 1
ATOM 2919 C C . PRO B 2 25 ? -9.96342 19.43863 39.68578 1.000 12.27238 231 PRO B C 1
ATOM 2920 O O . PRO B 2 25 ? -10.57375 20.01997 40.58676 1.000 12.98930 231 PRO B O 1
ATOM 2924 N N . PHE B 2 26 ? -8.70357 19.71398 39.38781 1.000 11.86217 232 PHE B N 1
ATOM 2925 C CA . PHE B 2 26 ? -8.04649 20.85258 39.99807 1.000 11.72988 232 PHE B CA 1
ATOM 2926 C C . PHE B 2 26 ? -7.50077 21.75775 38.91309 1.000 10.34204 232 PHE B C 1
ATOM 2927 O O . PHE B 2 26 ? -7.15576 21.30334 37.81729 1.000 10.76334 232 PHE B O 1
ATOM 2935 N N . TYR B 2 27 ? -7.50751 23.05274 39.20684 1.000 10.21310 233 TYR B N 1
ATOM 2936 C CA . TYR B 2 27 ? -7.35545 24.08064 38.19393 1.000 10.82212 233 TYR B CA 1
ATOM 2937 C C . TYR B 2 27 ? -6.26939 25.05891 38.59196 1.000 11.68434 233 TYR B C 1
ATOM 2938 O O . TYR B 2 27 ? -6.00840 25.28514 39.77870 1.000 12.24647 233 TYR B O 1
ATOM 2947 N N . LEU B 2 28 ? -5.66289 25.65928 37.57556 1.000 10.97495 234 LEU B N 1
ATOM 2948 C CA . LEU B 2 28 ? -4.79253 26.81184 37.74265 1.000 10.73700 234 LEU B CA 1
ATOM 2949 C C . LEU B 2 28 ? -5.26506 27.88616 36.77887 1.000 14.32915 234 LEU B C 1
ATOM 2950 O O . LEU B 2 28 ? -5.31451 27.65773 35.56653 1.000 14.29186 234 LEU B O 1
ATOM 2955 N N . GLN B 2 29 ? -5.64906 29.03892 37.31435 1.000 12.43231 235 GLN B N 1
ATOM 2956 C CA . GLN B 2 29 ? -5.92404 30.21911 36.50501 1.000 14.27391 235 GLN B CA 1
ATOM 2957 C C . GLN B 2 29 ? -5.05010 31.35394 37.01770 1.000 17.73313 235 GLN B C 1
ATOM 2958 O O . GLN B 2 29 ? -5.14377 31.73826 38.19198 1.000 20.35595 235 GLN B O 1
ATOM 2964 N N . LEU B 2 30 ? -4.18312 31.85937 36.14690 1.000 22.97940 236 LEU B N 1
ATOM 2965 C CA . LEU B 2 30 ? -3.33116 32.99973 36.43476 1.000 22.86115 236 LEU B CA 1
ATOM 2966 C C . LEU B 2 30 ? -3.57897 34.06276 35.37800 1.000 21.01575 236 LEU B C 1
ATOM 2967 O O . LEU B 2 30 ? -4.02658 33.76537 34.26606 1.000 20.76285 236 LEU B O 1
ATOM 2972 N N . THR B 2 31 ? -3.29040 35.31435 35.74224 1.000 24.90645 237 THR B N 1
ATOM 2973 C CA . THR B 2 31 ? -3.27389 36.37497 34.74187 1.000 27.29726 237 THR B CA 1
ATOM 2974 C C . THR B 2 31 ? -2.18118 36.10849 33.71930 1.000 24.66835 237 THR B C 1
ATOM 2975 O O . THR B 2 31 ? -2.42520 36.13611 32.50627 1.000 24.24407 237 THR B O 1
ATOM 2979 N N . ASN B 2 32 ? -0.97557 35.81003 34.20232 1.000 21.87167 238 ASN B N 1
ATOM 2980 C CA . ASN B 2 32 ? 0.18627 35.51069 33.37103 1.000 23.32231 238 ASN B CA 1
ATOM 2981 C C . ASN B 2 32 ? 0.67104 34.10696 33.69905 1.000 21.15508 238 ASN B C 1
ATOM 2982 O O . ASN B 2 32 ? 1.03172 33.82494 34.84798 1.000 23.60313 238 ASN B O 1
ATOM 2987 N N . MET B 2 33 ? 0.70986 33.24584 32.68977 1.000 15.85418 239 MET B N 1
ATOM 2988 C CA . MET B 2 33 ? 1.37109 31.96698 32.83121 1.000 18.57612 239 MET B CA 1
ATOM 2989 C C . MET B 2 33 ? 2.89112 32.14888 32.88036 1.000 16.43636 239 MET B C 1
ATOM 2990 O O . MET B 2 33 ? 3.41498 33.20967 32.53643 1.000 18.90189 239 MET B O 1
ATOM 2995 N N . PRO B 2 34 ? 3.62037 31.12295 33.31628 1.000 15.97307 240 PRO B N 1
ATOM 2996 C CA . PRO B 2 34 ? 5.08105 31.24747 33.40667 1.000 13.05957 240 PRO B CA 1
ATOM 2997 C C . PRO B 2 34 ? 5.73855 31.54488 32.06626 1.000 15.74122 240 PRO B C 1
ATOM 2998 O O . PRO B 2 34 ? 5.31612 31.07493 31.00877 1.000 16.86035 240 PRO B O 1
ATOM 3002 N N . PHE B 2 35 ? 6.81169 32.32953 32.12907 1.000 12.94210 241 PHE B N 1
ATOM 3003 C CA . PHE B 2 35 ? 7.59162 32.70129 30.96185 1.000 11.86241 241 PHE B CA 1
ATOM 3004 C C . PHE B 2 35 ? 9.05192 32.55038 31.35892 1.000 11.14138 241 PHE B C 1
ATOM 3005 O O . PHE B 2 35 ? 9.43393 32.98197 32.44861 1.000 12.69769 241 PHE B O 1
ATOM 3013 N N . ILE B 2 36 ? 9.86881 31.94244 30.49945 1.000 11.52307 242 ILE B N 1
ATOM 3014 C CA . ILE B 2 36 ? 11.29118 31.76712 30.80062 1.000 11.98896 242 ILE B CA 1
ATOM 3015 C C . ILE B 2 36 ? 12.01040 33.09350 30.56776 1.000 11.59222 242 ILE B C 1
ATOM 3016 O O . ILE B 2 36 ? 12.14052 33.54077 29.43073 1.000 12.70081 242 ILE B O 1
ATOM 3021 N N . ASN B 2 37 ? 12.51056 33.69979 31.63963 1.000 10.18359 243 ASN B N 1
ATOM 3022 C CA . ASN B 2 37 ? 13.20664 34.97993 31.58256 1.000 9.66195 243 ASN B CA 1
ATOM 3023 C C . ASN B 2 37 ? 14.70438 34.69709 31.54050 1.000 10.45293 243 ASN B C 1
ATOM 3024 O O . ASN B 2 37 ? 15.30046 34.32658 32.55612 1.000 12.29624 243 ASN B O 1
ATOM 3029 N N . TYR B 2 38 ? 15.31326 34.86232 30.36719 1.000 10.54301 244 TYR B N 1
ATOM 3030 C CA . TYR B 2 38 ? 16.75324 34.67016 30.23011 1.000 11.59462 244 TYR B CA 1
ATOM 3031 C C . TYR B 2 38 ? 17.55217 35.91613 30.58146 1.000 14.34639 244 TYR B C 1
ATOM 3032 O O . TYR B 2 38 ? 18.77708 35.83237 30.74119 1.000 13.20606 244 TYR B O 1
ATOM 3041 N N . SER B 2 39 ? 16.89675 37.06745 30.67288 1.000 11.50317 245 SER B N 1
ATOM 3042 C CA . SER B 2 39 ? 17.61416 38.31656 30.90014 1.000 13.25905 245 SER B CA 1
ATOM 3043 C C . SER B 2 39 ? 17.93642 38.53024 32.36977 1.000 15.85112 245 SER B C 1
ATOM 3044 O O . SER B 2 39 ? 18.95641 39.15984 32.68587 1.000 21.57060 245 SER B O 1
ATOM 3047 N N . ILE B 2 40 ? 17.11076 38.00211 33.27481 1.000 13.61478 246 ILE B N 1
ATOM 3048 C CA . ILE B 2 40 ? 17.37230 38.16582 34.70073 1.000 14.14013 246 ILE B CA 1
ATOM 3049 C C . ILE B 2 40 ? 18.68242 37.46956 35.03899 1.000 14.64123 246 ILE B C 1
ATOM 3050 O O . ILE B 2 40 ? 18.98194 36.38242 34.52427 1.000 14.27352 246 ILE B O 1
ATOM 3055 N N . GLN B 2 41 ? 19.49406 38.11707 35.87406 1.000 16.21039 247 GLN B N 1
ATOM 3056 C CA . GLN B 2 41 ? 20.86174 37.65504 36.08300 1.000 19.16769 247 GLN B CA 1
ATOM 3057 C C . GLN B 2 41 ? 20.90560 36.37586 36.91460 1.000 13.62380 247 GLN B C 1
ATOM 3058 O O . GLN B 2 41 ? 20.17287 36.21226 37.89348 1.000 12.51385 247 GLN B O 1
ATOM 3064 N N . LYS B 2 42 ? 21.80331 35.47356 36.54210 1.000 14.03111 248 LYS B N 1
ATOM 3065 C CA . LYS B 2 42 ? 21.98304 34.29663 37.36880 1.000 15.56793 248 LYS B CA 1
ATOM 3066 C C . LYS B 2 42 ? 22.50132 34.73562 38.73752 1.000 14.49081 248 LYS B C 1
ATOM 3067 O O . LYS B 2 42 ? 23.14310 35.78176 38.85733 1.000 17.10061 248 LYS B O 1
ATOM 3073 N N . PRO B 2 43 ? 22.22510 33.96235 39.79572 1.000 13.98487 249 PRO B N 1
ATOM 3074 C CA . PRO B 2 43 ? 21.53088 32.66803 39.80399 1.000 12.43557 249 PRO B CA 1
ATOM 3075 C C . PRO B 2 43 ? 20.00499 32.73450 39.91803 1.000 12.26175 249 PRO B C 1
ATOM 3076 O O . PRO B 2 43 ? 19.40357 31.72139 40.23009 1.000 11.54616 249 PRO B O 1
ATOM 3080 N N . CYS B 2 44 ? 19.38477 33.87856 39.62834 1.000 12.03227 250 CYS B N 1
ATOM 3081 C CA . CYS B 2 44 ? 17.94638 33.99581 39.83746 1.000 14.61375 250 CYS B CA 1
ATOM 3082 C C . CYS B 2 44 ? 17.17443 33.00730 38.97656 1.000 12.72576 250 CYS B C 1
ATOM 3083 O O . CYS B 2 44 ? 17.54322 32.71875 37.83335 1.000 13.04427 250 CYS B O 1
ATOM 3086 N N . SER B 2 45 ? 16.07163 32.52304 39.53381 1.000 12.91747 251 SER B N 1
ATOM 3087 C CA . SER B 2 45 ? 15.14698 31.68822 38.79013 1.000 11.59064 251 SER B CA 1
ATOM 3088 C C . SER B 2 45 ? 14.70907 32.38546 37.50442 1.000 11.84943 251 SER B C 1
ATOM 3089 O O . SER B 2 45 ? 14.34826 33.56754 37.53427 1.000 11.82813 251 SER B O 1
ATOM 3092 N N . PRO B 2 46 ? 14.66540 31.67491 36.37473 1.000 11.23232 252 PRO B N 1
ATOM 3093 C CA . PRO B 2 46 ? 14.07808 32.26639 35.16329 1.000 11.04188 252 PRO B CA 1
ATOM 3094 C C . PRO B 2 46 ? 12.58550 32.52578 35.29171 1.000 11.86229 252 PRO B C 1
ATOM 3095 O O . PRO B 2 46 ? 12.01450 33.17942 34.41277 1.000 12.53233 252 PRO B O 1
ATOM 3099 N N . PHE B 2 47 ? 11.94816 32.04770 36.36031 1.000 11.95212 253 PHE B N 1
ATOM 3100 C CA . PHE B 2 47 ? 10.53726 32.30525 36.61605 1.000 14.17369 253 PHE B CA 1
ATOM 3101 C C . PHE B 2 47 ? 10.31283 33.37715 37.66690 1.000 19.08093 253 PHE B C 1
ATOM 3102 O O . PHE B 2 47 ? 9.16763 33.59804 38.08447 1.000 22.07441 253 PHE B O 1
ATOM 3110 N N . ASP B 2 48 ? 11.36485 34.06238 38.08769 1.000 17.48890 254 ASP B N 1
ATOM 3111 C CA . ASP B 2 48 ? 11.23459 35.09016 39.11348 1.000 26.82696 254 ASP B CA 1
ATOM 3112 C C . ASP B 2 48 ? 10.46938 36.29799 38.57935 1.000 30.16850 254 ASP B C 1
ATOM 3113 O O . ASP B 2 48 ? 10.93168 36.99007 37.67140 1.000 29.61616 254 ASP B O 1
ATOM 3118 N N . LYS B 2 87 ? 0.02945 27.26453 63.76185 1.000 76.08060 293 LYS B N 1
ATOM 3119 C CA . LYS B 2 87 ? -0.83404 26.80397 62.67866 1.000 76.74930 293 LYS B CA 1
ATOM 3120 C C . LYS B 2 87 ? -0.30846 25.51598 62.04420 1.000 70.12689 293 LYS B C 1
ATOM 3121 O O . LYS B 2 87 ? 0.75366 25.50685 61.41952 1.000 71.48430 293 LYS B O 1
ATOM 3127 N N . GLY B 2 88 ? -1.05086 24.42581 62.20993 1.000 59.56170 294 GLY B N 1
ATOM 3128 C CA . GLY B 2 88 ? -0.63001 23.16303 61.63340 1.000 47.32600 294 GLY B CA 1
ATOM 3129 C C . GLY B 2 88 ? -1.44585 22.00581 62.17400 1.000 39.66650 294 GLY B C 1
ATOM 3130 O O . GLY B 2 88 ? -2.53790 22.19244 62.71421 1.000 38.48053 294 GLY B O 1
ATOM 3131 N N . TYR B 2 89 ? -0.88702 20.80737 62.01884 1.000 37.61879 295 TYR B N 1
ATOM 3132 C CA . TYR B 2 89 ? -1.54951 19.56651 62.38582 1.000 35.33864 295 TYR B CA 1
ATOM 3133 C C . TYR B 2 89 ? -0.61364 18.73569 63.24827 1.000 32.14111 295 TYR B C 1
ATOM 3134 O O . TYR B 2 89 ? 0.57019 18.59923 62.93542 1.000 32.23177 295 TYR B O 1
ATOM 3143 N N . CYS B 2 90 ? -1.14982 18.17277 64.32752 1.000 27.85744 296 CYS B N 1
ATOM 3144 C CA . CYS B 2 90 ? -0.37842 17.32588 65.22758 1.000 24.95342 296 CYS B CA 1
ATOM 3145 C C . CYS B 2 90 ? -0.68681 15.85710 64.95634 1.000 25.27270 296 CYS B C 1
ATOM 3146 O O . CYS B 2 90 ? -1.82428 15.40738 65.14183 1.000 25.41798 296 CYS B O 1
ATOM 3149 N N . GLU B 2 91 ? 0.34186 15.11766 64.53756 1.000 24.26407 297 GLU B N 1
ATOM 3150 C CA . GLU B 2 91 ? 0.23939 13.70290 64.19875 1.000 28.58667 297 GLU B CA 1
ATOM 3151 C C . GLU B 2 91 ? 0.01491 12.83107 65.41808 1.000 24.95824 297 GLU B C 1
ATOM 3152 O O . GLU B 2 91 ? -0.45454 11.69739 65.27835 1.000 29.50912 297 GLU B O 1
ATOM 3158 N N . CYS B 2 92 ? 0.39289 13.30837 66.59876 1.000 22.49120 298 CYS B N 1
ATOM 3159 C CA . CYS B 2 92 ? 0.19334 12.53378 67.81507 1.000 24.09714 298 CYS B CA 1
ATOM 3160 C C . CYS B 2 92 ? -1.25590 12.59765 68.25965 1.000 27.34652 298 CYS B C 1
ATOM 3161 O O . CYS B 2 92 ? -1.87195 11.56852 68.55249 1.000 27.44722 298 CYS B O 1
ATOM 3164 N N . CYS B 2 93 ? -1.80937 13.80375 68.30624 1.000 21.35465 299 CYS B N 1
ATOM 3165 C CA . CYS B 2 93 ? -3.15855 14.03186 68.79854 1.000 24.74843 299 CYS B CA 1
ATOM 3166 C C . CYS B 2 93 ? -4.22021 13.88739 67.72341 1.000 27.92924 299 CYS B C 1
ATOM 3167 O O . CYS B 2 93 ? -5.41092 13.87169 68.05605 1.000 28.53376 299 CYS B O 1
ATOM 3170 N N . LEU B 2 94 ? -3.82296 13.78495 66.45645 1.000 25.59862 300 LEU B N 1
ATOM 3171 C CA . LEU B 2 94 ? -4.75707 13.75342 65.33489 1.000 32.07905 300 LEU B CA 1
ATOM 3172 C C . LEU B 2 94 ? -5.67464 14.97530 65.37394 1.000 31.23055 300 LEU B C 1
ATOM 3173 O O . LEU B 2 94 ? -6.90368 14.87054 65.40779 1.000 32.43312 300 LEU B O 1
ATOM 3178 N N . GLN B 2 95 ? -5.04523 16.14948 65.38179 1.000 31.83908 301 GLN B N 1
ATOM 3179 C CA . GLN B 2 95 ? -5.75257 17.38658 65.67884 1.000 37.76108 301 GLN B CA 1
ATOM 3180 C C . GLN B 2 95 ? -5.08167 18.55374 64.97392 1.000 38.94099 301 GLN B C 1
ATOM 3181 O O . GLN B 2 95 ? -3.86999 18.74704 65.10539 1.000 37.36010 301 GLN B O 1
ATOM 3187 N N . LYS B 2 96 ? -5.86859 19.33109 64.23570 1.000 42.48108 302 LYS B N 1
ATOM 3188 C CA . LYS B 2 96 ? -5.38432 20.61184 63.74883 1.000 46.59508 302 LYS B CA 1
ATOM 3189 C C . LYS B 2 96 ? -5.33079 21.60155 64.90560 1.000 44.25342 302 LYS B C 1
ATOM 3190 O O . LYS B 2 96 ? -6.15556 21.56142 65.82165 1.000 44.80338 302 LYS B O 1
ATOM 3196 N N . TYR B 2 97 ? -4.34169 22.49007 64.86813 1.000 41.37432 303 TYR B N 1
ATOM 3197 C CA . TYR B 2 97 ? -4.17479 23.49611 65.90613 1.000 46.37402 303 TYR B CA 1
ATOM 3198 C C . TYR B 2 97 ? -3.99302 24.87206 65.28182 1.000 55.26455 303 TYR B C 1
ATOM 3199 O O . TYR B 2 97 ? -3.48372 25.00647 64.16574 1.000 52.76150 303 TYR B O 1
ATOM 3208 N N . GLU B 2 98 ? -4.41566 25.89559 66.02314 1.000 62.47171 304 GLU B N 1
ATOM 3209 C CA . GLU B 2 98 ? -4.29154 27.27470 65.57145 1.000 68.60875 304 GLU B CA 1
ATOM 3210 C C . GLU B 2 98 ? -2.94455 27.88645 65.92522 1.000 64.88944 304 GLU B C 1
ATOM 3211 O O . GLU B 2 98 ? -2.44092 28.73160 65.17691 1.000 63.89721 304 GLU B O 1
ATOM 3217 N N . ASP B 2 99 ? -2.35409 27.48153 67.04780 1.000 60.84721 305 ASP B N 1
ATOM 3218 C CA . ASP B 2 99 ? -1.05851 27.98529 67.48073 1.000 56.20853 305 ASP B CA 1
ATOM 3219 C C . ASP B 2 99 ? -0.27539 26.83463 68.09226 1.000 47.39757 305 ASP B C 1
ATOM 3220 O O . ASP B 2 99 ? -0.78731 26.12851 68.96674 1.000 45.18137 305 ASP B O 1
ATOM 3225 N N . LEU B 2 100 ? 0.96483 26.65653 67.63103 1.000 39.69691 306 LEU B N 1
ATOM 3226 C CA . LEU B 2 100 ? 1.74189 25.47527 67.99880 1.000 39.40190 306 LEU B CA 1
ATOM 3227 C C . LEU B 2 100 ? 2.01112 25.42415 69.49661 1.000 43.19171 306 LEU B C 1
ATOM 3228 O O . LEU B 2 100 ? 1.80156 24.38994 70.14202 1.000 40.11398 306 LEU B O 1
ATOM 3233 N N . GLU B 2 101 ? 2.48280 26.53142 70.06951 1.000 47.39363 307 GLU B N 1
ATOM 3234 C CA . GLU B 2 101 ? 2.85771 26.50964 71.47828 1.000 51.77582 307 GLU B CA 1
ATOM 3235 C C . GLU B 2 101 ? 1.65412 26.31847 72.38961 1.000 50.76647 307 GLU B C 1
ATOM 3236 O O . GLU B 2 101 ? 1.77600 25.68627 73.44442 1.000 50.96202 307 GLU B O 1
ATOM 3242 N N . THR B 2 102 ? 0.48786 26.83628 72.00688 1.000 48.97655 308 THR B N 1
ATOM 3243 C CA . THR B 2 102 ? -0.70325 26.55796 72.80037 1.000 52.06935 308 THR B CA 1
ATOM 3244 C C . THR B 2 102 ? -1.12011 25.09775 72.67268 1.000 50.11390 308 THR B C 1
ATOM 3245 O O . THR B 2 102 ? -1.58795 24.49621 73.64581 1.000 52.73360 308 THR B O 1
ATOM 3249 N N . HIS B 2 103 ? -0.94672 24.50268 71.48843 1.000 45.24850 309 HIS B N 1
ATOM 3250 C CA . HIS B 2 103 ? -1.26910 23.08707 71.34693 1.000 38.59829 309 HIS B CA 1
ATOM 3251 C C . HIS B 2 103 ? -0.32549 22.22418 72.16665 1.000 34.26613 309 HIS B C 1
ATOM 3252 O O . HIS B 2 103 ? -0.75664 21.25035 72.79310 1.000 34.50391 309 HIS B O 1
ATOM 3259 N N . LEU B 2 104 ? 0.96716 22.55484 72.16317 1.000 29.92726 310 LEU B N 1
ATOM 3260 C CA . LEU B 2 104 ? 1.93183 21.79466 72.94871 1.000 33.41494 310 LEU B CA 1
ATOM 3261 C C . LEU B 2 104 ? 1.63523 21.85072 74.43890 1.000 39.82754 310 LEU B C 1
ATOM 3262 O O . LEU B 2 104 ? 2.20174 21.05462 75.19674 1.000 38.72314 310 LEU B O 1
ATOM 3267 N N . LEU B 2 105 ? 0.76325 22.76111 74.86984 1.000 41.51594 311 LEU B N 1
ATOM 3268 C CA . LEU B 2 105 ? 0.32303 22.84801 76.25254 1.000 44.01936 311 LEU B CA 1
ATOM 3269 C C . LEU B 2 105 ? -1.08075 22.29613 76.46193 1.000 42.68140 311 LEU B C 1
ATOM 3270 O O . LEU B 2 105 ? -1.55023 22.25850 77.60261 1.000 46.39134 311 LEU B O 1
ATOM 3275 N N . SER B 2 106 ? -1.75697 21.86604 75.39827 1.000 38.81306 312 SER B N 1
ATOM 3276 C CA . SER B 2 106 ? -3.08542 21.29355 75.54298 1.000 41.98622 312 SER B CA 1
ATOM 3277 C C . SER B 2 106 ? -3.02353 20.01639 76.37590 1.000 43.09278 312 SER B C 1
ATOM 3278 O O . SER B 2 106 ? -1.97557 19.37713 76.51455 1.000 40.20998 312 SER B O 1
ATOM 3281 N N . GLU B 2 107 ? -4.17318 19.65324 76.94725 1.000 43.26886 313 GLU B N 1
ATOM 3282 C CA . GLU B 2 107 ? -4.23479 18.44546 77.76103 1.000 41.16801 313 GLU B CA 1
ATOM 3283 C C . GLU B 2 107 ? -3.95515 17.21310 76.91464 1.000 31.78081 313 GLU B C 1
ATOM 3284 O O . GLU B 2 107 ? -3.22611 16.30802 77.34009 1.000 25.67048 313 GLU B O 1
ATOM 3290 N N . GLN B 2 108 ? -4.52062 17.17332 75.70646 1.000 30.55998 314 GLN B N 1
ATOM 3291 C CA . GLN B 2 108 ? -4.28646 16.06351 74.79339 1.000 30.15262 314 GLN B CA 1
ATOM 3292 C C . GLN B 2 108 ? -2.79897 15.87715 74.53900 1.000 25.65631 314 GLN B C 1
ATOM 3293 O O . GLN B 2 108 ? -2.27272 14.76145 74.62979 1.000 25.38547 314 GLN B O 1
ATOM 3299 N N . HIS B 2 109 ? -2.09966 16.96584 74.22341 1.000 23.44255 315 HIS B N 1
ATOM 3300 C CA . HIS B 2 109 ? -0.71900 16.80608 73.79066 1.000 18.93179 315 HIS B CA 1
ATOM 3301 C C . HIS B 2 109 ? 0.20983 16.45986 74.94671 1.000 20.67947 315 HIS B C 1
ATOM 3302 O O . HIS B 2 109 ? 1.07496 15.58879 74.80403 1.000 18.45337 315 HIS B O 1
ATOM 3309 N N . ARG B 2 110 ? 0.04887 17.12710 76.09259 1.000 23.06363 316 ARG B N 1
ATOM 3310 C CA . ARG B 2 110 ? 0.85332 16.79714 77.26536 1.000 25.22023 316 ARG B CA 1
ATOM 3311 C C . ARG B 2 110 ? 0.66367 15.34231 77.67313 1.000 23.03430 316 ARG B C 1
ATOM 3312 O O . ARG B 2 110 ? 1.63251 14.65655 78.02835 1.000 23.84219 316 ARG B O 1
ATOM 3320 N N . ASN B 2 111 ? -0.58136 14.85781 77.62690 1.000 22.47409 317 ASN B N 1
ATOM 3321 C CA . ASN B 2 111 ? -0.86456 13.45308 77.90099 1.000 24.20670 317 ASN B CA 1
ATOM 3322 C C . ASN B 2 111 ? -0.06698 12.55234 76.96537 1.000 23.21759 317 ASN B C 1
ATOM 3323 O O . ASN B 2 111 ? 0.59935 11.60990 77.40712 1.000 21.05823 317 ASN B O 1
ATOM 3328 N N . PHE B 2 112 ? -0.10538 12.84478 75.66345 1.000 18.88971 318 PHE B N 1
ATOM 3329 C CA . PHE B 2 112 ? 0.65376 12.04104 74.71098 1.000 16.26834 318 PHE B CA 1
ATOM 3330 C C . PHE B 2 112 ? 2.15126 12.14603 74.97688 1.000 16.50510 318 PHE B C 1
ATOM 3331 O O . PHE B 2 112 ? 2.86640 11.13672 74.95849 1.000 16.74129 318 PHE B O 1
ATOM 3339 N N . ALA B 2 113 ? 2.63975 13.36830 75.20436 1.000 16.68209 319 ALA B N 1
ATOM 3340 C CA . ALA B 2 113 ? 4.07598 13.59355 75.34036 1.000 17.98725 319 ALA B CA 1
ATOM 3341 C C . ALA B 2 113 ? 4.66389 12.79786 76.49545 1.000 19.79257 319 ALA B C 1
ATOM 3342 O O . ALA B 2 113 ? 5.82384 12.37332 76.43197 1.000 17.56165 319 ALA B O 1
ATOM 3344 N N . GLN B 2 114 ? 3.88454 12.57715 77.54847 1.000 17.41171 320 GLN B N 1
ATOM 3345 C CA . GLN B 2 114 ? 4.34867 11.85915 78.72230 1.000 16.78808 320 GLN B CA 1
ATOM 3346 C C . GLN B 2 114 ? 3.96063 10.38517 78.70975 1.000 17.71174 320 GLN B C 1
ATOM 3347 O O . GLN B 2 114 ? 4.19945 9.68061 79.69918 1.000 22.52271 320 GLN B O 1
ATOM 3353 N N . SER B 2 115 ? 3.39755 9.89630 77.60744 1.000 18.89638 321 SER B N 1
ATOM 3354 C CA . SER B 2 115 ? 2.86734 8.54138 77.54937 1.000 19.39562 321 SER B CA 1
ATOM 3355 C C . SER B 2 115 ? 3.96734 7.53742 77.21487 1.000 18.72459 321 SER B C 1
ATOM 3356 O O . SER B 2 115 ? 5.14074 7.88541 77.05301 1.000 21.44816 321 SER B O 1
ATOM 3359 N N . ASN B 2 116 ? 3.57335 6.26532 77.10413 1.000 20.63594 322 ASN B N 1
ATOM 3360 C CA . ASN B 2 116 ? 4.46503 5.18777 76.69134 1.000 18.65964 322 ASN B CA 1
ATOM 3361 C C . ASN B 2 116 ? 4.50911 5.01771 75.17822 1.000 20.38801 322 ASN B C 1
ATOM 3362 O O . ASN B 2 116 ? 5.10314 4.05115 74.68327 1.000 22.18118 322 ASN B O 1
ATOM 3367 N N . GLN B 2 117 ? 3.92222 5.95438 74.43532 1.000 19.07683 323 GLN B N 1
ATOM 3368 C CA . GLN B 2 117 ? 3.84330 5.86355 72.98464 1.000 17.62316 323 GLN B CA 1
ATOM 3369 C C . GLN B 2 117 ? 5.19262 6.02183 72.29508 1.000 18.27834 323 GLN B C 1
ATOM 3370 O O . GLN B 2 117 ? 5.28508 5.74581 71.09423 1.000 18.22523 323 GLN B O 1
ATOM 3376 N N . TYR B 2 118 ? 6.23303 6.44937 73.00629 1.000 18.18524 324 TYR B N 1
ATOM 3377 C CA . TYR B 2 118 ? 7.55339 6.58184 72.40722 1.000 16.49623 324 TYR B CA 1
ATOM 3378 C C . TYR B 2 118 ? 8.41958 5.35307 72.62013 1.000 17.32643 324 TYR B C 1
ATOM 3379 O O . TYR B 2 118 ? 9.62173 5.41032 72.35114 1.000 15.93829 324 TYR B O 1
ATOM 3388 N N . GLN B 2 119 ? 7.83663 4.24518 73.09436 1.000 17.90999 325 GLN B N 1
ATOM 3389 C CA . GLN B 2 119 ? 8.60960 3.01762 73.25750 1.000 16.84925 325 GLN B CA 1
ATOM 3390 C C . GLN B 2 119 ? 9.27933 2.60233 71.95103 1.000 18.92628 325 GLN B C 1
ATOM 3391 O O . GLN B 2 119 ? 10.41506 2.11741 71.95673 1.000 22.38657 325 GLN B O 1
ATOM 3397 N N . VAL B 2 120 ? 8.59563 2.79804 70.81970 1.000 18.51296 326 VAL B N 1
ATOM 3398 C CA . VAL B 2 120 ? 9.18347 2.43464 69.53060 1.000 19.02203 326 VAL B CA 1
ATOM 3399 C C . VAL B 2 120 ? 10.45298 3.23674 69.25422 1.000 17.80859 326 VAL B C 1
ATOM 3400 O O . VAL B 2 120 ? 11.41635 2.71046 68.68008 1.000 19.24409 326 VAL B O 1
ATOM 3404 N N . VAL B 2 121 ? 10.49756 4.49647 69.69144 1.000 17.81512 327 VAL B N 1
ATOM 3405 C CA . VAL B 2 121 ? 11.72439 5.28108 69.57767 1.000 17.19193 327 VAL B CA 1
ATOM 3406 C C . VAL B 2 121 ? 12.78836 4.75615 70.53084 1.000 17.26071 327 VAL B C 1
ATOM 3407 O O . VAL B 2 121 ? 13.93900 4.53563 70.14091 1.000 16.64304 327 VAL B O 1
ATOM 3411 N N . ASP B 2 122 ? 12.42247 4.57383 71.80356 1.000 19.31319 328 ASP B N 1
ATOM 3412 C CA . ASP B 2 122 ? 13.39230 4.14812 72.80687 1.000 21.31169 328 ASP B CA 1
ATOM 3413 C C . ASP B 2 122 ? 14.02026 2.80883 72.44984 1.000 19.49904 328 ASP B C 1
ATOM 3414 O O . ASP B 2 122 ? 15.20676 2.58838 72.73067 1.000 19.53502 328 ASP B O 1
ATOM 3419 N N . ASP B 2 123 ? 13.25780 1.91710 71.80788 1.000 18.53916 329 ASP B N 1
ATOM 3420 C CA . ASP B 2 123 ? 13.79659 0.60298 71.45892 1.000 19.78005 329 ASP B CA 1
ATOM 3421 C C . ASP B 2 123 ? 14.93827 0.71636 70.45487 1.000 21.19778 329 ASP B C 1
ATOM 3422 O O . ASP B 2 123 ? 15.90078 -0.06108 70.51089 1.000 24.21790 329 ASP B O 1
ATOM 3427 N N . ILE B 2 124 ? 14.85352 1.67852 69.53055 1.000 19.27051 330 ILE B N 1
ATOM 3428 C CA . ILE B 2 124 ? 15.94536 1.91535 68.58734 1.000 19.74758 330 ILE B CA 1
ATOM 3429 C C . ILE B 2 124 ? 17.11709 2.59281 69.28004 1.000 20.28482 330 ILE B C 1
ATOM 3430 O O . ILE B 2 124 ? 18.27905 2.24963 69.03661 1.000 21.22727 330 ILE B O 1
ATOM 3435 N N . VAL B 2 125 ? 16.83373 3.55267 70.16269 1.000 20.01756 331 VAL B N 1
ATOM 3436 C CA . VAL B 2 125 ? 17.90438 4.26633 70.85194 1.000 22.49911 331 VAL B CA 1
ATOM 3437 C C . VAL B 2 125 ? 18.74526 3.30262 71.68239 1.000 22.96811 331 VAL B C 1
ATOM 3438 O O . VAL B 2 125 ? 19.97119 3.45281 71.78333 1.000 24.34260 331 VAL B O 1
ATOM 3442 N N . SER B 2 126 ? 18.10596 2.27751 72.25688 1.000 22.47131 332 SER B N 1
ATOM 3443 C CA . SER B 2 126 ? 18.81247 1.32471 73.10626 1.000 22.97617 332 SER B CA 1
ATOM 3444 C C . SER B 2 126 ? 19.84874 0.52072 72.33505 1.000 23.95354 332 SER B C 1
ATOM 3445 O O . SER B 2 126 ? 20.74151 -0.06631 72.95265 1.000 26.47655 332 SER B O 1
ATOM 3448 N N . LYS B 2 127 ? 19.74893 0.47335 71.00693 1.000 22.69289 333 LYS B N 1
ATOM 3449 C CA . LYS B 2 127 ? 20.74475 -0.19218 70.17796 1.000 24.23834 333 LYS B CA 1
ATOM 3450 C C . LYS B 2 127 ? 21.91873 0.71079 69.81825 1.000 21.39025 333 LYS B C 1
ATOM 3451 O O . LYS B 2 127 ? 22.95724 0.20874 69.37344 1.000 23.09811 333 LYS B O 1
ATOM 3457 N N . LEU B 2 128 ? 21.77398 2.02306 69.96856 1.000 19.10705 334 LEU B N 1
ATOM 3458 C CA . LEU B 2 128 ? 22.85574 2.94222 69.65769 1.000 17.93739 334 LEU B CA 1
ATOM 3459 C C . LEU B 2 128 ? 23.86207 2.97168 70.79948 1.000 16.10398 334 LEU B C 1
ATOM 3460 O O . LEU B 2 128 ? 23.53706 2.68373 71.95296 1.000 19.23965 334 LEU B O 1
ATOM 3465 N N . VAL B 2 129 ? 25.09805 3.32947 70.47037 1.000 18.04884 335 VAL B N 1
ATOM 3466 C CA . VAL B 2 129 ? 26.18433 3.35127 71.44183 1.000 17.47667 335 VAL B CA 1
ATOM 3467 C C . VAL B 2 129 ? 26.51941 4.80396 71.76065 1.000 15.48466 335 VAL B C 1
ATOM 3468 O O . VAL B 2 129 ? 26.89268 5.57923 70.86861 1.000 15.30765 335 VAL B O 1
ATOM 3472 N N . PHE B 2 130 ? 26.37223 5.17269 73.03234 1.000 16.33154 336 PHE B N 1
ATOM 3473 C CA . PHE B 2 130 ? 26.74271 6.50282 73.49932 1.000 13.96778 336 PHE B CA 1
ATOM 3474 C C . PHE B 2 130 ? 28.25647 6.56161 73.62401 1.000 17.40880 336 PHE B C 1
ATOM 3475 O O . PHE B 2 130 ? 28.84736 5.81921 74.41808 1.000 20.59861 336 PHE B O 1
ATOM 3483 N N . ASP B 2 131 ? 28.88895 7.43319 72.84535 1.000 13.55438 337 ASP B N 1
ATOM 3484 C CA . ASP B 2 131 ? 30.34709 7.47446 72.83454 1.000 14.21473 337 ASP B CA 1
ATOM 3485 C C . ASP B 2 131 ? 30.90855 8.86417 73.11966 1.000 13.02529 337 ASP B C 1
ATOM 3486 O O . ASP B 2 131 ? 32.09255 9.11662 72.84667 1.000 14.09780 337 ASP B O 1
ATOM 3491 N N . PHE B 2 132 ? 30.10608 9.76389 73.67447 1.000 10.69878 338 PHE B N 1
ATOM 3492 C CA . PHE B 2 132 ? 30.56241 11.09899 74.03332 1.000 11.35155 338 PHE B CA 1
ATOM 3493 C C . PHE B 2 132 ? 30.96367 11.13615 75.50227 1.000 13.62183 338 PHE B C 1
ATOM 3494 O O . PHE B 2 132 ? 30.51381 10.32520 76.31099 1.000 13.85405 338 PHE B O 1
ATOM 3502 N N . VAL B 2 133 ? 31.81303 12.10396 75.83679 1.000 12.73152 339 VAL B N 1
ATOM 3503 C CA . VAL B 2 133 ? 32.09989 12.40611 77.23656 1.000 13.62134 339 VAL B CA 1
ATOM 3504 C C . VAL B 2 133 ? 30.89256 13.10192 77.85050 1.000 11.55542 339 VAL B C 1
ATOM 3505 O O . VAL B 2 133 ? 30.40031 14.10611 77.31429 1.000 13.72485 339 VAL B O 1
ATOM 3509 N N . GLU B 2 134 ? 30.43024 12.59315 78.99643 1.000 12.28696 340 GLU B N 1
ATOM 3510 C CA . GLU B 2 134 ? 29.33078 13.19060 79.74094 1.000 11.86815 340 GLU B CA 1
ATOM 3511 C C . GLU B 2 134 ? 29.87740 13.82359 81.01565 1.000 12.18019 340 GLU B C 1
ATOM 3512 O O . GLU B 2 134 ? 30.55251 13.15199 81.80925 1.000 12.47783 340 GLU B O 1
ATOM 3518 N N . TYR B 2 135 ? 29.59450 15.10696 81.20986 1.000 12.12272 341 TYR B N 1
ATOM 3519 C CA . TYR B 2 135 ? 30.07337 15.83346 82.37658 1.000 12.40556 341 TYR B CA 1
ATOM 3520 C C . TYR B 2 135 ? 29.04751 15.74480 83.49129 1.000 12.80205 341 TYR B C 1
ATOM 3521 O O . TYR B 2 135 ? 27.83585 15.74630 83.24475 1.000 14.40629 341 TYR B O 1
ATOM 3530 N N . GLU B 2 136 ? 29.53836 15.68607 84.72635 1.000 13.48576 342 GLU B N 1
ATOM 3531 C CA . GLU B 2 136 ? 28.67488 15.94671 85.86568 1.000 15.39795 342 GLU B CA 1
ATOM 3532 C C . GLU B 2 136 ? 28.10627 17.35324 85.75958 1.000 14.13516 342 GLU B C 1
ATOM 3533 O O . GLU B 2 136 ? 28.73201 18.26500 85.20850 1.000 17.91675 342 GLU B O 1
ATOM 3539 N N . LYS B 2 137 ? 26.90199 17.53049 86.29267 1.000 20.76549 343 LYS B N 1
ATOM 3540 C CA . LYS B 2 137 ? 26.31451 18.86079 86.34516 1.000 23.92329 343 LYS B CA 1
ATOM 3541 C C . LYS B 2 137 ? 27.22906 19.79042 87.13593 1.000 24.71258 343 LYS B C 1
ATOM 3542 O O . LYS B 2 137 ? 27.82228 19.39523 88.14168 1.000 27.46923 343 LYS B O 1
ATOM 3548 N N . ASP B 2 138 ? 27.38685 21.01815 86.65309 1.000 29.16427 344 ASP B N 1
ATOM 3549 C CA . ASP B 2 138 ? 28.28897 21.94828 87.31906 1.000 36.37656 344 ASP B CA 1
ATOM 3550 C C . ASP B 2 138 ? 27.64374 22.46670 88.60000 1.000 42.18554 344 ASP B C 1
ATOM 3551 O O . ASP B 2 138 ? 26.47199 22.85332 88.60512 1.000 41.87122 344 ASP B O 1
ATOM 3556 N N . THR B 2 139 ? 28.40733 22.45701 89.69267 1.000 49.91092 345 THR B N 1
ATOM 3557 C CA . THR B 2 139 ? 27.90756 22.91223 90.98302 1.000 57.58149 345 THR B CA 1
ATOM 3558 C C . THR B 2 139 ? 28.44253 24.30575 91.26126 1.000 55.82109 345 THR B C 1
ATOM 3559 O O . THR B 2 139 ? 29.66881 24.47831 91.34917 1.000 57.50046 345 THR B O 1
ATOM 3563 N N . PRO B 2 140 ? 27.57941 25.32548 91.40047 1.000 50.86947 346 PRO B N 1
ATOM 3564 C CA . PRO B 2 140 ? 27.97559 26.71290 91.67299 1.000 48.32746 346 PRO B CA 1
ATOM 3565 C C . PRO B 2 140 ? 28.84737 26.84918 92.91778 1.000 44.39927 346 PRO B C 1
ATOM 3566 O O . PRO B 2 140 ? 28.53262 26.22446 93.93016 1.000 43.56628 346 PRO B O 1
#

Sequence (445 aa):
AGVKKDIEKLYEAVPQLSNVFKIEDKIGEGTFSSVYLATTAQLQVGPEEKIALKHLIPTSHPIRIAAELQCLTVAGGQDNVMGVKYCFRKNDHVVIAMPYLEHESFLDILNSLSFQEVREYMLNLFKALKRIHQFGIVHRDVKPSNFLYNRRLKKYALVDFGLAQGTHDTKIELLKFVQPASLTCDCYATDKVCSICLSRRQQVAPRAGTPGFRAPEVLTKCCPNQTTAIDMWSAGVIFLSLLSGRYPFYKASDDLTALAQIMTIRGSRETIQAAKTFGKSILCCSKEVPAQDLRKLCERLRRGAGAGGWNEVPDEAYDLLDKLLDLNPASRITAEEALLHPFFKDMSGPGTRTGRLKKPFVKVEDMQLYRPFYLQLTNMPFINYSIQKPCSPFDKGYCECCLQKYEDLETHLLSEQHRNFAQSNQYQVVDDIVSKLVFDFVEYEKDTP

Organism: Homo sapiens (NCBI:txid9606)

Secondary structure (DSSP, 8-state):
-HHHHHHHHHHHHSGGGGGT-EEEEEEEE-SSEEEEEEEEEBTTS-EEEEEEEEE-TTS-HHHHHHHHHIIIII-SSTTB---SEEEEETTEEEEEEE------HHHHTTS--HHHHHHHHHHHHHHHHHHHHTTEE-S--SGGGEEEETTTTEEEE---TT-EE-TT-S-GGGGG--------TTTTSSEE-HHHHTSPPP-----S-TT---HHHHTT-S---THHHHHHHHHHHHHHHH--SSS---SSHHHHHHHHHHHH-HHHHHHHHHHTTEEEEESS--PPPPHHHHHHHHH-S-SSSTTS--HHHHHHHHHHT-SSTTTSPPHHHHTTSGGGTT--/-GGGT-EEPPSSEEEEEE---S--EEEE-SS-----SSSPTTS-TT--EEETTTTEEES-HHHHTTSHHHHHHHTSSTTHHHHHHHTTS---B--PPPPP-

Radius of gyration: 23.63 Å; Cα contacts (8 Å, |Δi|>4): 870; chains: 2; bounding box: 65×42×68 Å

InterPro domains:
  IPR000719 Protein kinase domain [PF00069] (58-207)
  IPR000719 Protein kinase domain [PF00069] (367-462)
  IPR000719 Protein kinase domain [PS50011] (58-569)
  IPR000719 Protein kinase domain [SM00220] (58-569)
  IPR008271 Serine/threonine-protein kinase, active site [PS00108] (173-185)
  IPR011009 Protein kinase-like domain superfamily [SSF56112] (46-572)
  IPR017441 Protein kinase, ATP binding site [PS00107] (64-90)

GO terms:
  GO:0016301 kinase activity (F, IDA)
  GO:0005634 nucleus (C, IDA)
  GO:0005737 cytoplasm (C, IDA)
  GO:0008284 positive regulation of cell population proliferation (P, IMP)
  GO:0106310 protein serine kinase activity (F, EXP)
  GO:0000082 G1/S transition of mitotic cell cycle (P, TAS)
  GO:0005654 nucleoplasm (C, TAS)
  GO:0005515 protein binding (F, IPI)
  GO:0044770 cell cycle phase transition (P, IMP)
  GO:0045171 intercellular bridge (C, IDA)
  GO:0072686 mitotic spindle (C, IDA)
  GO:0005654 nucleoplasm (C, IDA)
  GO:0004672 protein kinase activity (F, IMP)
  GO:0010571 positive regulation of nuclear cell cycle DNA replication (P, IMP)
  GO:0010971 positive regulation of G2/M transition of mitotic cell cycle (P, IMP)

Solvent-accessible surface area: 21594 Å² total

Foldseek 3Di:
DVQVVVVVVLCVQFVVCVVFWAWDGWDDDDPFWTKTWIWGQDPPDGIAIKIKIKTHLVFDPLLVVLQLLCQDPQHPDLQAWHFDDWTDDRSIIITITGDDDADDCLVCLLVAFPVNLLLLLLSVLSSLVRSVVQQKQQLADDVVQWGADPVVSHIYRDDSSQIAGDPRGNSVSSVPHDPDADDDPCPLHPDDDPRVVVDDDAAADRPYDPQLFAPCNLQRQNRDGSLSNLLSSLCNLLCSLQVDPPPDDDPGSVSSVVVLCLAAWPVQLQVQVVVRPDHDDDPDTHGHDQSNVNRCVNSPQDPRCSVCQDPQSSVLSCLSNRNHSVRRDHSVVSSVGCSNPPPD/DVVVPDDDDDDDKDWAADVDDDDIDMDHDPDDFDQQPPPDPPDGSRDQDADPQQRDGDDDDVVVCVDPSNVPSVPDCVCVVVVVVVVPDDDDDDDDDDDDD

B-factor: mean 20.95, std 12.68, range [7.38, 91.92]